Protein 8JQF (pdb70)

Organism: Cyclobacterium marinum (strain ATCC 25205 / DSM 745 / LMG 13164 / NCIMB 1802) (NCBI:txid880070)

Nearest PDB structures (foldseek):
  8jqf-assembly1_B  TM=1.003E+00  e=8.034E-63  Cyclobacterium marinum
  8jqf-assembly1_A  TM=9.987E-01  e=3.485E-58  Cyclobacterium marinum
  2i5i-assembly1_A  TM=8.829E-01  e=1.644E-21  Enterococcus faecalis V583
  2e67-assembly3_F  TM=8.761E-01  e=6.016E-20  Thermus thermophilus HB8
  7vi8-assembly1_A  TM=8.238E-01  e=1.531E-14  Klebsiella pneumoniae subsp. pneumoniae MGH 78578

Structure (mmCIF, N/CA/C/O backbone):
data_8JQF
#
_entry.id   8JQF
#
_cell.length_a   67.228
_cell.length_b   60.017
_cell.length_c   86.635
_cell.angle_alpha   90.00
_cell.angle_beta   110.92
_cell.angle_gamma   90.00
#
_symmetry.space_group_name_H-M   'P 1 21 1'
#
loop_
_entity.id
_entity.type
_entity.pdbx_description
1 polymer 'YdjC family protein'
2 non-polymer GLYCEROL
3 non-polymer 'NICKEL (II) ION'
4 non-polymer 'SULFATE ION'
5 water water
#
loop_
_atom_site.group_PDB
_atom_site.id
_atom_site.type_symbol
_atom_site.label_atom_id
_atom_site.label_alt_id
_atom_site.label_comp_id
_atom_site.label_asym_id
_atom_site.label_entity_id
_atom_site.label_seq_id
_atom_site.pdbx_PDB_ins_code
_atom_site.Cartn_x
_atom_site.Cartn_y
_atom_site.Cartn_z
_atom_site.occupancy
_atom_site.B_iso_or_equiv
_atom_site.auth_seq_id
_atom_site.auth_comp_id
_atom_site.auth_asym_id
_atom_site.auth_atom_id
_atom_site.pdbx_PDB_model_num
ATOM 1 N N . MET A 1 4 ? -13.261 -5.741 16.414 1.00 46.17 1 MET B N 1
ATOM 2 C CA . MET A 1 4 ? -13.919 -6.101 17.665 1.00 39.13 1 MET B CA 1
ATOM 3 C C . MET A 1 4 ? -13.344 -5.414 18.888 1.00 38.29 1 MET B C 1
ATOM 4 O O . MET A 1 4 ? -12.143 -5.561 19.176 1.00 37.37 1 MET B O 1
ATOM 9 N N . ASN A 1 5 ? -14.205 -4.751 19.660 1.00 30.77 2 ASN B N 1
ATOM 10 C CA . ASN A 1 5 ? -13.759 -4.267 20.955 1.00 27.13 2 ASN B CA 1
ATOM 11 C C . ASN A 1 5 ? -13.568 -5.454 21.923 1.00 29.07 2 ASN B C 1
ATOM 12 O O . ASN A 1 5 ? -13.831 -6.624 21.610 1.00 27.16 2 ASN B O 1
ATOM 17 N N . ALA A 1 6 ? -13.109 -5.140 23.129 1.00 24.64 3 ALA B N 1
ATOM 18 C CA . ALA A 1 6 ? -12.657 -6.188 24.033 1.00 22.69 3 ALA B CA 1
ATOM 19 C C . ALA A 1 6 ? -13.831 -6.918 24.679 1.00 24.15 3 ALA B C 1
ATOM 20 O O . ALA A 1 6 ? -13.693 -8.099 25.070 1.00 25.29 3 ALA B O 1
ATOM 22 N N . ALA A 1 7 ? -14.977 -6.226 24.811 1.00 22.10 4 ALA B N 1
ATOM 23 C CA . ALA A 1 7 ? -16.199 -6.892 25.251 1.00 21.85 4 ALA B CA 1
ATOM 24 C C . ALA A 1 7 ? -16.558 -7.994 24.277 1.00 24.87 4 ALA B C 1
ATOM 25 O O . ALA A 1 7 ? -16.825 -9.127 24.685 1.00 24.94 4 ALA B O 1
ATOM 27 N N . GLN A 1 8 ? -16.530 -7.689 22.975 1.00 24.78 5 GLN B N 1
ATOM 28 C CA . GLN A 1 8 ? -16.742 -8.736 21.977 1.00 27.51 5 GLN B CA 1
ATOM 29 C C . GLN A 1 8 ? -15.719 -9.856 22.140 1.00 30.45 5 GLN B C 1
ATOM 30 O O . GLN A 1 8 ? -16.080 -11.031 22.149 1.00 30.02 5 GLN B O 1
ATOM 36 N N . LYS A 1 9 ? -14.427 -9.521 22.251 1.00 30.44 6 LYS B N 1
ATOM 37 C CA . LYS A 1 9 ? -13.435 -10.591 22.411 1.00 31.35 6 LYS B CA 1
ATOM 38 C C . LYS A 1 9 ? -13.693 -11.437 23.645 1.00 27.51 6 LYS B C 1
ATOM 39 O O . LYS A 1 9 ? -13.391 -12.642 23.649 1.00 33.78 6 LYS B O 1
ATOM 45 N N . LEU A 1 10 ? -14.270 -10.852 24.680 1.00 27.28 7 LEU B N 1
ATOM 46 C CA . LEU A 1 10 ? -14.568 -11.571 25.902 1.00 25.13 7 LEU B CA 1
ATOM 47 C C . LEU A 1 10 ? -15.935 -12.283 25.856 1.00 26.40 7 LEU B C 1
ATOM 48 O O . LEU A 1 10 ? -16.394 -12.774 26.887 1.00 29.81 7 LEU B O 1
ATOM 53 N N . GLY A 1 11 ? -16.587 -12.329 24.706 1.00 26.25 8 GLY B N 1
ATOM 54 C CA . GLY A 1 11 ? -17.844 -13.069 24.553 1.00 26.35 8 GLY B CA 1
ATOM 55 C C . GLY A 1 11 ? -19.103 -12.282 24.832 1.00 28.61 8 GLY B C 1
ATOM 56 O O . GLY A 1 11 ? -20.184 -12.868 24.859 1.00 29.75 8 GLY B O 1
ATOM 57 N N . PHE A 1 12 ? -19.000 -10.978 25.074 1.00 25.44 9 PHE B N 1
ATOM 58 C CA . PHE A 1 12 ? -20.171 -10.134 25.225 1.00 24.00 9 PHE B CA 1
ATOM 59 C C . PHE A 1 12 ? -20.573 -9.461 23.912 1.00 25.53 9 PHE B C 1
ATOM 60 O O . PHE A 1 12 ? -19.851 -9.455 22.918 1.00 25.81 9 PHE B O 1
ATOM 68 N N . THR A 1 13 ? -21.746 -8.851 23.933 1.00 27.50 10 THR B N 1
ATOM 69 C CA . THR A 1 13 ? -22.149 -8.040 22.801 1.00 28.54 10 THR B CA 1
ATOM 70 C C . THR A 1 13 ? -21.289 -6.777 22.736 1.00 29.62 10 THR B C 1
ATOM 71 O O . THR A 1 13 ? -20.703 -6.323 23.730 1.00 26.52 10 THR B O 1
ATOM 75 N N . GLU A 1 14 ? -21.230 -6.206 21.540 1.00 26.07 11 GLU B N 1
ATOM 76 C CA . GLU A 1 14 ? -20.404 -5.023 21.309 1.00 27.71 11 GLU B CA 1
ATOM 77 C C . GLU A 1 14 ? -20.841 -3.837 22.175 1.00 26.20 11 GLU B C 1
ATOM 78 O O . GLU A 1 14 ? -20.008 -3.008 22.572 1.00 25.55 11 GLU B O 1
ATOM 84 N N . SER A 1 15 ? -22.140 -3.721 22.462 1.00 25.29 12 SER B N 1
ATOM 85 C CA . SER A 1 15 ? -22.630 -2.578 23.231 1.00 27.56 12 SER B CA 1
ATOM 86 C C . SER A 1 15 ? -22.516 -2.786 24.740 1.00 23.63 12 SER B C 1
ATOM 87 O O . SER A 1 15 ? -22.827 -1.866 25.511 1.00 26.21 12 SER B O 1
ATOM 90 N N . THR A 1 16 ? -22.021 -3.935 25.196 1.00 22.52 13 THR B N 1
ATOM 91 C CA . THR A 1 16 ? -21.905 -4.176 26.631 1.00 22.45 13 THR B CA 1
ATOM 92 C C . THR A 1 16 ? -20.866 -3.256 27.261 1.00 18.76 13 THR B C 1
ATOM 93 O O . THR A 1 16 ? -19.687 -3.240 26.858 1.00 19.31 13 THR B O 1
ATOM 97 N N . LYS A 1 17 ? -21.277 -2.514 28.285 1.00 18.32 14 LYS B N 1
ATOM 98 C CA . LYS A 1 17 ? -20.342 -1.599 28.942 1.00 17.68 14 LYS B CA 1
ATOM 99 C C . LYS A 1 17 ? -19.674 -2.329 30.109 1.00 17.29 14 LYS B C 1
ATOM 100 O O . LYS A 1 17 ? -20.152 -2.282 31.252 1.00 18.77 14 LYS B O 1
ATOM 106 N N . LEU A 1 18 ? -18.525 -2.981 29.838 1.00 17.20 15 LEU B N 1
ATOM 107 C CA . LEU A 1 18 ? -17.772 -3.631 30.905 1.00 15.44 15 LEU B CA 1
ATOM 108 C C . LEU A 1 18 ? -16.941 -2.597 31.645 1.00 15.65 15 LEU B C 1
ATOM 109 O O . LEU A 1 18 ? -16.365 -1.678 31.029 1.00 14.88 15 LEU B O 1
ATOM 114 N N . LEU A 1 19 ? -16.859 -2.749 32.971 1.00 13.25 16 LEU B N 1
ATOM 115 C CA . LEU A 1 19 ? -16.103 -1.759 33.741 1.00 13.47 16 LEU B CA 1
ATOM 116 C C . LEU A 1 19 ? -15.383 -2.398 34.917 1.00 12.23 16 LEU B C 1
ATOM 117 O O . LEU A 1 19 ? -16.000 -3.176 35.669 1.00 12.01 16 LEU B O 1
ATOM 122 N N . ILE A 1 20 ? -14.089 -2.069 35.062 1.00 12.14 17 ILE B N 1
ATOM 123 C CA . ILE A 1 20 ? -13.292 -2.387 36.247 1.00 11.71 17 ILE B CA 1
ATOM 124 C C . ILE A 1 20 ? -13.015 -1.061 36.918 1.00 12.28 17 ILE B C 1
ATOM 125 O O . ILE A 1 20 ? -12.545 -0.147 36.247 1.00 12.42 17 ILE B O 1
ATOM 130 N N . ILE A 1 21 ? -13.342 -0.933 38.209 1.00 11.93 18 ILE B N 1
ATOM 131 C CA . ILE A 1 21 ? -13.097 0.303 38.947 1.00 11.85 18 ILE B CA 1
ATOM 132 C C . ILE A 1 21 ? -11.914 0.013 39.860 1.00 12.39 18 ILE B C 1
ATOM 133 O O . ILE A 1 21 ? -12.076 -0.689 40.858 1.00 11.22 18 ILE B O 1
ATOM 138 N N . HIS A 1 22 ? -10.739 0.553 39.539 1.00 10.86 19 HIS B N 1
ATOM 139 C CA . HIS A 1 22 ? -9.501 -0.087 39.991 1.00 11.59 19 HIS B CA 1
ATOM 140 C C . HIS A 1 22 ? -8.655 0.895 40.783 1.00 11.75 19 HIS B C 1
ATOM 141 O O . HIS A 1 22 ? -8.175 1.892 40.233 1.00 11.14 19 HIS B O 1
ATOM 148 N N . ALA A 1 23 ? -8.384 0.570 42.067 1.00 10.71 20 ALA B N 1
ATOM 149 C CA . ALA A 1 23 ? -7.550 1.447 42.889 1.00 11.39 20 ALA B CA 1
ATOM 150 C C . ALA A 1 23 ? -6.085 1.057 42.745 1.00 12.45 20 ALA B C 1
ATOM 151 O O . ALA A 1 23 ? -5.687 -0.055 43.108 1.00 13.63 20 ALA B O 1
ATOM 153 N N . ASP A 1 24 ? -5.274 1.974 42.245 1.00 12.73 21 ASP B N 1
ATOM 154 C CA . ASP A 1 24 ? -3.835 1.783 42.160 1.00 14.13 21 ASP B CA 1
ATOM 155 C C . ASP A 1 24 ? -3.159 2.210 43.456 1.00 12.62 21 ASP B C 1
ATOM 156 O O . ASP A 1 24 ? -3.783 2.827 44.323 1.00 13.46 21 ASP B O 1
ATOM 161 N N . ASP A 1 25 ? -1.858 1.886 43.580 1.00 12.60 22 ASP B N 1
ATOM 162 C CA . ASP A 1 25 ? -1.003 2.416 44.650 1.00 12.56 22 ASP B CA 1
ATOM 163 C C . ASP A 1 25 ? -1.411 1.937 46.040 1.00 14.25 22 ASP B C 1
ATOM 164 O O . ASP A 1 25 ? -1.107 2.595 47.038 1.00 13.34 22 ASP B O 1
ATOM 169 N N . ALA A 1 26 ? -2.122 0.822 46.170 1.00 13.04 23 ALA B N 1
ATOM 170 C CA . ALA A 1 26 ? -2.299 0.301 47.501 1.00 12.72 23 ALA B CA 1
ATOM 171 C C . ALA A 1 26 ? -0.925 -0.113 48.036 1.00 13.45 23 ALA B C 1
ATOM 172 O O . ALA A 1 26 ? -0.012 -0.489 47.280 1.00 14.54 23 ALA B O 1
ATOM 174 N N . GLY A 1 27 ? -0.757 0.011 49.350 1.00 13.41 24 GLY B N 1
ATOM 175 C CA . GLY A 1 27 ? 0.551 -0.187 49.951 1.00 13.11 24 GLY B CA 1
ATOM 176 C C . GLY A 1 27 ? 1.439 1.040 50.034 1.00 13.41 24 GLY B C 1
ATOM 177 O O . GLY A 1 27 ? 2.492 0.995 50.710 1.00 13.09 24 GLY B O 1
ATOM 178 N N . LEU A 1 28 ? 1.116 2.103 49.302 1.00 12.73 25 LEU B N 1
ATOM 179 C CA . LEU A 1 28 ? 1.915 3.326 49.341 1.00 12.50 25 LEU B CA 1
ATOM 180 C C . LEU A 1 28 ? 1.999 3.926 50.749 1.00 12.96 25 LEU B C 1
ATOM 181 O O . LEU A 1 28 ? 3.080 4.396 51.183 1.00 14.30 25 LEU B O 1
ATOM 186 N N . ALA A 1 29 ? 0.886 3.927 51.478 1.00 11.92 26 ALA B N 1
ATOM 187 C CA . ALA A 1 29 ? 0.756 4.715 52.696 1.00 14.11 26 ALA B CA 1
ATOM 188 C C . ALA A 1 29 ? -0.398 4.153 53.506 1.00 13.49 26 ALA B C 1
ATOM 189 O O . ALA A 1 29 ? -1.284 3.508 52.962 1.00 13.95 26 ALA B O 1
ATOM 191 N N . HIS A 1 30 ? -0.371 4.406 54.815 1.00 14.54 27 HIS B N 1
ATOM 192 C CA . HIS A 1 30 ? -1.470 3.911 55.663 1.00 14.28 27 HIS B CA 1
ATOM 193 C C . HIS A 1 30 ? -2.809 4.516 55.245 1.00 14.37 27 HIS B C 1
ATOM 194 O O . HIS A 1 30 ? -3.814 3.801 55.178 1.00 13.93 27 HIS B O 1
ATOM 201 N N . ALA A 1 31 ? -2.843 5.842 54.976 1.00 13.91 28 ALA B N 1
ATOM 202 C CA . ALA A 1 31 ? -4.080 6.501 54.548 1.00 16.09 28 ALA B CA 1
ATOM 203 C C . ALA A 1 31 ? -4.593 5.905 53.240 1.00 14.08 28 ALA B C 1
ATOM 204 O O . ALA A 1 31 ? -5.804 5.844 53.003 1.00 14.19 28 ALA B O 1
ATOM 206 N N . GLU A 1 32 ? -3.681 5.548 52.340 1.00 13.91 29 GLU B N 1
ATOM 207 C CA . GLU A 1 32 ? -4.118 4.981 51.081 1.00 13.17 29 GLU B CA 1
ATOM 208 C C . GLU A 1 32 ? -4.613 3.551 51.297 1.00 14.71 29 GLU B C 1
ATOM 209 O O . GLU A 1 32 ? -5.632 3.148 50.719 1.00 12.67 29 GLU B O 1
ATOM 215 N N . ASN A 1 33 ? -3.959 2.806 52.182 1.00 12.80 30 ASN B N 1
ATOM 216 C CA . ASN A 1 33 ? -4.461 1.464 52.482 1.00 13.31 30 ASN B CA 1
ATOM 217 C C . ASN A 1 33 ? -5.871 1.516 53.041 1.00 14.43 30 ASN B C 1
ATOM 218 O O . ASN A 1 33 ? -6.751 0.758 52.605 1.00 14.31 30 ASN B O 1
ATOM 223 N N . ARG A 1 34 ? -6.100 2.381 54.033 1.00 12.85 31 ARG B N 1
ATOM 224 C CA . ARG A 1 34 ? -7.390 2.415 54.697 1.00 14.44 31 ARG B CA 1
ATOM 225 C C . ARG A 1 34 ? -8.471 2.886 53.747 1.00 14.01 31 ARG B C 1
ATOM 226 O O . ARG A 1 34 ? -9.581 2.334 53.749 1.00 12.82 31 ARG B O 1
ATOM 234 N N . ALA A 1 35 ? -8.190 3.931 52.952 1.00 13.35 32 ALA B N 1
ATOM 235 C CA . ALA A 1 35 ? -9.199 4.392 51.995 1.00 12.93 32 ALA B CA 1
ATOM 236 C C . ALA A 1 35 ? -9.491 3.353 50.926 1.00 13.52 32 ALA B C 1
ATOM 237 O O . ALA A 1 35 ? -10.646 3.220 50.473 1.00 11.85 32 ALA B O 1
ATOM 239 N N . THR A 1 36 ? -8.459 2.653 50.453 1.00 12.30 33 THR B N 1
ATOM 240 C CA . THR A 1 36 ? -8.680 1.602 49.461 1.00 13.44 33 THR B CA 1
ATOM 241 C C . THR A 1 36 ? -9.573 0.504 50.024 1.00 12.57 33 THR B C 1
ATOM 242 O O . THR A 1 36 ? -10.559 0.073 49.402 1.00 12.10 33 THR B O 1
ATOM 246 N N . ILE A 1 37 ? -9.229 0.018 51.209 1.00 12.83 34 ILE B N 1
ATOM 247 C CA . ILE A 1 37 ? -10.059 -1.005 51.849 1.00 13.52 34 ILE B CA 1
ATOM 248 C C . ILE A 1 37 ? -11.504 -0.529 51.998 1.00 14.26 34 ILE B C 1
ATOM 249 O O . ILE A 1 37 ? -12.456 -1.258 51.662 1.00 14.32 34 ILE B O 1
ATOM 254 N N . GLN A 1 38 ? -11.707 0.685 52.537 1.00 12.24 35 GLN B N 1
ATOM 255 C CA . GLN A 1 38 ? -13.089 1.106 52.743 1.00 13.32 35 GLN B CA 1
ATOM 256 C C . GLN A 1 38 ? -13.812 1.321 51.416 1.00 13.52 35 GLN B C 1
ATOM 257 O O . GLN A 1 38 ? -15.026 1.093 51.326 1.00 14.61 35 GLN B O 1
ATOM 263 N N . SER A 1 39 ? -13.093 1.743 50.378 1.00 12.43 36 SER B N 1
ATOM 264 C CA . SER A 1 39 ? -13.764 1.953 49.105 1.00 13.40 36 SER B CA 1
ATOM 265 C C . SER A 1 39 ? -14.175 0.629 48.486 1.00 13.88 36 SER B C 1
ATOM 266 O O . SER A 1 39 ? -15.159 0.594 47.735 1.00 13.67 36 SER B O 1
ATOM 269 N N . LEU A 1 40 ? -13.435 -0.446 48.773 1.00 12.46 37 LEU B N 1
ATOM 270 C CA . LEU A 1 40 ? -13.856 -1.775 48.315 1.00 13.74 37 LEU B CA 1
ATOM 271 C C . LEU A 1 40 ? -15.055 -2.287 49.117 1.00 17.52 37 LEU B C 1
ATOM 272 O O . LEU A 1 40 ? -16.032 -2.825 48.557 1.00 18.85 37 LEU B O 1
ATOM 277 N N . GLN A 1 41 ? -15.004 -2.139 50.442 1.00 16.78 38 GLN B N 1
ATOM 278 C CA . GLN A 1 41 ? -16.062 -2.721 51.272 1.00 19.35 38 GLN B CA 1
ATOM 279 C C . GLN A 1 41 ? -17.353 -1.912 51.243 1.00 22.58 38 GLN B C 1
ATOM 280 O O . GLN A 1 41 ? -18.440 -2.476 51.315 1.00 23.90 38 GLN B O 1
ATOM 286 N N . LYS A 1 42 ? -17.252 -0.587 51.188 1.00 18.34 39 LYS B N 1
ATOM 287 C CA . LYS A 1 42 ? -18.378 0.323 51.382 1.00 19.16 39 LYS B CA 1
ATOM 288 C C . LYS A 1 42 ? -18.682 1.139 50.138 1.00 23.25 39 LYS B C 1
ATOM 289 O O . LYS A 1 42 ? -19.614 1.943 50.169 1.00 25.15 39 LYS B O 1
ATOM 295 N N . GLY A 1 43 ? -17.899 0.996 49.063 1.00 16.57 40 GLY B N 1
ATOM 296 C CA . GLY A 1 43 ? -18.152 1.748 47.843 1.00 15.86 40 GLY B CA 1
ATOM 297 C C . GLY A 1 43 ? -18.220 0.842 46.633 1.00 16.41 40 GLY B C 1
ATOM 298 O O . GLY A 1 43 ? -18.427 -0.370 46.781 1.00 14.77 40 GLY B O 1
ATOM 299 N N . ILE A 1 44 ? -18.014 1.389 45.437 1.00 13.75 41 ILE B N 1
ATOM 300 C CA . ILE A 1 44 ? -18.154 0.605 44.220 1.00 14.14 41 ILE B CA 1
ATOM 301 C C . ILE A 1 44 ? -16.817 0.205 43.619 1.00 14.62 41 ILE B C 1
ATOM 302 O O . ILE A 1 44 ? -16.784 -0.371 42.532 1.00 13.03 41 ILE B O 1
ATOM 307 N N . VAL A 1 45 ? -15.703 0.506 44.290 1.00 12.05 42 VAL B N 1
ATOM 308 C CA . VAL A 1 45 ? -14.418 0.019 43.796 1.00 10.69 42 VAL B CA 1
ATOM 309 C C . VAL A 1 45 ? -14.451 -1.499 43.864 1.00 11.44 42 VAL B C 1
ATOM 310 O O . VAL A 1 45 ? -14.997 -2.065 44.818 1.00 10.98 42 VAL B O 1
ATOM 314 N N . ASN A 1 46 ? -13.967 -2.155 42.825 1.00 11.04 43 ASN B N 1
ATOM 315 C CA . ASN A 1 46 ? -14.051 -3.621 42.816 1.00 12.18 43 ASN B CA 1
ATOM 316 C C . ASN A 1 46 ? -12.717 -4.301 42.528 1.00 13.17 43 ASN B C 1
ATOM 317 O O . ASN A 1 46 ? -12.681 -5.547 42.391 1.00 11.82 43 ASN B O 1
ATOM 322 N N . SER A 1 47 ? -11.621 -3.543 42.402 1.00 10.85 44 SER B N 1
ATOM 323 C CA . SER A 1 47 ? -10.306 -4.142 42.073 1.00 11.55 44 SER B CA 1
ATOM 324 C C . SER A 1 47 ? -9.208 -3.210 42.560 1.00 12.25 44 SER B C 1
ATOM 325 O O . SER A 1 47 ? -9.437 -2.012 42.705 1.00 10.36 44 SER B O 1
ATOM 328 N N . TYR A 1 48 ? -7.997 -3.737 42.767 1.00 11.45 45 TYR B N 1
ATOM 329 C CA . TYR A 1 48 ? -6.915 -2.825 43.175 1.00 11.72 45 TYR B CA 1
ATOM 330 C C . TYR A 1 48 ? -5.569 -3.505 42.955 1.00 12.26 45 TYR B C 1
ATOM 331 O O . TYR A 1 48 ? -5.501 -4.704 42.740 1.00 12.36 45 TYR B O 1
ATOM 340 N N . SER A 1 49 ? -4.480 -2.734 43.011 1.00 11.30 46 SER B N 1
ATOM 341 C CA . SER A 1 49 ? -3.178 -3.398 42.893 1.00 11.76 46 SER B CA 1
ATOM 342 C C . SER A 1 49 ? -2.185 -2.745 43.852 1.00 12.56 46 SER B C 1
ATOM 343 O O . SER A 1 49 ? -2.376 -1.611 44.288 1.00 11.56 46 SER B O 1
ATOM 346 N N . ILE A 1 50 ? -1.127 -3.507 44.219 1.00 11.46 47 ILE B N 1
ATOM 347 C CA . ILE A 1 50 ? -0.276 -3.224 45.380 1.00 12.54 47 ILE B CA 1
ATOM 348 C C . ILE A 1 50 ? 1.154 -2.925 44.942 1.00 12.65 47 ILE B C 1
ATOM 349 O O . ILE A 1 50 ? 1.693 -3.639 44.099 1.00 12.14 47 ILE B O 1
ATOM 354 N N . MET A 1 51 ? 1.759 -1.870 45.511 1.00 11.88 48 MET B N 1
ATOM 355 C CA . MET A 1 51 ? 3.172 -1.522 45.309 1.00 13.33 48 MET B CA 1
ATOM 356 C C . MET A 1 51 ? 3.966 -2.276 46.390 1.00 14.07 48 MET B C 1
ATOM 357 O O . MET A 1 51 ? 4.024 -1.872 47.564 1.00 12.85 48 MET B O 1
ATOM 362 N N . VAL A 1 52 ? 4.579 -3.378 45.979 1.00 13.10 49 VAL B N 1
ATOM 363 C CA . VAL A 1 52 ? 5.363 -4.188 46.914 1.00 14.70 49 VAL B CA 1
ATOM 364 C C . VAL A 1 52 ? 6.542 -3.424 47.524 1.00 14.16 49 VAL B C 1
ATOM 365 O O . VAL A 1 52 ? 6.881 -3.690 48.694 1.00 15.74 49 VAL B O 1
ATOM 369 N N . PRO A 1 53 ? 7.272 -2.584 46.787 1.00 15.87 50 PRO B N 1
ATOM 370 C CA . PRO A 1 53 ? 8.447 -1.906 47.389 1.00 15.81 50 PRO B CA 1
ATOM 371 C C . PRO A 1 53 ? 8.098 -0.917 48.489 1.00 17.10 50 PRO B C 1
ATOM 372 O O . PRO A 1 53 ? 9.000 -0.438 49.191 1.00 18.17 50 PRO B O 1
ATOM 376 N N . CYS A 1 54 ? 6.859 -0.528 48.598 1.00 15.23 51 CYS B N 1
ATOM 377 C CA . CYS A 1 54 ? 6.511 0.655 49.397 1.00 15.15 51 CYS B CA 1
ATOM 378 C C . CYS A 1 54 ? 6.407 0.344 50.891 1.00 18.03 51 CYS B C 1
ATOM 379 O O . CYS A 1 54 ? 6.110 -0.792 51.296 1.00 16.50 51 CYS B O 1
ATOM 382 N N . PRO A 1 55 ? 6.571 1.372 51.727 1.00 16.56 52 PRO B N 1
ATOM 383 C CA . PRO A 1 55 ? 6.673 1.160 53.181 1.00 19.02 52 PRO B CA 1
ATOM 384 C C . PRO A 1 55 ? 5.420 0.642 53.859 1.00 18.97 52 PRO B C 1
ATOM 385 O O . PRO A 1 55 ? 5.521 0.141 54.993 1.00 18.31 52 PRO B O 1
ATOM 389 N N . TRP A 1 56 ? 4.233 0.747 53.248 1.00 15.83 53 TRP B N 1
ATOM 390 C CA . TRP A 1 56 ? 3.042 0.230 53.912 1.00 15.72 53 TRP B CA 1
ATOM 391 C C . TRP A 1 56 ? 2.523 -0.999 53.202 1.00 16.59 53 TRP B C 1
ATOM 392 O O . TRP A 1 56 ? 1.325 -1.332 53.269 1.00 14.21 53 TRP B O 1
ATOM 403 N N . PHE A 1 57 ? 3.425 -1.669 52.490 1.00 15.60 54 PHE B N 1
ATOM 404 C CA . PHE A 1 57 ? 3.094 -2.919 51.805 1.00 15.45 54 PHE B CA 1
ATOM 405 C C . PHE A 1 57 ? 2.567 -3.994 52.770 1.00 16.13 54 PHE B C 1
ATOM 406 O O . PHE A 1 57 ? 1.574 -4.653 52.471 1.00 15.28 54 PHE B O 1
ATOM 414 N N . TYR A 1 58 ? 3.264 -4.240 53.893 1.00 15.91 55 TYR B N 1
ATOM 415 C CA . TYR A 1 58 ? 2.870 -5.337 54.777 1.00 16.79 55 TYR B CA 1
ATOM 416 C C . TYR A 1 58 ? 1.392 -5.247 55.192 1.00 17.07 55 TYR B C 1
ATOM 417 O O . TYR A 1 58 ? 0.648 -6.248 55.158 1.00 17.00 55 TYR B O 1
ATOM 426 N N . GLU A 1 59 ? 0.981 -4.070 55.676 1.00 16.20 56 GLU B N 1
ATOM 427 C CA . GLU A 1 59 ? -0.417 -3.890 56.087 1.00 16.83 56 GLU B CA 1
ATOM 428 C C . GLU A 1 59 ? -1.383 -4.269 54.970 1.00 16.82 56 GLU B C 1
ATOM 429 O O . GLU A 1 59 ? -2.412 -4.927 55.205 1.00 16.06 56 GLU B O 1
ATOM 435 N N . MET A 1 60 ? -1.069 -3.857 53.746 1.00 14.88 57 MET B N 1
ATOM 436 C CA . MET A 1 60 ? -1.975 -4.160 52.634 1.00 14.89 57 MET B CA 1
ATOM 437 C C . MET A 1 60 ? -1.924 -5.638 52.279 1.00 15.24 57 MET B C 1
ATOM 438 O O . MET A 1 60 ? -2.937 -6.220 51.867 1.00 13.49 57 MET B O 1
ATOM 443 N N . ALA A 1 61 ? -0.746 -6.259 52.431 1.00 15.36 58 ALA B N 1
ATOM 444 C CA . ALA A 1 61 ? -0.594 -7.695 52.133 1.00 16.30 58 ALA B CA 1
ATOM 445 C C . ALA A 1 61 ? -1.383 -8.533 53.118 1.00 16.84 58 ALA B C 1
ATOM 446 O O . ALA A 1 61 ? -1.956 -9.586 52.752 1.00 16.78 58 ALA B O 1
ATOM 448 N N . ILE A 1 62 ? -1.480 -8.058 54.353 1.00 15.08 59 ILE B N 1
ATOM 449 C CA . ILE A 1 62 ? -2.293 -8.785 55.335 1.00 17.50 59 ILE B CA 1
ATOM 450 C C . ILE A 1 62 ? -3.768 -8.715 54.926 1.00 16.66 59 ILE B C 1
ATOM 451 O O . ILE A 1 62 ? -4.486 -9.734 54.923 1.00 16.82 59 ILE B O 1
ATOM 456 N N . PHE A 1 63 ? -4.236 -7.512 54.555 1.00 15.92 60 PHE B N 1
ATOM 457 C CA . PHE A 1 63 ? -5.619 -7.435 54.073 1.00 16.05 60 PHE B CA 1
ATOM 458 C C . PHE A 1 63 ? -5.850 -8.331 52.843 1.00 16.93 60 PHE B C 1
ATOM 459 O O . PHE A 1 63 ? -6.844 -9.073 52.773 1.00 18.60 60 PHE B O 1
ATOM 467 N N . ALA A 1 64 ? -4.960 -8.250 51.845 1.00 15.73 61 ALA B N 1
ATOM 468 C CA . ALA A 1 64 ? -5.140 -8.989 50.593 1.00 16.23 61 ALA B CA 1
ATOM 469 C C . ALA A 1 64 ? -5.212 -10.482 50.846 1.00 19.30 61 ALA B C 1
ATOM 470 O O . ALA A 1 64 ? -6.103 -11.176 50.321 1.00 19.62 61 ALA B O 1
ATOM 472 N N . LYS A 1 65 ? -4.294 -11.005 51.680 1.00 16.99 62 LYS B N 1
ATOM 473 C CA . LYS A 1 65 ? -4.257 -12.443 51.927 1.00 18.64 62 LYS B CA 1
ATOM 474 C C . LYS A 1 65 ? -5.515 -12.913 52.641 1.00 19.78 62 LYS B C 1
ATOM 475 O O . LYS A 1 65 ? -5.938 -14.079 52.480 1.00 24.00 62 LYS B O 1
ATOM 481 N N . ASN A 1 66 ? -6.078 -12.070 53.503 1.00 17.53 63 ASN B N 1
ATOM 482 C CA . ASN A 1 66 ? -7.253 -12.508 54.235 1.00 19.75 63 ASN B CA 1
ATOM 483 C C . ASN A 1 66 ? -8.570 -12.158 53.545 1.00 20.14 63 ASN B C 1
ATOM 484 O O . ASN A 1 66 ? -9.622 -12.567 54.024 1.00 20.09 63 ASN B O 1
ATOM 489 N N . ASN A 1 67 ? -8.546 -11.422 52.444 1.00 19.24 64 ASN B N 1
ATOM 490 C CA . ASN A 1 67 ? -9.755 -10.910 51.809 1.00 19.77 64 ASN B CA 1
ATOM 491 C C . ASN A 1 67 ? -9.664 -11.063 50.302 1.00 21.22 64 ASN B C 1
ATOM 492 O O . ASN A 1 67 ? -9.791 -10.096 49.549 1.00 17.56 64 ASN B O 1
ATOM 497 N N . ASN A 1 68 ? -9.412 -12.291 49.848 1.00 20.78 65 ASN B N 1
ATOM 498 C CA . ASN A 1 68 ? -9.171 -12.587 48.431 1.00 21.82 65 ASN B CA 1
ATOM 499 C C . ASN A 1 68 ? -10.397 -12.333 47.561 1.00 21.66 65 ASN B C 1
ATOM 500 O O . ASN A 1 68 ? -10.304 -12.413 46.327 1.00 22.65 65 ASN B O 1
ATOM 505 N N . GLN A 1 69 ? -11.565 -12.092 48.147 1.00 20.14 66 GLN B N 1
ATOM 506 C CA . GLN A 1 69 ? -12.725 -11.809 47.304 1.00 20.93 66 GLN B CA 1
ATOM 507 C C . GLN A 1 69 ? -12.570 -10.493 46.545 1.00 20.13 66 GLN B C 1
ATOM 508 O O . GLN A 1 69 ? -13.234 -10.274 45.525 1.00 19.64 66 GLN B O 1
ATOM 514 N N . TYR A 1 70 ? -11.704 -9.593 46.998 1.00 18.07 67 TYR B N 1
ATOM 515 C CA . TYR A 1 70 ? -11.473 -8.367 46.267 1.00 16.84 67 TYR B CA 1
ATOM 516 C C . TYR A 1 70 ? -10.291 -8.624 45.346 1.00 19.42 67 TYR B C 1
ATOM 517 O O . TYR A 1 70 ? -9.179 -8.913 45.808 1.00 20.99 67 TYR B O 1
ATOM 526 N N . ASP A 1 71 ? -10.561 -8.564 44.062 1.00 16.92 68 ASP B N 1
ATOM 527 C CA . ASP A 1 71 ? -9.614 -8.655 42.976 1.00 16.68 68 ASP B CA 1
ATOM 528 C C . ASP A 1 71 ? -8.402 -7.790 43.253 1.00 17.22 68 ASP B C 1
ATOM 529 O O . ASP A 1 71 ? -8.549 -6.589 43.505 1.00 19.27 68 ASP B O 1
ATOM 534 N N . ASN A 1 72 ? -7.254 -8.418 43.399 1.00 16.29 69 ASN B N 1
ATOM 535 C CA . ASN A 1 72 ? -6.034 -7.763 43.851 1.00 15.42 69 ASN B CA 1
ATOM 536 C C . ASN A 1 72 ? -4.903 -8.154 42.918 1.00 16.00 69 ASN B C 1
ATOM 537 O O . ASN A 1 72 ? -4.784 -9.322 42.542 1.00 14.99 69 ASN B O 1
ATOM 542 N N . GLY A 1 73 ? -4.062 -7.174 42.561 1.00 13.85 70 GLY B N 1
ATOM 543 C CA . GLY A 1 73 ? -3.001 -7.407 41.597 1.00 13.92 70 GLY B CA 1
ATOM 544 C C . GLY A 1 73 ? -1.735 -6.744 42.103 1.00 15.58 70 GLY B C 1
ATOM 545 O O . GLY A 1 73 ? -1.709 -6.185 43.208 1.00 12.77 70 GLY B O 1
ATOM 546 N N . VAL A 1 74 ? -0.697 -6.793 41.277 1.00 13.21 71 VAL B N 1
ATOM 547 C CA . VAL A 1 74 ? 0.604 -6.215 41.634 1.00 14.04 71 VAL B CA 1
ATOM 548 C C . VAL A 1 74 ? 0.817 -4.983 40.788 1.00 13.51 71 VAL B C 1
ATOM 549 O O . VAL A 1 74 ? 0.840 -5.075 39.550 1.00 13.52 71 VAL B O 1
ATOM 553 N N . HIS A 1 75 ? 1.040 -3.845 41.457 1.00 12.46 72 HIS B N 1
ATOM 554 C CA . HIS A 1 75 ? 1.271 -2.559 40.812 1.00 12.96 72 HIS B CA 1
ATOM 555 C C . HIS A 1 75 ? 2.793 -2.417 40.663 1.00 13.30 72 HIS B C 1
ATOM 556 O O . HIS A 1 75 ? 3.507 -2.010 41.604 1.00 14.08 72 HIS B O 1
ATOM 563 N N . LEU A 1 76 ? 3.316 -2.900 39.523 1.00 13.28 73 LEU B N 1
ATOM 564 C CA . LEU A 1 76 ? 4.765 -2.998 39.333 1.00 13.92 73 LEU B CA 1
ATOM 565 C C . LEU A 1 76 ? 5.394 -1.625 39.376 1.00 14.90 73 LEU B C 1
ATOM 566 O O . LEU A 1 76 ? 4.953 -0.702 38.674 1.00 14.52 73 LEU B O 1
ATOM 571 N N . THR A 1 77 ? 6.436 -1.492 40.193 1.00 14.76 74 THR B N 1
ATOM 572 C CA . THR A 1 77 ? 6.972 -0.173 40.555 1.00 14.32 74 THR B CA 1
ATOM 573 C C . THR A 1 77 ? 8.446 -0.059 40.173 1.00 15.48 74 THR B C 1
ATOM 574 O O . THR A 1 77 ? 9.269 -0.876 40.621 1.00 15.24 74 THR B O 1
ATOM 578 N N . LEU A 1 78 ? 8.777 0.952 39.327 1.00 13.08 75 LEU B N 1
ATOM 579 C CA . LEU A 1 78 ? 10.135 1.225 38.916 1.00 17.14 75 LEU B CA 1
ATOM 580 C C . LEU A 1 78 ? 10.469 2.704 39.044 1.00 16.81 75 LEU B C 1
ATOM 581 O O . LEU A 1 78 ? 11.536 3.092 38.599 1.00 17.72 75 LEU B O 1
ATOM 586 N N . THR A 1 79 ? 9.577 3.513 39.630 1.00 14.56 76 THR B N 1
ATOM 587 C CA . THR A 1 79 ? 9.766 4.958 39.770 1.00 16.58 76 THR B CA 1
ATOM 588 C C . THR A 1 79 ? 9.234 5.359 41.130 1.00 16.49 76 THR B C 1
ATOM 589 O O . THR A 1 79 ? 8.387 4.673 41.705 1.00 17.36 76 THR B O 1
ATOM 593 N N . CYS A 1 80 ? 9.717 6.520 41.624 1.00 17.57 77 CYS B N 1
ATOM 594 C CA . CYS A 1 80 ? 9.305 7.022 42.921 1.00 17.00 77 CYS B CA 1
ATOM 595 C C . CYS A 1 80 ? 9.199 8.529 42.742 1.00 16.98 77 CYS B C 1
ATOM 596 O O . CYS A 1 80 ? 10.212 9.215 42.684 1.00 17.62 77 CYS B O 1
ATOM 599 N N . GLU A 1 81 ? 7.975 9.009 42.579 1.00 16.07 78 GLU B N 1
ATOM 600 C CA . GLU A 1 81 ? 7.764 10.381 42.139 1.00 16.26 78 GLU B CA 1
ATOM 601 C C . GLU A 1 81 ? 7.798 11.397 43.279 1.00 17.05 78 GLU B C 1
ATOM 602 O O . GLU A 1 81 ? 7.808 12.593 42.998 1.00 17.69 78 GLU B O 1
ATOM 608 N N . TRP A 1 82 ? 7.823 10.976 44.549 1.00 15.86 79 TRP B N 1
ATOM 609 C CA . TRP A 1 82 ? 7.601 11.888 45.675 1.00 16.26 79 TRP B CA 1
ATOM 610 C C . TRP A 1 82 ? 8.891 12.562 46.129 1.00 17.38 79 TRP B C 1
ATOM 611 O O . TRP A 1 82 ? 10.006 12.067 45.917 1.00 17.77 79 TRP B O 1
ATOM 622 N N . GLU A 1 83 ? 8.723 13.698 46.813 1.00 16.47 80 GLU B N 1
ATOM 623 C CA . GLU A 1 83 ? 9.856 14.582 47.061 1.00 19.21 80 GLU B CA 1
ATOM 624 C C . GLU A 1 83 ? 10.667 14.095 48.249 1.00 19.80 80 GLU B C 1
ATOM 625 O O . GLU A 1 83 ? 11.898 13.976 48.165 1.00 19.72 80 GLU B O 1
ATOM 631 N N . ASN A 1 84 ? 9.980 13.777 49.373 1.00 19.34 81 ASN B N 1
ATOM 632 C CA . ASN A 1 84 ? 10.647 13.408 50.630 1.00 20.10 81 ASN B CA 1
ATOM 633 C C . ASN A 1 84 ? 10.356 11.990 51.085 1.00 19.58 81 ASN B C 1
ATOM 634 O O . ASN A 1 84 ? 10.904 11.556 52.106 1.00 23.77 81 ASN B O 1
ATOM 639 N N . TYR A 1 85 ? 9.504 11.281 50.388 1.00 17.73 82 TYR B N 1
ATOM 640 C CA . TYR A 1 85 ? 9.093 9.939 50.763 1.00 17.62 82 TYR B CA 1
ATOM 641 C C . TYR A 1 85 ? 9.641 9.064 49.657 1.00 19.40 82 TYR B C 1
ATOM 642 O O . TYR A 1 85 ? 9.096 9.055 48.550 1.00 19.79 82 TYR B O 1
ATOM 651 N N . ARG A 1 86 ? 10.717 8.353 49.932 1.00 16.69 83 ARG B N 1
ATOM 652 C CA . ARG A 1 86 ? 11.502 7.735 48.858 1.00 18.26 83 ARG B CA 1
ATOM 653 C C . ARG A 1 86 ? 11.550 6.232 49.038 1.00 20.68 83 ARG B C 1
ATOM 654 O O . ARG A 1 86 ? 11.604 5.757 50.163 1.00 20.76 83 ARG B O 1
ATOM 662 N N . PHE A 1 87 ? 11.475 5.479 47.940 1.00 20.15 84 PHE B N 1
ATOM 663 C CA . PHE A 1 87 ? 11.589 4.025 48.028 1.00 20.43 84 PHE B CA 1
ATOM 664 C C . PHE A 1 87 ? 12.310 3.505 46.789 1.00 19.00 84 PHE B C 1
ATOM 665 O O . PHE A 1 87 ? 12.385 4.185 45.757 1.00 18.99 84 PHE B O 1
ATOM 673 N N . GLY A 1 88 ? 12.863 2.305 46.936 1.00 19.17 85 GLY B N 1
ATOM 674 C CA . GLY A 1 88 ? 13.668 1.656 45.935 1.00 19.36 85 GLY B CA 1
ATOM 675 C C . GLY A 1 88 ? 13.288 0.194 45.801 1.00 19.16 85 GLY B C 1
ATOM 676 O O . GLY A 1 88 ? 12.239 -0.241 46.281 1.00 18.03 85 GLY B O 1
ATOM 677 N N . PRO A 1 89 ? 14.145 -0.596 45.164 1.00 20.24 86 PRO B N 1
ATOM 678 C CA . PRO A 1 89 ? 13.738 -1.948 44.756 1.00 20.66 86 PRO B CA 1
ATOM 679 C C . PRO A 1 89 ? 13.674 -2.953 45.899 1.00 21.57 86 PRO B C 1
ATOM 680 O O . PRO A 1 89 ? 14.233 -2.789 46.994 1.00 20.03 86 PRO B O 1
ATOM 684 N N . VAL A 1 90 ? 12.966 -4.033 45.598 1.00 20.21 87 VAL B N 1
ATOM 685 C CA . VAL A 1 90 ? 12.939 -5.210 46.454 1.00 19.95 87 VAL B CA 1
ATOM 686 C C . VAL A 1 90 ? 14.292 -5.884 46.465 1.00 21.89 87 VAL B C 1
ATOM 687 O O . VAL A 1 90 ? 14.762 -6.331 47.515 1.00 23.69 87 VAL B O 1
ATOM 691 N N . LEU A 1 91 ? 14.928 -5.986 45.301 1.00 24.31 88 LEU B N 1
ATOM 692 C CA . LEU A 1 91 ? 16.219 -6.635 45.212 1.00 26.08 88 LEU B CA 1
ATOM 693 C C . LEU A 1 91 ? 17.314 -5.729 45.759 1.00 24.03 88 LEU B C 1
ATOM 694 O O . LEU A 1 91 ? 17.191 -4.490 45.761 1.00 24.52 88 LEU B O 1
ATOM 699 N N . PRO A 1 92 ? 18.404 -6.322 46.217 1.00 27.04 89 PRO B N 1
ATOM 700 C CA . PRO A 1 92 ? 19.547 -5.521 46.635 1.00 28.73 89 PRO B CA 1
ATOM 701 C C . PRO A 1 92 ? 19.979 -4.630 45.492 1.00 30.50 89 PRO B C 1
ATOM 702 O O . PRO A 1 92 ? 19.939 -5.034 44.324 1.00 30.63 89 PRO B O 1
ATOM 706 N N . ILE A 1 93 ? 20.408 -3.420 45.852 1.00 28.98 90 ILE B N 1
ATOM 707 C CA . ILE A 1 93 ? 20.863 -2.442 44.875 1.00 32.45 90 ILE B CA 1
ATOM 708 C C . ILE A 1 93 ? 21.967 -3.024 44.008 1.00 33.58 90 ILE B C 1
ATOM 709 O O . ILE A 1 93 ? 21.999 -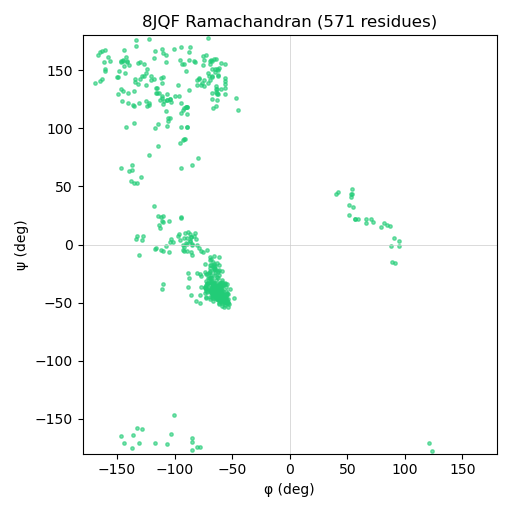2.790 42.796 1.00 33.83 90 ILE B O 1
ATOM 714 N N . SER A 1 94 ? 22.890 -3.791 44.613 1.00 35.20 91 SER B N 1
ATOM 715 C CA . SER A 1 94 ? 24.023 -4.319 43.857 1.00 32.53 91 SER B CA 1
ATOM 716 C C . S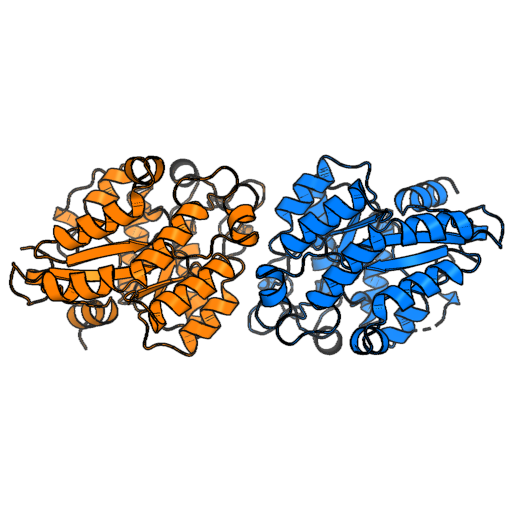ER A 1 94 ? 23.592 -5.320 42.796 1.00 37.63 91 SER B C 1
ATOM 717 O O . SER A 1 94 ? 24.368 -5.610 41.887 1.00 33.58 91 SER B O 1
ATOM 720 N N . GLU A 1 95 ? 22.385 -5.874 42.899 1.00 33.18 92 GLU B N 1
ATOM 721 C CA . GLU A 1 95 ? 21.879 -6.750 41.861 1.00 31.54 92 GLU B CA 1
ATOM 722 C C . GLU A 1 95 ? 21.137 -6.014 40.750 1.00 29.36 92 GLU B C 1
ATOM 723 O O . GLU A 1 95 ? 21.062 -6.538 39.633 1.00 31.34 92 GLU B O 1
ATOM 729 N N . VAL A 1 96 ? 20.594 -4.826 41.016 1.00 29.27 93 VAL B N 1
ATOM 730 C CA . VAL A 1 96 ? 19.855 -4.078 39.988 1.00 26.13 93 VAL B CA 1
ATOM 731 C C . VAL A 1 96 ? 20.336 -2.628 39.989 1.00 26.98 93 VAL B C 1
ATOM 732 O O . VAL A 1 96 ? 19.519 -1.700 40.038 1.00 26.00 93 VAL B O 1
ATOM 736 N N . PRO A 1 97 ? 21.649 -2.382 39.874 1.00 28.25 94 PRO B N 1
ATOM 737 C CA . PRO A 1 97 ? 22.153 -1.011 40.093 1.00 29.20 94 PRO B CA 1
ATOM 738 C C . PRO A 1 97 ? 21.667 -0.002 39.062 1.00 27.89 94 PRO B C 1
ATOM 739 O O . PRO A 1 97 ? 21.650 1.199 39.359 1.00 27.65 94 PRO B O 1
ATOM 743 N N . SER A 1 98 ? 21.322 -0.437 37.840 1.00 27.29 95 SER B N 1
ATOM 744 C CA . SER A 1 98 ? 20.872 0.529 36.834 1.00 27.28 95 SER B CA 1
ATOM 745 C C . SER A 1 98 ? 19.519 1.139 37.149 1.00 26.20 95 SER B C 1
ATOM 746 O O . SER A 1 98 ? 19.114 2.067 36.442 1.00 25.52 95 SER B O 1
ATOM 749 N N . LEU A 1 99 ? 18.776 0.625 38.138 1.00 22.87 96 LEU B N 1
ATOM 750 C CA . LEU A 1 99 ? 17.426 1.099 38.389 1.00 23.43 96 LEU B CA 1
ATOM 751 C C . LEU A 1 99 ? 17.343 2.229 39.398 1.00 24.01 96 LEU B C 1
ATOM 752 O O . LEU A 1 99 ? 16.239 2.711 39.635 1.00 21.57 96 LEU B O 1
ATOM 757 N N . VAL A 1 100 ? 18.441 2.679 40.012 1.00 21.39 97 VAL B N 1
ATOM 758 C CA . VAL A 1 100 ? 18.319 3.576 41.158 1.00 21.67 97 VAL B CA 1
ATOM 759 C C . VAL A 1 100 ? 19.208 4.804 41.013 1.00 24.57 97 VAL B C 1
ATOM 760 O O . VAL A 1 100 ? 20.234 4.778 40.336 1.00 23.81 97 VAL B O 1
ATOM 764 N N . ASP A 1 101 ? 18.818 5.869 41.723 1.00 25.17 98 ASP B N 1
ATOM 765 C CA . ASP A 1 101 ? 19.601 7.096 41.859 1.00 24.10 98 ASP B CA 1
ATOM 766 C C . ASP A 1 101 ? 20.723 6.894 42.880 1.00 27.19 98 ASP B C 1
ATOM 767 O O . ASP A 1 101 ? 20.952 5.787 43.372 1.00 27.07 98 ASP B O 1
ATOM 772 N N . GLU A 1 102 ? 21.466 7.966 43.201 1.00 28.24 99 GLU B N 1
ATOM 773 C CA . GLU A 1 102 ? 22.622 7.822 44.079 1.00 26.46 99 GLU B CA 1
ATOM 774 C C . GLU A 1 102 ? 22.266 7.419 45.503 1.00 27.72 99 GLU B C 1
ATOM 775 O O . GLU A 1 102 ? 23.152 6.943 46.228 1.00 29.67 99 GLU B O 1
ATOM 781 N N . ASN A 1 103 ? 21.025 7.655 45.944 1.00 27.02 100 ASN B N 1
ATOM 782 C CA . ASN A 1 103 ? 20.567 7.257 47.275 1.00 26.83 100 ASN B CA 1
ATOM 783 C C . ASN A 1 103 ? 20.028 5.821 47.329 1.00 29.81 100 ASN B C 1
ATOM 784 O O . ASN A 1 103 ? 19.512 5.428 48.377 1.00 29.23 100 ASN B O 1
ATOM 789 N N . GLY A 1 104 ? 20.073 5.050 46.228 1.00 23.49 101 GLY B N 1
ATOM 790 C CA . GLY A 1 104 ? 19.433 3.746 46.199 1.00 24.83 101 GLY B CA 1
ATOM 791 C C . GLY A 1 104 ? 17.920 3.759 45.990 1.00 23.41 101 GLY B C 1
ATOM 792 O O . GLY A 1 104 ? 17.256 2.732 46.217 1.00 22.60 101 GLY B O 1
ATOM 793 N N . TYR A 1 105 ? 17.347 4.872 45.548 1.00 20.11 102 TYR B N 1
ATOM 794 C CA . TYR A 1 105 ? 15.904 4.953 45.332 1.00 21.60 102 TYR B CA 1
ATOM 795 C C . TYR A 1 105 ? 15.576 4.960 43.843 1.00 20.75 102 TYR B C 1
ATOM 796 O O . TYR A 1 105 ? 16.415 5.307 42.998 1.00 21.26 102 TYR B O 1
ATOM 805 N N . PHE A 1 106 ? 14.337 4.565 43.516 1.00 19.76 103 PHE B N 1
ATOM 806 C CA . PHE A 1 106 ? 13.907 4.680 42.128 1.00 18.56 103 PHE B CA 1
ATOM 807 C C . PHE A 1 106 ? 13.903 6.146 41.669 1.00 21.52 103 PHE B C 1
ATOM 808 O O . PHE A 1 106 ? 13.637 7.072 42.455 1.00 20.79 103 PHE B O 1
ATOM 816 N N . PHE A 1 107 ? 14.147 6.347 40.369 1.00 19.77 104 PHE B N 1
ATOM 817 C CA . PHE A 1 107 ? 14.070 7.681 39.781 1.00 21.45 104 PHE B CA 1
ATOM 818 C C . PHE A 1 107 ? 12.631 8.210 39.765 1.00 20.58 104 PHE B C 1
ATOM 819 O O . PHE A 1 107 ? 11.652 7.456 39.762 1.00 19.59 104 PHE B O 1
ATOM 827 N N . LYS A 1 108 ? 12.514 9.547 39.692 1.00 21.13 105 LYS B N 1
ATOM 828 C CA . LYS A 1 108 ? 11.204 10.197 39.674 1.00 23.70 105 LYS B CA 1
ATOM 829 C C . LYS A 1 108 ? 10.512 10.127 38.320 1.00 24.77 105 LYS B C 1
ATOM 830 O O . LYS A 1 108 ? 9.294 10.259 38.264 1.00 27.14 105 LYS B O 1
ATOM 836 N N . LYS A 1 109 ? 11.250 10.004 37.223 1.00 23.47 106 LYS B N 1
ATOM 837 C CA . LYS A 1 109 ? 10.644 10.147 35.903 1.00 28.93 106 LYS B CA 1
ATOM 838 C C . LYS A 1 109 ? 10.949 8.956 35.008 1.00 24.73 106 LYS B C 1
ATOM 839 O O . LYS A 1 109 ? 12.064 8.408 35.016 1.00 25.42 106 LYS B O 1
ATOM 845 N N . ARG A 1 110 ? 9.961 8.617 34.182 1.00 24.84 107 ARG B N 1
ATOM 846 C CA . ARG A 1 110 ? 10.141 7.583 33.175 1.00 28.13 107 ARG B CA 1
ATOM 847 C C . ARG A 1 110 ? 11.378 7.816 32.322 1.00 25.85 107 ARG B C 1
ATOM 848 O O . ARG A 1 110 ? 12.051 6.852 31.950 1.00 26.48 107 ARG B O 1
ATOM 856 N N . ASP A 1 111 ? 11.689 9.076 31.960 1.00 25.76 108 ASP B N 1
ATOM 857 C CA . ASP A 1 111 ? 12.752 9.231 30.970 1.00 28.90 108 ASP B CA 1
ATOM 858 C C . ASP A 1 111 ? 14.117 8.934 31.580 1.00 29.42 108 ASP B C 1
ATOM 859 O O . ASP A 1 111 ? 15.022 8.473 30.872 1.00 29.46 108 ASP B O 1
ATOM 864 N N . LYS A 1 112 ? 14.301 9.205 32.878 1.00 29.21 109 LYS B N 1
ATOM 865 C CA . LYS A 1 112 ? 15.559 8.823 33.535 1.00 29.39 109 LYS B CA 1
ATOM 866 C C . LYS A 1 112 ? 15.689 7.309 33.612 1.00 25.72 109 LYS B C 1
ATOM 867 O O . LYS A 1 112 ? 16.779 6.760 33.438 1.00 27.50 109 LYS B O 1
ATOM 873 N N . LEU A 1 113 ? 14.576 6.615 33.882 1.00 27.31 110 LEU B N 1
ATOM 874 C CA . LEU A 1 113 ? 14.575 5.154 33.838 1.00 24.61 110 LEU B CA 1
ATOM 875 C C . LEU A 1 113 ? 14.925 4.651 32.436 1.00 26.14 110 LEU B C 1
ATOM 876 O O . LEU A 1 113 ? 15.730 3.729 32.282 1.00 27.41 110 LEU B O 1
ATOM 881 N N . ALA A 1 114 ? 14.370 5.282 31.389 1.00 26.28 111 ALA B N 1
ATOM 882 C CA . ALA A 1 114 ? 14.719 4.871 30.032 1.00 28.13 111 ALA B CA 1
ATOM 883 C C . ALA A 1 114 ? 16.198 5.103 29.777 1.00 28.85 111 ALA B C 1
ATOM 884 O O . ALA A 1 114 ? 16.858 4.304 29.112 1.00 28.73 111 ALA B O 1
ATOM 886 N N . GLN A 1 115 ? 16.741 6.180 30.330 1.00 25.79 112 GLN B N 1
ATOM 887 C CA . GLN A 1 115 ? 18.125 6.550 30.039 1.00 30.61 112 GLN B CA 1
ATOM 888 C C . GLN A 1 115 ? 19.093 5.594 30.714 1.00 32.41 112 GLN B C 1
ATOM 889 O O . GLN A 1 115 ? 20.173 5.337 30.188 1.00 31.63 112 GLN B O 1
ATOM 895 N N . ASN A 1 116 ? 18.743 5.087 31.899 1.00 30.09 113 ASN B N 1
ATOM 896 C CA . ASN A 1 116 ? 19.717 4.362 32.716 1.00 29.23 113 ASN B CA 1
ATOM 897 C C . ASN A 1 116 ? 19.464 2.860 32.823 1.00 30.08 113 ASN B C 1
ATOM 898 O O . ASN A 1 116 ? 20.418 2.103 32.904 1.00 29.10 113 ASN B O 1
ATOM 903 N N . ALA A 1 117 ? 18.218 2.406 32.832 1.00 27.02 114 ALA B N 1
ATOM 904 C CA . ALA A 1 117 ? 17.922 1.047 33.291 1.00 25.60 114 ALA B CA 1
ATOM 905 C C . ALA A 1 117 ? 18.234 -0.005 32.232 1.00 30.96 114 ALA B C 1
ATOM 906 O O . ALA A 1 117 ? 17.997 0.202 31.034 1.00 30.07 114 ALA B O 1
ATOM 908 N N . LYS A 1 118 ? 18.721 -1.160 32.679 1.00 27.14 115 LYS B N 1
ATOM 909 C CA . LYS A 1 118 ? 18.994 -2.280 31.793 1.00 27.46 115 LYS B CA 1
ATOM 910 C C . LYS A 1 118 ? 17.802 -3.225 31.845 1.00 28.17 115 LYS B C 1
ATOM 911 O O . LYS A 1 118 ? 17.238 -3.462 32.918 1.00 25.39 115 LYS B O 1
ATOM 917 N N . ALA A 1 119 ? 17.383 -3.734 30.683 1.00 28.98 116 ALA B N 1
ATOM 918 C CA . ALA A 1 119 ? 16.200 -4.593 30.674 1.00 27.43 116 ALA B CA 1
ATOM 919 C C . ALA A 1 119 ? 16.364 -5.776 31.609 1.00 27.10 116 ALA B C 1
ATOM 920 O O . ALA A 1 119 ? 15.397 -6.218 32.221 1.00 28.17 116 ALA B O 1
ATOM 922 N N . GLU A 1 120 ? 17.571 -6.305 31.744 1.00 27.40 117 GLU B N 1
ATOM 923 C CA . GLU A 1 120 ? 17.733 -7.495 32.566 1.00 28.89 117 GLU B CA 1
ATOM 924 C C . GLU A 1 120 ? 17.408 -7.180 34.023 1.00 26.88 117 GLU B C 1
ATOM 925 O O . GLU A 1 120 ? 16.762 -7.976 34.723 1.00 25.28 117 GLU B O 1
ATOM 931 N N . HIS A 1 121 ? 17.827 -5.988 34.485 1.00 26.72 118 HIS B N 1
ATOM 932 C CA . HIS A 1 121 ? 17.488 -5.536 35.838 1.00 25.34 118 HIS B CA 1
ATOM 933 C C . HIS A 1 121 ? 15.996 -5.274 35.996 1.00 23.94 118 HIS B C 1
ATOM 934 O O . HIS A 1 121 ? 15.396 -5.616 37.028 1.00 26.16 118 HIS B O 1
ATOM 941 N N . VAL A 1 122 ? 15.371 -4.640 35.008 1.00 22.57 119 VAL B N 1
ATOM 942 C CA . VAL A 1 122 ? 13.916 -4.505 35.056 1.00 18.41 119 VAL B CA 1
ATOM 943 C C . VAL A 1 122 ? 13.263 -5.875 35.226 1.00 19.93 119 VAL B C 1
ATOM 944 O O . VAL A 1 122 ? 12.385 -6.074 36.082 1.00 21.41 119 VAL B O 1
ATOM 948 N N . GLU A 1 123 ? 13.666 -6.836 34.414 1.00 21.79 120 GLU B N 1
ATOM 949 C CA . GLU A 1 123 ? 13.006 -8.145 34.497 1.00 21.16 120 GLU B CA 1
ATOM 950 C C . GLU A 1 123 ? 13.213 -8.787 35.873 1.00 20.63 120 GLU B C 1
ATOM 951 O O . GLU A 1 123 ? 12.273 -9.345 36.458 1.00 20.52 120 GLU B O 1
ATOM 957 N N . LYS A 1 124 ? 14.440 -8.714 36.412 1.00 20.16 121 LYS B N 1
ATOM 958 C CA . LYS A 1 124 ? 14.680 -9.320 37.727 1.00 21.32 121 LYS B CA 1
ATOM 959 C C . LYS A 1 124 ? 13.865 -8.646 38.822 1.00 20.10 121 LYS B C 1
ATOM 960 O O . LYS A 1 124 ? 13.296 -9.314 39.701 1.00 20.14 121 LYS B O 1
ATOM 966 N N . GLU A 1 125 ? 13.818 -7.312 38.805 1.00 18.85 122 GLU B N 1
ATOM 967 C CA . GLU A 1 125 ? 13.149 -6.578 39.872 1.00 19.79 122 GLU B CA 1
ATOM 968 C C . GLU A 1 125 ? 11.629 -6.729 39.797 1.00 18.48 122 GLU B C 1
ATOM 969 O O . GLU A 1 125 ? 10.973 -6.913 40.827 1.00 18.64 122 GLU B O 1
ATOM 975 N N . LEU A 1 126 ? 11.039 -6.685 38.596 1.00 18.31 123 LEU B N 1
ATOM 976 C CA . LEU A 1 126 ? 9.594 -6.876 38.532 1.00 16.90 123 LEU B CA 1
ATOM 977 C C . LEU A 1 126 ? 9.223 -8.304 38.923 1.00 17.67 123 LEU B C 1
ATOM 978 O O . LEU A 1 126 ? 8.232 -8.524 39.637 1.00 17.18 123 LEU B O 1
ATOM 983 N N . THR A 1 127 ? 10.040 -9.294 38.500 1.00 16.14 124 THR B N 1
ATOM 984 C CA . THR A 1 127 ? 9.775 -10.660 38.940 1.00 18.87 124 THR B CA 1
ATOM 985 C C . THR A 1 127 ? 9.857 -10.768 40.462 1.00 19.86 124 THR B C 1
ATOM 986 O O . THR A 1 127 ? 9.029 -11.443 41.103 1.00 18.90 124 THR B O 1
ATOM 990 N N . ALA A 1 128 ? 10.823 -10.071 41.060 1.00 18.39 125 ALA B N 1
ATOM 991 C CA . ALA A 1 128 ? 10.996 -10.124 42.510 1.00 20.47 125 ALA B CA 1
ATOM 992 C C . ALA A 1 128 ? 9.821 -9.486 43.254 1.00 18.50 125 ALA B C 1
ATOM 993 O O . ALA A 1 128 ? 9.436 -9.962 44.331 1.00 17.32 125 ALA B O 1
ATOM 995 N N . GLN A 1 129 ? 9.249 -8.384 42.723 1.00 17.33 126 GLN B N 1
ATOM 996 C CA . GLN A 1 129 ? 8.058 -7.827 43.340 1.00 15.87 126 GLN B CA 1
ATOM 997 C C . GLN A 1 129 ? 6.902 -8.843 43.325 1.00 16.06 126 GLN B C 1
ATOM 998 O O . GLN A 1 129 ? 6.180 -9.007 44.325 1.00 14.90 126 GLN B O 1
ATOM 1004 N N . ILE A 1 130 ? 6.703 -9.532 42.194 1.00 17.44 127 ILE B N 1
ATOM 1005 C CA . ILE A 1 130 ? 5.612 -10.520 42.133 1.00 16.80 127 ILE B CA 1
ATOM 1006 C C . ILE A 1 130 ? 5.873 -11.656 43.110 1.00 17.60 127 ILE B C 1
ATOM 1007 O O . ILE A 1 130 ? 4.985 -12.070 43.857 1.00 18.90 127 ILE B O 1
ATOM 1012 N N . GLU A 1 131 ? 7.109 -12.152 43.128 1.00 17.68 128 GLU B N 1
ATOM 1013 C CA . GLU A 1 131 ? 7.465 -13.279 43.977 1.00 19.48 128 GLU B CA 1
ATOM 1014 C C . GLU A 1 131 ? 7.283 -12.927 45.448 1.00 19.99 128 GLU B C 1
ATOM 1015 O O . GLU A 1 131 ? 6.890 -13.790 46.255 1.00 20.84 128 GLU B O 1
ATOM 1021 N N . ARG A 1 132 ? 7.635 -11.689 45.832 1.00 17.80 129 ARG B N 1
ATOM 1022 C CA . ARG A 1 132 ? 7.465 -11.286 47.217 1.00 18.16 129 ARG B CA 1
ATOM 1023 C C . ARG A 1 132 ? 5.981 -11.187 47.553 1.00 17.11 129 ARG B C 1
ATOM 1024 O O . ARG A 1 132 ? 5.557 -11.643 48.625 1.00 20.74 129 ARG B O 1
ATOM 1032 N N . ALA A 1 133 ? 5.156 -10.686 46.614 1.00 17.19 130 ALA B N 1
ATOM 1033 C CA . ALA A 1 133 ? 3.718 -10.736 46.855 1.00 16.68 130 ALA B CA 1
ATOM 1034 C C . ALA A 1 133 ? 3.267 -12.178 47.129 1.00 18.25 130 ALA B C 1
ATOM 1035 O O . ALA A 1 133 ? 2.575 -12.447 48.120 1.00 18.65 130 ALA B O 1
ATOM 1037 N N . LEU A 1 134 ? 3.731 -13.123 46.314 1.00 17.17 131 LEU B N 1
ATOM 1038 C CA . LEU A 1 134 ? 3.310 -14.522 46.485 1.00 17.22 131 LEU B CA 1
ATOM 1039 C C . LEU A 1 134 ? 3.810 -15.098 47.802 1.00 21.05 131 LEU B C 1
ATOM 1040 O O . LEU A 1 134 ? 3.117 -15.899 48.444 1.00 20.41 131 LEU B O 1
ATOM 1045 N N . LYS A 1 135 ? 5.035 -14.752 48.185 1.00 19.51 132 LYS B N 1
ATOM 1046 C CA . LYS A 1 135 ? 5.596 -15.238 49.439 1.00 22.78 132 LYS B CA 1
ATOM 1047 C C . LYS A 1 135 ? 4.763 -14.793 50.631 1.00 24.62 132 LYS B C 1
ATOM 1048 O O . LYS A 1 135 ? 4.643 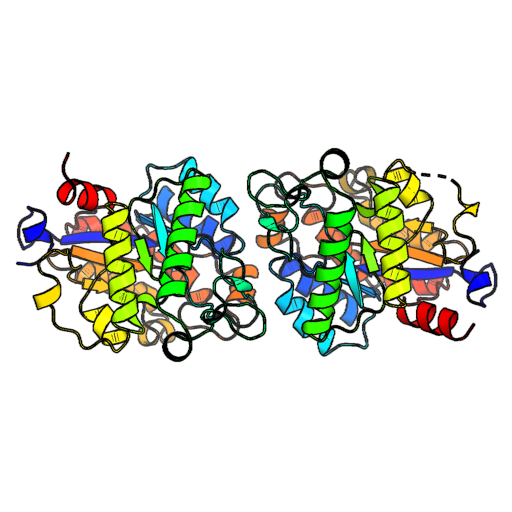-15.528 51.624 1.00 23.30 132 LYS B O 1
ATOM 1054 N N . PHE A 1 136 ? 4.187 -13.599 50.561 1.00 22.16 133 PHE B N 1
ATOM 1055 C CA . PHE A 1 136 ? 3.356 -13.093 51.629 1.00 23.15 133 PHE B CA 1
ATOM 1056 C C . PHE A 1 136 ? 1.946 -13.617 51.551 1.00 24.38 133 PHE B C 1
ATOM 1057 O O . PHE A 1 136 ? 1.090 -13.135 52.299 1.00 27.17 133 PHE B O 1
ATOM 1065 N N . GLY A 1 137 ? 1.672 -14.592 50.681 1.00 23.77 134 GLY B N 1
ATOM 1066 C CA . GLY A 1 137 ? 0.359 -15.196 50.676 1.00 20.80 134 GLY B CA 1
ATOM 1067 C C . GLY A 1 137 ? -0.653 -14.484 49.789 1.00 21.49 134 GLY B C 1
ATOM 1068 O O . GLY A 1 137 ? -1.822 -14.887 49.768 1.00 22.95 134 GLY B O 1
ATOM 1069 N N . ILE A 1 138 ? -0.268 -13.381 49.138 1.00 19.95 135 ILE B N 1
ATOM 1070 C CA . ILE A 1 138 ? -1.142 -12.735 48.161 1.00 18.48 135 ILE B CA 1
ATOM 1071 C C . ILE A 1 138 ? -1.271 -13.680 46.961 1.00 19.82 135 ILE B C 1
ATOM 1072 O O . ILE A 1 138 ? -0.303 -14.372 46.575 1.00 20.66 135 ILE B O 1
ATOM 1077 N N . LYS A 1 139 ? -2.448 -13.701 46.367 1.00 17.28 136 LYS B N 1
ATOM 1078 C CA . LYS A 1 139 ? -2.783 -14.498 45.172 1.00 18.45 136 LYS B CA 1
ATOM 1079 C C . LYS A 1 139 ? -3.268 -13.517 44.108 1.00 17.28 136 LYS B C 1
ATOM 1080 O O . LYS A 1 139 ? -4.477 -13.377 43.870 1.00 19.48 136 LYS B O 1
ATOM 1086 N N . PRO A 1 140 ? -2.348 -12.806 43.467 1.00 17.04 137 PRO B N 1
ATOM 1087 C CA . PRO A 1 140 ? -2.742 -11.732 42.548 1.00 16.91 137 PRO B CA 1
ATOM 1088 C C . PRO A 1 140 ? -3.439 -12.289 41.314 1.00 15.67 137 PRO B C 1
ATOM 1089 O O . PRO A 1 140 ? -3.265 -13.449 40.927 1.00 15.12 137 PRO B O 1
ATOM 1093 N N . THR A 1 141 ? -4.325 -11.470 40.770 1.00 14.02 138 THR B N 1
ATOM 1094 C CA . THR A 1 141 ? -5.124 -11.841 39.625 1.00 14.72 138 THR B CA 1
ATOM 1095 C C . THR A 1 141 ? -4.720 -11.083 38.357 1.00 14.28 138 THR B C 1
ATOM 1096 O O . THR A 1 141 ? -5.293 -11.383 37.304 1.00 14.44 138 THR B O 1
ATOM 1100 N N . HIS A 1 142 ? -3.799 -10.107 38.445 1.00 13.03 139 HIS B N 1
ATOM 1101 C CA . HIS A 1 142 ? -3.350 -9.263 37.337 1.00 12.39 139 HIS B CA 1
ATOM 1102 C C . HIS A 1 142 ? -2.080 -8.519 37.755 1.00 13.70 139 HIS B C 1
ATOM 1103 O O . HIS A 1 142 ? -1.700 -8.519 38.930 1.00 12.29 139 HIS B O 1
ATOM 1110 N N . ILE A 1 143 ? -1.363 -7.994 36.763 1.00 13.99 140 ILE B N 1
ATOM 1111 C CA . ILE A 1 143 ? -0.267 -7.067 37.014 1.00 14.21 140 ILE B CA 1
ATOM 1112 C C . ILE A 1 143 ? -0.536 -5.807 36.212 1.00 14.93 140 ILE B C 1
ATOM 1113 O O . ILE A 1 143 ? -1.165 -5.835 35.147 1.00 14.24 140 ILE B O 1
ATOM 1118 N N . ASP A 1 144 ? -0.109 -4.678 36.756 1.00 14.11 141 ASP B N 1
ATOM 1119 C CA . ASP A 1 144 ? -0.186 -3.433 35.979 1.00 12.54 141 ASP B CA 1
ATOM 1120 C C . ASP A 1 144 ? 1.046 -2.639 36.355 1.00 14.98 141 ASP B C 1
ATOM 1121 O O . ASP A 1 144 ? 1.918 -3.169 37.041 1.00 14.31 141 ASP B O 1
ATOM 1126 N N . SER A 1 145 ? 1.139 -1.373 35.930 1.00 14.55 142 SER B N 1
ATOM 1127 C CA . SER A 1 145 ? 2.435 -0.673 35.985 1.00 14.13 142 SER B CA 1
ATOM 1128 C C . SER A 1 145 ? 2.274 0.749 36.522 1.00 14.90 142 SER B C 1
ATOM 1129 O O . SER A 1 145 ? 1.535 1.555 35.936 1.00 14.45 142 SER B O 1
ATOM 1132 N N . HIS A 1 146 ? 2.941 1.043 37.639 1.00 14.71 143 HIS B N 1
ATOM 1133 C CA . HIS A 1 146 ? 2.939 2.398 38.217 1.00 14.66 143 HIS B CA 1
ATOM 1134 C C . HIS A 1 146 ? 3.587 3.396 37.268 1.00 15.25 143 HIS B C 1
ATOM 1135 O O . HIS A 1 146 ? 4.695 3.170 36.732 1.00 15.30 143 HIS B O 1
ATOM 1142 N N . MET A 1 147 ? 2.866 4.491 37.042 1.00 15.83 144 MET B N 1
ATOM 1143 C CA . MET A 1 147 ? 3.180 5.525 36.040 1.00 15.76 144 MET B CA 1
ATOM 1144 C C . MET A 1 147 ? 3.417 4.949 34.654 1.00 17.36 144 MET B C 1
ATOM 1145 O O . MET A 1 147 ? 4.072 5.577 33.821 1.00 18.33 144 MET B O 1
ATOM 1150 N N . TYR A 1 148 ? 2.824 3.786 34.395 1.00 16.71 145 TYR B N 1
ATOM 1151 C CA . TYR A 1 148 ? 3.059 3.004 33.179 1.00 16.38 145 TYR B CA 1
ATOM 1152 C C . TYR A 1 148 ? 4.548 3.059 32.822 1.00 17.03 145 TYR B C 1
ATOM 1153 O O . TYR A 1 148 ? 4.928 3.213 31.655 1.00 18.65 145 TYR B O 1
ATOM 1162 N N . SER A 1 149 ? 5.422 2.909 33.828 1.00 17.09 146 SER B N 1
ATOM 1163 C CA . SER A 1 149 ? 6.842 2.983 33.482 1.00 17.56 146 SER B CA 1
ATOM 1164 C C . SER A 1 149 ? 7.316 1.795 32.638 1.00 18.24 146 SER B C 1
ATOM 1165 O O . SER A 1 149 ? 8.372 1.901 32.001 1.00 19.04 146 SER B O 1
ATOM 1168 N N . VAL A 1 150 ? 6.572 0.680 32.586 1.00 17.88 147 VAL B N 1
ATOM 1169 C CA . VAL A 1 150 ? 6.982 -0.391 31.664 1.00 19.58 147 VAL B CA 1
ATOM 1170 C C . VAL A 1 150 ? 6.955 0.104 30.223 1.00 20.68 147 VAL B C 1
ATOM 1171 O O . VAL A 1 150 ? 7.592 -0.491 29.342 1.00 22.40 147 VAL B O 1
ATOM 1175 N N . GLY A 1 151 ? 6.189 1.168 29.940 1.00 20.10 148 GLY B N 1
ATOM 1176 C CA . GLY A 1 151 ? 6.188 1.705 28.600 1.00 21.23 148 GLY B CA 1
ATOM 1177 C C . GLY A 1 151 ? 7.300 2.695 28.326 1.00 25.14 148 GLY B C 1
ATOM 1178 O O . GLY A 1 151 ? 7.325 3.310 27.255 1.00 25.42 148 GLY B O 1
ATOM 1179 N N . ALA A 1 152 ? 8.227 2.885 29.267 1.00 24.33 149 ALA B N 1
ATOM 1180 C CA . ALA A 1 152 ? 9.274 3.878 29.047 1.00 24.63 149 ALA B CA 1
ATOM 1181 C C . ALA A 1 152 ? 10.203 3.505 27.911 1.00 29.31 149 ALA B C 1
ATOM 1182 O O . ALA A 1 152 ? 10.880 4.388 27.395 1.00 27.50 149 ALA B O 1
ATOM 1184 N N . LYS A 1 153 ? 10.279 2.226 27.527 1.00 27.19 150 LYS B N 1
ATOM 1185 C CA . LYS A 1 153 ? 11.063 1.740 26.378 1.00 30.06 150 LYS B CA 1
ATOM 1186 C C . LYS A 1 153 ? 10.320 0.522 25.843 1.00 26.68 150 LYS B C 1
ATOM 1187 O O . LYS A 1 153 ? 9.820 -0.274 26.646 1.00 24.98 150 LYS B O 1
ATOM 1193 N N . PRO A 1 154 ? 10.293 0.302 24.521 1.00 29.52 151 PRO B N 1
ATOM 1194 C CA . PRO A 1 154 ? 9.623 -0.907 24.006 1.00 28.48 151 PRO B CA 1
ATOM 1195 C C . PRO A 1 154 ? 10.154 -2.188 24.623 1.00 27.17 151 PRO B C 1
ATOM 1196 O O . PRO A 1 154 ? 9.375 -3.108 24.867 1.00 24.99 151 PRO B O 1
ATOM 1200 N N . GLU A 1 155 ? 11.464 -2.258 24.887 1.00 26.14 152 GLU B N 1
ATOM 1201 C CA . GLU A 1 155 ? 12.052 -3.438 25.515 1.00 28.92 152 GLU B CA 1
ATOM 1202 C C . GLU A 1 155 ? 11.429 -3.699 26.875 1.00 23.45 152 GLU B C 1
ATOM 1203 O O . GLU A 1 155 ? 11.245 -4.861 27.268 1.00 23.37 152 GLU B O 1
ATOM 1209 N N . PHE A 1 156 ? 11.093 -2.637 27.623 1.00 23.54 153 PHE B N 1
ATOM 1210 C CA . PHE A 1 156 ? 10.500 -2.865 28.938 1.00 23.32 153 PHE B CA 1
ATOM 1211 C C . PHE A 1 156 ? 9.060 -3.353 28.814 1.00 22.98 153 PHE B C 1
ATOM 1212 O O . PHE A 1 156 ? 8.589 -4.145 29.640 1.00 22.11 153 PHE B O 1
ATOM 1220 N N . LEU A 1 157 ? 8.318 -2.844 27.822 1.00 23.98 154 LEU B N 1
ATOM 1221 C CA . LEU A 1 157 ? 6.957 -3.352 27.619 1.00 21.35 154 LEU B CA 1
ATOM 1222 C C . LEU A 1 157 ? 7.014 -4.836 27.288 1.00 22.15 154 LEU B C 1
ATOM 1223 O O . LEU A 1 157 ? 6.121 -5.607 27.659 1.00 23.02 154 LEU B O 1
ATOM 1228 N N . ASN A 1 158 ? 8.052 -5.250 26.556 1.00 23.19 155 ASN B N 1
ATOM 1229 C CA . ASN A 1 158 ? 8.141 -6.665 26.207 1.00 22.75 155 ASN B CA 1
ATOM 1230 C C . ASN A 1 158 ? 8.490 -7.520 27.423 1.00 22.40 155 ASN B C 1
ATOM 1231 O O . ASN A 1 158 ? 7.958 -8.627 27.577 1.00 22.88 155 ASN B O 1
ATOM 1236 N N . VAL A 1 159 ? 9.356 -7.026 28.307 1.00 19.20 156 VAL B N 1
ATOM 1237 C CA . VAL A 1 159 ? 9.561 -7.710 29.597 1.00 19.69 156 VAL B CA 1
ATOM 1238 C C . VAL A 1 159 ? 8.231 -7.865 30.357 1.00 20.54 156 VAL B C 1
ATOM 1239 O O . VAL A 1 159 ? 7.897 -8.938 30.883 1.00 22.08 156 VAL B O 1
ATOM 1243 N N . TYR A 1 160 ? 7.455 -6.795 30.413 1.00 20.31 157 TYR B N 1
ATOM 1244 C CA . TYR A 1 160 ? 6.167 -6.795 31.107 1.00 19.89 157 TYR B CA 1
ATOM 1245 C C . TYR A 1 160 ? 5.189 -7.812 30.514 1.00 20.40 157 TYR B C 1
ATOM 1246 O O . TYR A 1 160 ? 4.547 -8.592 31.251 1.00 20.18 157 TYR B O 1
ATOM 1255 N N . ARG A 1 161 ? 5.085 -7.839 29.175 1.00 18.43 158 ARG B N 1
ATOM 1256 C CA . ARG A 1 161 ? 4.215 -8.816 28.518 1.00 21.31 158 ARG B CA 1
ATOM 1257 C C . ARG A 1 161 ? 4.675 -10.259 28.797 1.00 23.68 158 ARG B C 1
ATOM 1258 O O . ARG A 1 161 ? 3.849 -11.156 29.046 1.00 22.72 158 ARG B O 1
ATOM 1266 N N . ARG A 1 162 ? 5.998 -10.500 28.791 1.00 21.04 159 ARG B N 1
ATOM 1267 C CA . ARG A 1 162 ? 6.499 -11.859 29.046 1.00 22.44 159 ARG B CA 1
ATOM 1268 C C . ARG A 1 162 ? 6.222 -12.297 30.480 1.00 21.83 159 ARG B C 1
ATOM 1269 O O . ARG A 1 162 ? 5.963 -13.486 30.750 1.00 19.81 159 ARG B O 1
ATOM 1277 N N . ILE A 1 163 ? 6.408 -11.387 31.427 1.00 17.88 160 ILE B N 1
ATOM 1278 C CA . ILE A 1 163 ? 6.165 -11.729 32.824 1.00 17.15 160 ILE B CA 1
ATOM 1279 C C . ILE A 1 163 ? 4.696 -12.083 33.046 1.00 18.28 160 ILE B C 1
ATOM 1280 O O . ILE A 1 163 ? 4.380 -13.077 33.724 1.00 19.73 160 ILE B O 1
ATOM 1285 N N . ALA A 1 164 ? 3.770 -11.313 32.438 1.00 18.27 161 ALA B N 1
ATOM 1286 C CA . ALA A 1 164 ? 2.354 -11.655 32.573 1.00 17.62 161 ALA B CA 1
ATOM 1287 C C . ALA A 1 164 ? 2.076 -13.065 32.024 1.00 19.14 161 ALA B C 1
ATOM 1288 O O . ALA A 1 164 ? 1.369 -13.859 32.655 1.00 18.63 161 ALA B O 1
ATOM 1290 N N . LYS A 1 165 ? 2.629 -13.396 30.857 1.00 16.02 162 LYS B N 1
ATOM 1291 C CA . LYS A 1 165 ? 2.424 -14.740 30.309 1.00 19.48 162 LYS B CA 1
ATOM 1292 C C . LYS A 1 165 ? 3.017 -15.812 31.204 1.00 21.02 162 LYS B C 1
ATOM 1293 O O . LYS A 1 165 ? 2.409 -16.875 31.385 1.00 22.40 162 LYS B O 1
ATOM 1299 N N . LYS A 1 166 ? 4.211 -15.562 31.756 1.00 19.64 163 LYS B N 1
ATOM 1300 C CA . LYS A 1 166 ? 4.856 -16.521 32.652 1.00 21.32 163 LYS B CA 1
ATOM 1301 C C . LYS A 1 166 ? 3.969 -16.880 33.847 1.00 21.95 163 LYS B C 1
ATOM 1302 O O . LYS A 1 166 ? 3.889 -18.069 34.224 1.00 19.86 163 LYS B O 1
ATOM 1308 N N . TYR A 1 167 ? 3.312 -15.870 34.472 1.00 19.90 164 TYR B N 1
ATOM 1309 C CA . TYR A 1 167 ? 2.407 -16.098 35.609 1.00 18.45 164 TYR B CA 1
ATOM 1310 C C . TYR A 1 167 ? 0.966 -16.362 35.200 1.00 17.94 164 TYR B C 1
ATOM 1311 O O . TYR A 1 167 ? 0.127 -16.558 36.084 1.00 17.05 164 TYR B O 1
ATOM 1320 N N . LYS A 1 168 ? 0.675 -16.377 33.897 1.00 17.86 165 LYS B N 1
ATOM 1321 C CA . LYS A 1 168 ? -0.664 -16.627 33.339 1.00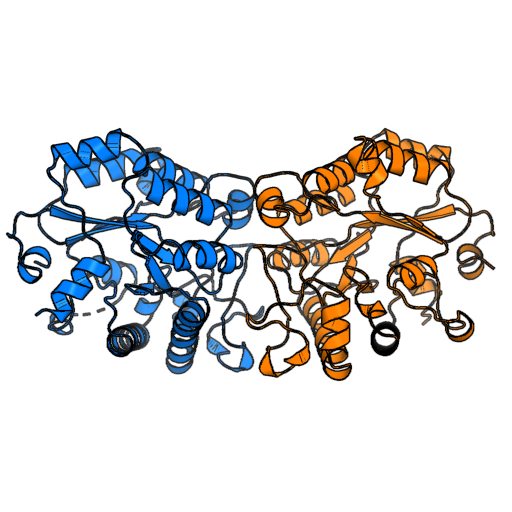 17.42 165 LYS B CA 1
ATOM 1322 C C . LYS A 1 168 ? -1.656 -15.660 33.960 1.00 16.52 165 LYS B C 1
ATOM 1323 O O . LYS A 1 168 ? -2.750 -16.033 34.422 1.00 16.60 165 LYS B O 1
ATOM 1329 N N . LEU A 1 169 ? -1.241 -14.368 33.973 1.00 15.70 166 LEU B N 1
ATOM 1330 C CA . LEU A 1 169 ? -2.071 -13.316 34.500 1.00 16.34 166 LEU B CA 1
ATOM 1331 C C . LEU A 1 169 ? -2.342 -12.279 33.415 1.00 16.56 166 LEU B C 1
ATOM 1332 O O . LEU A 1 169 ? -1.456 -12.017 32.585 1.00 18.21 166 LEU B O 1
ATOM 1337 N N . PRO A 1 170 ? -3.535 -11.682 33.397 1.00 14.51 167 PRO B N 1
ATOM 1338 C CA . PRO A 1 170 ? -3.779 -10.551 32.494 1.00 15.18 167 PRO B CA 1
ATOM 1339 C C . PRO A 1 170 ? -3.052 -9.310 32.988 1.00 15.43 167 PRO B C 1
ATOM 1340 O O . PRO A 1 170 ? -2.602 -9.243 34.124 1.00 14.35 167 PRO B O 1
ATOM 1344 N N . LEU A 1 171 ? -2.905 -8.338 32.098 1.00 16.70 168 LEU B N 1
ATOM 1345 C CA . LEU A 1 171 ? -2.105 -7.135 32.386 1.00 16.96 168 LEU B CA 1
ATOM 1346 C C . LEU A 1 171 ? -2.796 -5.957 31.723 1.00 16.67 168 LEU B C 1
ATOM 1347 O O . LEU A 1 171 ? -3.675 -6.140 30.882 1.00 16.39 168 LEU B O 1
ATOM 1352 N N . VAL A 1 172 ? -2.382 -4.738 32.072 1.00 14.47 169 VAL B N 1
ATOM 1353 C CA . VAL A 1 172 ? -2.988 -3.543 31.493 1.00 15.24 169 VAL B CA 1
ATOM 1354 C C . VAL A 1 172 ? -2.209 -3.191 30.245 1.00 16.74 169 VAL B C 1
ATOM 1355 O O . VAL A 1 172 ? -0.991 -2.943 30.309 1.00 16.10 169 VAL B O 1
ATOM 1359 N N . LEU A 1 173 ? -2.905 -3.205 29.087 1.00 16.45 170 LEU B N 1
ATOM 1360 C CA . LEU A 1 173 ? -2.388 -2.707 27.813 1.00 17.21 170 LEU B CA 1
ATOM 1361 C C . LEU A 1 173 ? -3.463 -1.842 27.145 1.00 19.82 170 LEU B C 1
ATOM 1362 O O . LEU A 1 173 ? -4.636 -2.229 27.120 1.00 18.63 170 LEU B O 1
ATOM 1367 N N . ASN A 1 174 ? -3.073 -0.724 26.534 1.00 20.88 171 ASN B N 1
ATOM 1368 C CA . ASN A 1 174 ? -4.105 0.173 26.019 1.00 21.05 171 ASN B CA 1
ATOM 1369 C C . ASN A 1 174 ? -3.432 1.220 25.142 1.00 25.32 171 ASN B C 1
ATOM 1370 O O . ASN A 1 174 ? -2.372 1.742 25.493 1.00 21.57 171 ASN B O 1
ATOM 1375 N N . GLN A 1 175 ? -4.069 1.526 24.019 1.00 24.19 172 GLN B N 1
ATOM 1376 C CA . GLN A 1 175 ? -3.435 2.331 22.983 1.00 28.67 172 GLN B CA 1
ATOM 1377 C C . GLN A 1 175 ? -3.117 3.735 23.524 1.00 29.65 172 GLN B C 1
ATOM 1378 O O . GLN A 1 175 ? -2.042 4.302 23.259 1.00 30.67 172 GLN B O 1
ATOM 1384 N N . GLN A 1 176 ? -4.049 4.295 24.307 1.00 29.01 173 GLN B N 1
ATOM 1385 C CA . GLN A 1 176 ? -3.891 5.623 24.894 1.00 30.79 173 GLN B CA 1
ATOM 1386 C C . GLN A 1 176 ? -2.745 5.678 25.902 1.00 31.83 173 GLN B C 1
ATOM 1387 O O . GLN A 1 176 ? -1.992 6.661 25.924 1.00 29.27 173 GLN B O 1
ATOM 1393 N N . LEU A 1 177 ? -2.622 4.672 26.784 1.00 25.64 174 LEU B N 1
ATOM 1394 C CA . LEU A 1 177 ? -1.478 4.663 27.699 1.00 24.64 174 LEU B CA 1
ATOM 1395 C C . LEU A 1 177 ? -0.175 4.635 26.909 1.00 23.81 174 LEU B C 1
ATOM 1396 O O . LEU A 1 177 ? 0.793 5.340 27.248 1.00 27.65 174 LEU B O 1
ATOM 1401 N N . PHE A 1 178 ? -0.144 3.841 25.834 1.00 24.94 175 PHE B N 1
ATOM 1402 C CA . PHE A 1 178 ? 1.035 3.765 24.981 1.00 28.27 175 PHE B CA 1
ATOM 1403 C C . PHE A 1 178 ? 1.397 5.145 24.479 1.00 34.93 175 PHE B C 1
ATOM 1404 O O . PHE A 1 178 ? 2.532 5.597 24.645 1.00 33.84 175 PHE B O 1
ATOM 1412 N N . GLU A 1 179 ? 0.416 5.845 23.898 1.00 31.95 176 GLU B N 1
ATOM 1413 C CA . GLU A 1 179 ? 0.692 7.168 23.349 1.00 33.94 176 GLU B CA 1
ATOM 1414 C C . GLU A 1 179 ? 1.138 8.123 24.442 1.00 32.37 176 GLU B C 1
ATOM 1415 O O . GLU A 1 179 ? 2.102 8.870 24.262 1.00 32.51 176 GLU B O 1
ATOM 1421 N N . MET A 1 180 ? 0.499 8.070 25.605 1.00 29.19 177 MET B N 1
ATOM 1422 C CA . MET A 1 180 ? 0.827 9.048 26.633 1.00 33.20 177 MET B CA 1
ATOM 1423 C C . MET A 1 180 ? 2.220 8.847 27.220 1.00 33.37 177 MET B C 1
ATOM 1424 O O . MET A 1 180 ? 2.778 9.806 27.756 1.00 33.89 177 MET B O 1
ATOM 1429 N N . VAL A 1 181 ? 2.821 7.659 27.095 1.00 30.87 178 VAL B N 1
ATOM 1430 C CA . VAL A 1 181 ? 4.213 7.489 27.524 1.00 34.06 178 VAL B CA 1
ATOM 1431 C C . VAL A 1 181 ? 5.189 7.613 26.357 1.00 33.80 178 VAL B C 1
ATOM 1432 O O . VAL A 1 181 ? 6.389 7.369 26.531 1.00 31.92 178 VAL B O 1
ATOM 1436 N N . GLY A 1 182 ? 4.709 8.002 25.170 1.00 33.04 179 GLY B N 1
ATOM 1437 C CA . GLY A 1 182 ? 5.597 8.195 24.033 1.00 33.74 179 GLY B CA 1
ATOM 1438 C C . GLY A 1 182 ? 5.917 6.933 23.266 1.00 42.64 179 GLY B C 1
ATOM 1439 O O . GLY A 1 182 ? 6.873 6.901 22.496 1.00 36.92 179 GLY B O 1
ATOM 1440 N N . LEU A 1 183 ? 5.144 5.881 23.450 1.00 37.94 180 LEU B N 1
ATOM 1441 C CA . LEU A 1 183 ? 5.394 4.606 22.791 1.00 38.79 180 LEU B CA 1
ATOM 1442 C C . LEU A 1 183 ? 4.566 4.554 21.509 1.00 47.68 180 LEU B C 1
ATOM 1443 O O . LEU A 1 183 ? 3.360 4.293 21.540 1.00 48.00 180 LEU B O 1
ATOM 1448 N N . GLU A 1 184 ? 5.197 4.806 20.368 1.00 48.61 181 GLU B N 1
ATOM 1449 C CA . GLU A 1 184 ? 4.462 4.804 19.102 1.00 55.10 181 GLU B CA 1
ATOM 1450 C C . GLU A 1 184 ? 4.590 3.425 18.462 1.00 56.95 181 GLU B C 1
ATOM 1451 O O . GLU A 1 184 ? 5.185 3.240 17.402 1.00 64.15 181 GLU B O 1
ATOM 1457 N N . MET A 1 185 ? 4.007 2.445 19.145 1.00 56.33 182 MET B N 1
ATOM 1458 C CA . MET A 1 185 ? 4.030 1.084 18.646 1.00 62.84 182 MET B CA 1
ATOM 1459 C C . MET A 1 185 ? 2.878 0.888 17.662 1.00 60.76 182 MET B C 1
ATOM 1460 O O . MET A 1 185 ? 2.122 1.814 17.352 1.00 56.68 182 MET B O 1
ATOM 1465 N N . ASP A 1 186 ? 2.744 -0.339 17.171 1.00 61.35 183 ASP B N 1
ATOM 1466 C CA . ASP A 1 186 ? 1.675 -0.748 16.267 1.00 62.39 183 ASP B CA 1
ATOM 1467 C C . ASP A 1 186 ? 0.959 -1.945 16.883 1.00 57.91 183 ASP B C 1
ATOM 1468 O O . ASP A 1 186 ? 1.608 -2.853 17.424 1.00 55.96 183 ASP B O 1
ATOM 1473 N N . LEU A 1 187 ? -0.379 -1.945 16.804 1.00 57.14 184 LEU B N 1
ATOM 1474 C CA . LEU A 1 187 ? -1.171 -2.961 17.495 1.00 55.25 184 LEU B CA 1
ATOM 1475 C C . LEU A 1 187 ? -1.141 -4.324 16.826 1.00 52.86 184 LEU B C 1
ATOM 1476 O O . LEU A 1 187 ? -1.667 -5.279 17.404 1.00 52.49 184 LEU B O 1
ATOM 1481 N N . SER A 1 188 ? -0.539 -4.448 15.646 1.00 53.56 185 SER B N 1
ATOM 1482 C CA . SER A 1 188 ? -0.432 -5.755 15.006 1.00 54.12 185 SER B CA 1
ATOM 1483 C C . SER A 1 188 ? 0.388 -6.730 15.832 1.00 53.59 185 SER B C 1
ATOM 1484 O O . SER A 1 188 ? 0.222 -7.947 15.681 1.00 57.93 185 SER B O 1
ATOM 1487 N N . ASP A 1 189 ? 1.269 -6.226 16.694 1.00 53.21 186 ASP B N 1
ATOM 1488 C CA . ASP A 1 189 ? 2.061 -7.098 17.544 1.00 55.71 186 ASP B CA 1
ATOM 1489 C C . ASP A 1 189 ? 1.286 -7.580 18.764 1.00 46.26 186 ASP B C 1
ATOM 1490 O O . ASP A 1 189 ? 1.832 -8.362 19.556 1.00 43.44 186 ASP B O 1
ATOM 1495 N N . PHE A 1 190 ? 0.027 -7.151 18.909 1.00 44.89 187 PHE B N 1
ATOM 1496 C CA . PHE A 1 190 ? -0.787 -7.412 20.088 1.00 44.25 187 PHE B CA 1
ATOM 1497 C C . PHE A 1 190 ? -1.938 -8.371 19.808 1.00 43.82 187 PHE B C 1
ATOM 1498 O O . PHE A 1 190 ? -2.885 -8.450 20.597 1.00 36.50 187 PHE B O 1
ATOM 1506 N N . LYS A 1 191 ? -1.847 -9.148 18.729 1.00 42.17 188 LYS B N 1
ATOM 1507 C CA . LYS A 1 191 ? -2.948 -10.035 18.357 1.00 41.65 188 LYS B CA 1
ATOM 1508 C C . LYS A 1 191 ? -3.253 -11.042 19.457 1.00 39.31 188 LYS B C 1
ATOM 1509 O O . LYS A 1 191 ? -4.410 -11.446 19.634 1.00 40.50 188 LYS B O 1
ATOM 1515 N N . ASP A 1 192 ? -2.229 -11.464 20.187 1.00 37.27 189 ASP B N 1
ATOM 1516 C CA . ASP A 1 192 ? -2.335 -12.458 21.242 1.00 42.66 189 ASP B CA 1
ATOM 1517 C C . ASP A 1 192 ? -2.753 -11.863 22.580 1.00 37.23 189 ASP B C 1
ATOM 1518 O O . ASP A 1 192 ? -2.868 -12.606 23.555 1.00 39.28 189 ASP B O 1
ATOM 1523 N N . GLU A 1 193 ? -2.980 -10.553 22.653 1.00 34.33 190 GLU B N 1
ATOM 1524 C CA . GLU A 1 193 ? -3.178 -9.860 23.911 1.00 31.11 190 GLU B CA 1
ATOM 1525 C C . GLU A 1 193 ? -4.567 -9.232 23.957 1.00 31.19 190 GLU B C 1
ATOM 1526 O O . GLU A 1 193 ? -5.198 -8.990 22.935 1.00 30.12 190 GLU B O 1
ATOM 1532 N N . LEU A 1 194 ? -5.024 -8.923 25.162 1.00 27.76 191 LEU B N 1
ATOM 1533 C CA . LEU A 1 194 ? -6.297 -8.257 25.355 1.00 28.50 191 LEU B CA 1
ATOM 1534 C C . LEU A 1 194 ? -6.007 -6.804 25.674 1.00 24.73 191 LEU B C 1
ATOM 1535 O O . LEU A 1 194 ? -5.320 -6.518 26.663 1.00 24.53 191 LEU B O 1
ATOM 1540 N N . LEU A 1 195 ? -6.545 -5.894 24.870 1.00 25.06 192 LEU B N 1
ATOM 1541 C CA . LEU A 1 195 ? -6.331 -4.469 25.079 1.00 25.56 192 LEU B CA 1
ATOM 1542 C C . LEU A 1 195 ? -7.621 -3.852 25.623 1.00 23.56 192 LEU B C 1
ATOM 1543 O O . LEU A 1 195 ? -8.700 -4.063 25.050 1.00 24.32 192 LEU B O 1
ATOM 1548 N N . ILE A 1 196 ? -7.495 -3.101 26.721 1.00 21.43 193 ILE B N 1
ATOM 1549 C CA . ILE A 1 196 ? -8.578 -2.283 27.264 1.00 18.05 193 ILE B CA 1
ATOM 1550 C C . ILE A 1 196 ? -8.995 -1.287 26.201 1.00 19.89 193 ILE B C 1
ATOM 1551 O O . ILE A 1 196 ? -8.139 -0.693 25.535 1.00 20.93 193 ILE B O 1
ATOM 1556 N N . ASP A 1 197 ? -10.300 -1.139 25.977 1.00 18.04 194 ASP B N 1
ATOM 1557 C CA . ASP A 1 197 ? -10.703 -0.160 24.969 1.00 20.60 194 ASP B CA 1
ATOM 1558 C C . ASP A 1 197 ? -10.509 1.273 25.467 1.00 20.35 194 ASP B C 1
ATOM 1559 O O . ASP A 1 197 ? -10.066 2.143 24.705 1.00 21.84 194 ASP B O 1
ATOM 1564 N N . ASN A 1 198 ? -10.816 1.536 26.735 1.00 18.77 195 ASN B N 1
ATOM 1565 C CA . ASN A 1 198 ? -10.841 2.917 27.239 1.00 18.53 195 ASN B CA 1
ATOM 1566 C C . ASN A 1 198 ? -10.392 2.962 28.683 1.00 17.23 195 ASN B C 1
ATOM 1567 O O . ASN A 1 198 ? -10.937 2.271 29.555 1.00 16.84 195 ASN B O 1
ATOM 1572 N N . VAL A 1 199 ? -9.368 3.760 28.941 1.00 17.21 196 VAL B N 1
ATOM 1573 C CA . VAL A 1 199 ? -8.812 3.943 30.274 1.00 16.15 196 VAL B CA 1
ATOM 1574 C C . VAL A 1 199 ? -9.144 5.360 30.700 1.00 17.40 196 VAL B C 1
ATOM 1575 O O . VAL A 1 199 ? -8.879 6.308 29.954 1.00 18.57 196 VAL B O 1
ATOM 1579 N N . PHE A 1 200 ? -9.736 5.505 31.873 1.00 14.76 197 PHE B N 1
ATOM 1580 C CA . PHE A 1 200 ? -10.170 6.805 32.371 1.00 16.00 197 PHE B CA 1
ATOM 1581 C C . PHE A 1 200 ? -9.364 7.115 33.614 1.00 16.43 197 PHE B C 1
ATOM 1582 O O . PHE A 1 200 ? -9.328 6.286 34.527 1.00 15.15 197 PHE B O 1
ATOM 1590 N N . MET A 1 201 ? -8.782 8.322 33.693 1.00 15.54 198 MET B N 1
ATOM 1591 C CA . MET A 1 201 ? -8.164 8.694 34.962 1.00 15.72 198 MET B CA 1
ATOM 1592 C C . MET A 1 201 ? -8.349 10.196 35.100 1.00 16.39 198 MET B C 1
ATOM 1593 O O . MET A 1 201 ? -8.507 10.892 34.096 1.00 18.22 198 MET B O 1
ATOM 1598 N N . GLY A 1 202 ? -8.292 10.711 36.343 1.00 14.90 199 GLY B N 1
ATOM 1599 C CA . GLY A 1 202 ? -8.483 12.141 36.525 1.00 14.87 199 GLY B CA 1
ATOM 1600 C C . GLY A 1 202 ? -7.459 12.957 35.768 1.00 16.98 199 GLY B C 1
ATOM 1601 O O . GLY A 1 202 ? -6.345 12.506 35.484 1.00 16.36 199 GLY B O 1
ATOM 1602 N N . GLU A 1 203 ? -7.822 14.193 35.464 1.00 15.91 200 GLU B N 1
ATOM 1603 C CA . GLU A 1 203 ? -6.923 15.091 34.751 1.00 19.09 200 GLU B CA 1
ATOM 1604 C C . GLU A 1 203 ? -6.809 16.418 35.490 1.00 18.61 200 GLU B C 1
ATOM 1605 O O . GLU A 1 203 ? -7.807 16.930 36.000 1.00 18.19 200 GLU B O 1
ATOM 1611 N N . PHE A 1 204 ? -5.612 17.001 35.449 1.00 17.98 201 PHE B N 1
ATOM 1612 C CA . PHE A 1 204 ? -5.348 18.242 36.173 1.00 16.72 201 PHE B CA 1
ATOM 1613 C C . PHE A 1 204 ? -6.284 19.383 35.751 1.00 17.36 201 PHE B C 1
ATOM 1614 O O . PHE A 1 204 ? -6.638 20.240 36.584 1.00 16.97 201 PHE B O 1
ATOM 1622 N N . LYS A 1 205 ? -6.666 19.457 34.469 1.00 18.23 202 LYS B N 1
ATOM 1623 C CA . LYS A 1 205 ? -7.457 20.619 34.075 1.00 18.90 202 LYS B CA 1
ATOM 1624 C C . LYS A 1 205 ? -8.848 20.601 34.713 1.00 19.01 202 LYS B C 1
ATOM 1625 O O . LYS A 1 205 ? -9.451 21.665 34.893 1.00 20.26 202 LYS B O 1
ATOM 1631 N N . TYR A 1 206 ? -9.395 19.416 35.018 1.00 17.89 203 TYR B N 1
ATOM 1632 C CA . TYR A 1 206 ? -10.631 19.388 35.791 1.00 17.47 203 TYR B CA 1
ATOM 1633 C C . TYR A 1 206 ? -10.352 19.628 37.280 1.00 15.80 203 TYR B C 1
ATOM 1634 O O . TYR A 1 206 ? -11.100 20.331 37.957 1.00 14.87 203 TYR B O 1
ATOM 1643 N N . PHE A 1 207 ? -9.303 18.995 37.818 1.00 14.78 204 PHE B N 1
ATOM 1644 C CA . PHE A 1 207 ? -8.972 19.160 39.239 1.00 14.19 204 PHE B CA 1
ATOM 1645 C C . PHE A 1 207 ? -8.807 20.640 39.611 1.00 14.88 204 PHE B C 1
ATOM 1646 O O . PHE A 1 207 ? -9.286 21.088 40.660 1.00 14.89 204 PHE B O 1
ATOM 1654 N N . GLU A 1 208 ? -8.153 21.416 38.758 1.00 14.65 205 GLU B N 1
ATOM 1655 C CA . GLU A 1 208 ? -7.866 22.808 39.144 1.00 16.90 205 GLU B CA 1
ATOM 1656 C C . GLU A 1 208 ? -9.092 23.705 39.104 1.00 17.01 205 GLU B C 1
ATOM 1657 O O . GLU A 1 208 ? -9.052 24.819 39.649 1.00 16.96 205 GLU B O 1
ATOM 1663 N N . LYS A 1 209 ? -10.167 23.283 38.434 1.00 15.11 206 LYS B N 1
ATOM 1664 C CA . LYS A 1 209 ? -11.466 23.957 38.522 1.00 16.11 206 LYS B CA 1
ATOM 1665 C C . LYS A 1 209 ? -12.303 23.466 39.709 1.00 16.62 206 LYS B C 1
ATOM 1666 O O . LYS A 1 209 ? -13.448 23.911 39.863 1.00 15.51 206 LYS B O 1
ATOM 1672 N N . GLY A 1 210 ? -11.732 22.617 40.571 1.00 14.27 207 GLY B N 1
ATOM 1673 C CA . GLY A 1 210 ? -12.524 21.954 41.578 1.00 13.77 207 GLY B CA 1
ATOM 1674 C C . GLY A 1 210 ? -13.553 20.959 41.040 1.00 14.52 207 GLY B C 1
ATOM 1675 O O . GLY A 1 210 ? -14.454 20.539 41.794 1.00 14.59 207 GLY B O 1
ATOM 1676 N N . GLU A 1 211 ? -13.395 20.499 39.788 1.00 13.78 208 GLU B N 1
ATOM 1677 C CA . GLU A 1 211 ? -14.396 19.677 39.105 1.00 15.23 208 GLU B CA 1
ATOM 1678 C C . GLU A 1 211 ? -13.936 18.237 38.914 1.00 12.71 208 GLU B C 1
ATOM 1679 O O . GLU A 1 211 ? -14.488 17.522 38.062 1.00 13.04 208 GLU B O 1
ATOM 1685 N N . LEU A 1 212 ? -12.953 17.750 39.668 1.00 11.97 209 LEU B N 1
ATOM 1686 C CA . LEU A 1 212 ? -12.542 16.343 39.460 1.00 13.26 209 LEU B CA 1
ATOM 1687 C C . LEU A 1 212 ? -13.687 15.329 39.741 1.00 13.64 209 LEU B C 1
ATOM 1688 O O . LEU A 1 212 ? -13.847 14.309 39.039 1.00 13.26 209 LEU B O 1
ATOM 1693 N N . ALA A 1 213 ? -14.502 15.585 40.765 1.00 13.31 210 ALA B N 1
ATOM 1694 C CA . ALA A 1 213 ? -15.682 14.742 41.004 1.00 12.78 210 ALA B CA 1
ATOM 1695 C C . ALA A 1 213 ? -16.608 14.744 39.784 1.00 14.10 210 ALA B C 1
ATOM 1696 O O . ALA A 1 213 ? -17.118 13.695 39.360 1.00 12.91 210 ALA B O 1
ATOM 1698 N N . ASN A 1 214 ? -16.864 15.936 39.223 1.00 13.76 211 ASN B N 1
ATOM 1699 C CA . ASN A 1 214 ? -17.714 16.059 38.030 1.00 14.88 211 ASN B CA 1
ATOM 1700 C C . ASN A 1 214 ? -17.124 15.323 36.837 1.00 15.27 211 ASN B C 1
ATOM 1701 O O . ASN A 1 214 ? -17.874 14.769 36.015 1.00 17.26 211 ASN B O 1
ATOM 1706 N N . PHE A 1 215 ? -15.792 15.309 36.716 1.00 13.91 212 PHE B N 1
ATOM 1707 C CA . PHE A 1 215 ? -15.130 14.479 35.704 1.00 14.94 212 PHE B CA 1
ATOM 1708 C C . PHE A 1 215 ? -15.509 13.001 35.844 1.00 16.28 212 PHE B C 1
ATOM 1709 O O . PHE A 1 215 ? -15.805 12.318 34.848 1.00 14.79 212 PHE B O 1
ATOM 1717 N N . TYR A 1 216 ? -15.427 12.458 37.059 1.00 14.20 213 TYR B N 1
ATOM 1718 C CA . TYR A 1 216 ? -15.792 11.036 37.211 1.00 14.39 213 TYR B CA 1
ATOM 1719 C C . TYR A 1 216 ? -17.269 10.800 36.897 1.00 14.92 213 TYR B C 1
ATOM 1720 O O . TYR A 1 216 ? -17.629 9.784 36.267 1.00 14.80 213 TYR B O 1
ATOM 1729 N N . ALA A 1 217 ? -18.142 11.716 37.327 1.00 13.64 214 ALA B N 1
ATOM 1730 C CA . ALA A 1 217 ? -19.568 11.568 36.959 1.00 15.57 214 ALA B CA 1
ATOM 1731 C C . ALA A 1 217 ? -19.744 11.534 35.434 1.00 19.25 214 ALA B C 1
ATOM 1732 O O . ALA A 1 217 ? -20.501 10.715 34.884 1.00 19.25 214 ALA B O 1
ATOM 1734 N N . THR A 1 218 ? -19.032 12.412 34.727 1.00 16.42 215 THR B N 1
ATOM 1735 C CA . THR A 1 218 ? -19.160 12.482 33.271 1.00 18.41 215 THR B CA 1
ATOM 1736 C C . THR A 1 218 ? -18.610 11.224 32.602 1.00 19.57 215 THR B C 1
ATOM 1737 O O . THR A 1 218 ? -19.139 10.773 31.579 1.00 20.65 215 THR B O 1
ATOM 1741 N N . ALA A 1 219 ? -17.536 10.678 33.157 1.00 17.00 216 ALA B N 1
ATOM 1742 C CA . ALA A 1 219 ? -16.953 9.437 32.633 1.00 19.18 216 ALA B CA 1
ATOM 1743 C C . ALA A 1 219 ? -17.949 8.303 32.712 1.00 19.62 216 ALA B C 1
ATOM 1744 O O . ALA A 1 219 ? -18.144 7.564 31.734 1.00 20.38 216 ALA B O 1
ATOM 1746 N N . LEU A 1 220 ? -18.629 8.168 33.861 1.00 16.81 217 LEU B N 1
ATOM 1747 C CA . LEU A 1 220 ? -19.650 7.126 33.946 1.00 17.05 217 LEU B CA 1
ATOM 1748 C C . LEU A 1 220 ? -20.829 7.425 33.031 1.00 19.58 217 LEU B C 1
ATOM 1749 O O . LEU A 1 220 ? -21.388 6.505 32.410 1.00 18.86 217 LEU B O 1
ATOM 1754 N N . ASP A 1 221 ? -21.225 8.692 32.935 1.00 18.03 218 ASP B N 1
ATOM 1755 C CA . ASP A 1 221 ? -22.343 9.071 32.065 1.00 21.99 218 ASP B CA 1
ATOM 1756 C C . ASP A 1 221 ? -22.076 8.706 30.603 1.00 25.06 218 ASP B C 1
ATOM 1757 O O . ASP A 1 221 ? -23.003 8.361 29.856 1.00 25.91 218 ASP B O 1
ATOM 1762 N N . LYS A 1 222 ? -20.829 8.827 30.157 1.00 21.00 219 LYS B N 1
ATOM 1763 C CA . LYS A 1 222 ? -20.531 8.709 28.739 1.00 24.01 219 LYS B CA 1
ATOM 1764 C C . LYS A 1 222 ? -19.953 7.361 28.372 1.00 23.18 219 LYS B C 1
ATOM 1765 O O . LYS A 1 222 ? -19.621 7.154 27.207 1.00 25.04 219 LYS B O 1
ATOM 1771 N N . MET A 1 223 ? -19.818 6.446 29.327 1.00 23.11 220 MET B N 1
ATOM 1772 C CA . MET A 1 223 ? -19.207 5.164 29.025 1.00 24.42 220 MET B CA 1
ATOM 1773 C C . MET A 1 223 ? -19.931 4.448 27.894 1.00 23.06 220 MET B C 1
ATOM 1774 O O . MET A 1 223 ? -21.168 4.384 27.868 1.00 22.40 220 MET B O 1
ATOM 1779 N N . GLU A 1 224 ? -19.158 3.800 27.021 1.00 22.76 221 GLU B N 1
ATOM 1780 C CA . GLU A 1 224 ? -19.738 3.059 25.894 1.00 22.34 221 GLU B CA 1
ATOM 1781 C C . GLU A 1 224 ? -19.309 1.594 25.955 1.00 20.80 221 GLU B C 1
ATOM 1782 O O . GLU A 1 224 ? -18.545 1.187 26.820 1.00 19.75 221 GLU B O 1
ATOM 1788 N N . GLY A 1 225 ? -19.834 0.811 25.015 1.00 20.69 222 GLY B N 1
ATOM 1789 C CA . GLY A 1 225 ? -19.527 -0.596 25.001 1.00 21.23 222 GLY B CA 1
ATOM 1790 C C . GLY A 1 225 ? -18.043 -0.838 24.805 1.00 21.58 222 GLY B C 1
ATOM 1791 O O . GLY A 1 225 ? -17.331 -0.056 24.175 1.00 21.69 222 GLY B O 1
ATOM 1792 N N . GLY A 1 226 ? -17.584 -1.954 25.341 1.00 18.93 223 GLY B N 1
ATOM 1793 C CA . GLY A 1 226 ? -16.187 -2.299 25.326 1.00 18.23 223 GLY B CA 1
ATOM 1794 C C . GLY A 1 226 ? -15.704 -2.533 26.734 1.00 17.71 223 GLY B C 1
ATOM 1795 O O . GLY A 1 226 ? -16.473 -2.492 27.702 1.00 17.16 223 GLY B O 1
ATOM 1796 N N . LEU A 1 227 ? -14.402 -2.813 26.839 1.00 18.06 224 LEU B N 1
ATOM 1797 C CA . LEU A 1 227 ? -13.769 -2.925 28.157 1.00 17.71 224 LEU B CA 1
ATOM 1798 C C . LEU A 1 227 ? -13.267 -1.556 28.601 1.00 16.38 224 LEU B C 1
ATOM 1799 O O . LEU A 1 227 ? -12.345 -0.990 27.990 1.00 17.78 224 LEU B O 1
ATOM 1804 N N . ASN A 1 228 ? -13.804 -1.069 29.708 1.00 15.95 225 ASN B N 1
ATOM 1805 C CA . ASN A 1 228 ? -13.458 0.235 30.261 1.00 16.40 225 ASN B CA 1
ATOM 1806 C C . ASN A 1 228 ? -12.724 0.002 31.561 1.00 15.32 225 ASN B C 1
ATOM 1807 O O . ASN A 1 228 ? -13.073 -0.910 32.303 1.00 15.24 225 ASN B O 1
ATOM 1812 N N . LEU A 1 229 ? -11.730 0.833 31.852 1.00 16.02 226 LEU B N 1
ATOM 1813 C CA . LEU A 1 229 ? -11.001 0.732 33.109 1.00 13.80 226 LEU B CA 1
ATOM 1814 C C . LEU A 1 229 ? -10.936 2.117 33.722 1.00 14.88 226 LEU B C 1
ATOM 1815 O O . LEU A 1 229 ? -10.385 3.026 33.109 1.00 15.13 226 LEU B O 1
ATOM 1820 N N . ILE A 1 230 ? -11.446 2.273 34.936 1.00 12.79 227 ILE B N 1
ATOM 1821 C CA . ILE A 1 230 ? -11.200 3.502 35.690 1.00 12.90 227 ILE B CA 1
ATOM 1822 C C . ILE A 1 230 ? -10.024 3.262 36.623 1.00 12.70 227 ILE B C 1
ATOM 1823 O O . ILE A 1 230 ? -10.052 2.334 37.436 1.00 12.65 227 ILE B O 1
ATOM 1828 N N . LEU A 1 231 ? -9.021 4.147 36.571 1.00 12.74 228 LEU B N 1
ATOM 1829 C CA . LEU A 1 231 ? -7.887 4.089 37.502 1.00 12.54 228 LEU B CA 1
ATOM 1830 C C . LEU A 1 231 ? -8.008 5.223 38.506 1.00 12.43 228 LEU B C 1
ATOM 1831 O O . LEU A 1 231 ? -8.129 6.398 38.111 1.00 12.51 228 LEU B O 1
ATOM 1836 N N . ILE A 1 232 ? -8.009 4.874 39.791 1.00 11.28 229 ILE B N 1
ATOM 1837 C CA . ILE A 1 232 ? -8.129 5.841 40.868 1.00 11.55 229 ILE B CA 1
ATOM 1838 C C . ILE A 1 232 ? -7.086 5.538 41.935 1.00 12.14 229 ILE B C 1
ATOM 1839 O O . ILE A 1 232 ? -6.397 4.512 41.903 1.00 11.87 229 ILE B O 1
ATOM 1844 N N . HIS A 1 233 ? -6.971 6.470 42.877 1.00 11.58 230 HIS B N 1
ATOM 1845 C CA . HIS A 1 233 ? -5.956 6.393 43.941 1.00 12.96 230 HIS B CA 1
ATOM 1846 C C . HIS A 1 233 ? -6.581 6.851 45.265 1.00 12.53 230 HIS B C 1
ATOM 1847 O O . HIS A 1 233 ? -6.152 7.852 45.854 1.00 13.72 230 HIS B O 1
ATOM 1854 N N . PRO A 1 234 ? -7.588 6.146 45.778 1.00 11.87 231 PRO B N 1
ATOM 1855 C CA . PRO A 1 234 ? -8.261 6.654 46.992 1.00 11.92 231 PRO B CA 1
ATOM 1856 C C . PRO A 1 234 ? -7.278 6.693 48.168 1.00 12.72 231 PRO B C 1
ATOM 1857 O O . PRO A 1 234 ? -6.551 5.723 48.420 1.00 11.68 231 PRO B O 1
ATOM 1861 N N . ALA A 1 235 ? -7.276 7.813 48.905 1.00 12.07 232 ALA B N 1
ATOM 1862 C CA . ALA A 1 235 ? -6.480 7.945 50.118 1.00 13.07 232 ALA B CA 1
ATOM 1863 C C . ALA A 1 235 ? -7.029 9.129 50.917 1.00 14.45 232 ALA B C 1
ATOM 1864 O O . ALA A 1 235 ? -7.442 10.117 50.326 1.00 13.92 232 ALA B O 1
ATOM 1866 N N . PHE A 1 236 ? -7.052 9.025 52.244 1.00 14.56 233 PHE B N 1
ATOM 1867 C CA . PHE A 1 236 ? -7.548 10.146 53.039 1.00 16.08 233 PHE B CA 1
ATOM 1868 C C . PHE A 1 236 ? -6.551 11.288 53.001 1.00 16.70 233 PHE B C 1
ATOM 1869 O O . PHE A 1 236 ? -5.338 11.082 53.129 1.00 17.22 233 PHE B O 1
ATOM 1877 N N . ASP A 1 237 ? -7.068 12.516 52.875 1.00 15.60 234 ASP B N 1
ATOM 1878 C CA . ASP A 1 237 ? -6.231 13.708 52.774 1.00 16.78 234 ASP B CA 1
ATOM 1879 C C . ASP A 1 237 ? -5.865 14.178 54.189 1.00 17.99 234 ASP B C 1
ATOM 1880 O O . ASP A 1 237 ? -6.292 15.235 54.674 1.00 18.50 234 ASP B O 1
ATOM 1885 N N . ASP A 1 238 ? -5.042 13.366 54.842 1.00 17.92 235 ASP B N 1
ATOM 1886 C CA . ASP A 1 238 ? -4.554 13.641 56.189 1.00 17.48 235 ASP B CA 1
ATOM 1887 C C . ASP A 1 238 ? -3.073 14.070 56.179 1.00 17.81 235 ASP B C 1
ATOM 1888 O O . ASP A 1 238 ? -2.472 14.284 55.133 1.00 17.32 235 ASP B O 1
ATOM 1893 N N . ASP A 1 239 ? -2.460 14.192 57.372 1.00 17.80 236 ASP B N 1
ATOM 1894 C CA . ASP A 1 239 ? -1.104 14.743 57.376 1.00 17.33 236 ASP B CA 1
ATOM 1895 C C . ASP A 1 239 ? -0.085 13.814 56.751 1.00 15.66 236 ASP B C 1
ATOM 1896 O O . ASP A 1 239 ? 0.882 14.299 56.165 1.00 16.21 236 ASP B O 1
ATOM 1901 N N . GLU A 1 240 ? -0.302 12.486 56.814 1.00 14.65 237 GLU B N 1
ATOM 1902 C CA . GLU A 1 240 ? 0.613 11.562 56.151 1.00 14.02 237 GLU B CA 1
ATOM 1903 C C . GLU A 1 240 ? 0.618 11.795 54.651 1.00 14.61 237 GLU B C 1
ATOM 1904 O O . GLU A 1 240 ? 1.669 11.886 54.010 1.00 15.24 237 GLU B O 1
ATOM 1910 N N . MET A 1 241 ? -0.568 11.885 54.067 1.00 14.01 238 MET B N 1
ATOM 1911 C CA . MET A 1 241 ? -0.660 12.030 52.643 1.00 14.82 238 MET B CA 1
ATOM 1912 C C . MET A 1 241 ? -0.157 13.406 52.219 1.00 15.35 238 MET B C 1
ATOM 1913 O O . MET A 1 241 ? 0.433 13.555 51.140 1.00 14.95 238 MET B O 1
ATOM 1918 N N . LYS A 1 242 ? -0.388 14.421 53.040 1.00 15.38 239 LYS B N 1
ATOM 1919 C CA . LYS A 1 242 ? 0.152 15.738 52.693 1.00 17.00 239 LYS B CA 1
ATOM 1920 C C . LYS A 1 242 ? 1.666 15.712 52.742 1.00 16.56 239 LYS B C 1
ATOM 1921 O O . LYS A 1 242 ? 2.339 16.346 51.916 1.00 17.49 239 LYS B O 1
ATOM 1927 N N . GLY A 1 243 ? 2.210 14.961 53.693 1.00 16.47 240 GLY B N 1
ATOM 1928 C CA . GLY A 1 243 ? 3.655 14.825 53.781 1.00 15.96 240 GLY B CA 1
ATOM 1929 C C . GLY A 1 243 ? 4.245 14.095 52.585 1.00 17.35 240 GLY B C 1
ATOM 1930 O O . GLY A 1 243 ? 5.330 14.451 52.110 1.00 17.66 240 GLY B O 1
ATOM 1931 N N . ILE A 1 244 ? 3.549 13.055 52.099 1.00 14.00 241 ILE B N 1
ATOM 1932 C CA . ILE A 1 244 ? 3.993 12.306 50.912 1.00 14.60 241 ILE B CA 1
ATOM 1933 C C . ILE A 1 244 ? 3.875 13.151 49.646 1.00 15.48 241 ILE B C 1
ATOM 1934 O O . ILE A 1 244 ? 4.799 13.214 48.835 1.00 15.04 241 ILE B O 1
ATOM 1939 N N . THR A 1 245 ? 2.741 13.819 49.448 1.00 14.52 242 THR B N 1
ATOM 1940 C CA . THR A 1 245 ? 2.506 14.476 48.168 1.00 14.54 242 THR B CA 1
ATOM 1941 C C . THR A 1 245 ? 2.897 15.930 48.163 1.00 17.60 242 THR B C 1
ATOM 1942 O O . THR A 1 245 ? 2.491 16.677 47.254 1.00 16.27 242 THR B O 1
ATOM 1946 N N . ILE A 1 246 ? 3.799 16.324 49.050 1.00 17.29 243 ILE B N 1
ATOM 1947 C CA . ILE A 1 246 ? 4.183 17.731 49.129 1.00 17.32 243 ILE B CA 1
ATOM 1948 C C . ILE A 1 246 ? 4.695 18.226 47.761 1.00 20.14 243 ILE B C 1
ATOM 1949 O O . ILE A 1 246 ? 5.423 17.524 47.040 1.00 18.81 243 ILE B O 1
ATOM 1954 N N . ASN A 1 247 ? 4.287 19.439 47.375 1.00 19.22 244 ASN B N 1
ATOM 1955 C CA . ASN A 1 247 ? 4.678 20.039 46.090 1.00 19.75 244 ASN B CA 1
ATOM 1956 C C . ASN A 1 247 ? 4.302 19.173 44.880 1.00 20.22 244 ASN B C 1
ATOM 1957 O O . ASN A 1 247 ? 4.834 19.362 43.776 1.00 21.65 244 ASN B O 1
ATOM 1962 N N . HIS A 1 248 ? 3.342 18.276 45.006 1.00 18.85 245 HIS B N 1
ATOM 1963 C CA . HIS A 1 248 ? 2.943 17.400 43.898 1.00 17.41 245 HIS B CA 1
ATOM 1964 C C . HIS A 1 248 ? 1.413 17.292 43.831 1.00 15.35 245 HIS B C 1
ATOM 1965 O O . HIS A 1 248 ? 0.821 16.226 44.107 1.00 16.03 245 HIS B O 1
ATOM 1972 N N . PRO A 1 249 ? 0.731 18.387 43.470 1.00 17.07 246 PRO B N 1
ATOM 1973 C CA . PRO A 1 249 ? -0.756 18.390 43.504 1.00 16.59 246 PRO B CA 1
ATOM 1974 C C . PRO A 1 249 ? -1.405 17.486 42.467 1.00 15.86 246 PRO B C 1
ATOM 1975 O O . PRO A 1 249 ? -2.564 17.082 42.654 1.00 14.87 246 PRO B O 1
ATOM 1979 N N . ASN A 1 250 ? -0.729 17.223 41.342 1.00 15.67 247 ASN B N 1
ATOM 1980 C CA . ASN A 1 250 ? -1.219 16.237 40.381 1.00 18.16 247 ASN B CA 1
ATOM 1981 C C . ASN A 1 250 ? -1.218 14.843 41.026 1.00 16.93 247 ASN B C 1
ATOM 1982 O O . ASN A 1 250 ? -0.170 14.351 41.471 1.00 17.15 247 ASN B O 1
ATOM 1987 N N . PHE A 1 251 ? -2.413 14.215 41.120 1.00 14.88 248 PHE B N 1
ATOM 1988 C CA . PHE A 1 251 ? -2.612 13.012 41.915 1.00 13.85 248 PHE B CA 1
ATOM 1989 C C . PHE A 1 251 ? -2.095 13.180 43.344 1.00 14.66 248 PHE B C 1
ATOM 1990 O O . PHE A 1 251 ? -1.628 12.204 43.951 1.00 13.97 248 PHE B O 1
ATOM 1998 N N . GLY A 1 252 ? -2.212 14.400 43.904 1.00 14.57 249 GLY B N 1
ATOM 1999 C CA . GLY A 1 252 ? -1.800 14.699 45.272 1.00 14.29 249 GLY B CA 1
ATOM 2000 C C . GLY A 1 252 ? -2.863 14.364 46.308 1.00 14.50 249 GLY B C 1
ATOM 2001 O O . GLY A 1 252 ? -3.851 13.698 46.019 1.00 13.06 249 GLY B O 1
ATOM 2002 N N . SER A 1 253 ? -2.676 14.865 47.547 1.00 14.36 250 SER B N 1
ATOM 2003 C CA . SER A 1 253 ? -3.508 14.334 48.639 1.00 14.78 250 SER B CA 1
ATOM 2004 C C . SER A 1 253 ? -4.965 14.820 48.541 1.00 15.42 250 SER B C 1
ATOM 2005 O O . SER A 1 253 ? -5.909 14.045 48.763 1.00 14.04 250 SER B O 1
ATOM 2008 N N . GLU A 1 254 ? -5.184 16.066 48.126 1.00 12.57 251 GLU B N 1
ATOM 2009 C CA . GLU A 1 254 ? -6.563 16.512 47.933 1.00 14.88 251 GLU B CA 1
ATOM 2010 C C . GLU A 1 254 ? -7.274 15.691 46.846 1.00 12.96 251 GLU B C 1
ATOM 2011 O O . GLU A 1 254 ? -8.408 15.205 47.023 1.00 12.39 251 GLU B O 1
ATOM 2017 N N . TRP A 1 255 ? -6.602 15.500 45.713 1.00 12.89 252 TRP B N 1
ATOM 2018 C CA . TRP A 1 255 ? -7.132 14.670 44.622 1.00 11.97 252 TRP B CA 1
ATOM 2019 C C . TRP A 1 255 ? -7.493 13.258 45.076 1.00 11.60 252 TRP B C 1
ATOM 2020 O O . TRP A 1 255 ? -8.550 12.709 44.716 1.00 10.94 252 TRP B O 1
ATOM 2031 N N . ARG A 1 256 ? -6.616 12.634 45.832 1.00 10.88 253 ARG B N 1
ATOM 2032 C CA . ARG A 1 256 ? -6.874 11.250 46.262 1.00 11.93 253 ARG B CA 1
ATOM 2033 C C . ARG A 1 256 ? -8.087 11.149 47.199 1.00 11.82 253 ARG B C 1
ATOM 2034 O O . ARG A 1 256 ? -8.844 10.130 47.198 1.00 11.71 253 ARG B O 1
ATOM 2042 N N . GLN A 1 257 ? -8.298 12.181 48.015 1.00 12.80 254 GLN B N 1
ATOM 2043 C CA . GLN A 1 257 ? -9.503 12.173 48.832 1.00 12.11 254 GLN B CA 1
ATOM 2044 C C . GLN A 1 257 ? -10.753 12.291 47.943 1.00 13.05 254 GLN B C 1
ATOM 2045 O O . GLN A 1 257 ? -11.794 11.676 48.229 1.00 12.56 254 GLN B O 1
ATOM 2051 N N . ILE A 1 258 ? -10.685 13.129 46.893 1.00 11.47 255 ILE B N 1
ATOM 2052 C CA . ILE A 1 258 ? -11.831 13.220 45.972 1.00 11.95 255 ILE B CA 1
ATOM 2053 C C . ILE A 1 258 ? -12.147 11.832 45.362 1.00 11.69 255 ILE B C 1
ATOM 2054 O O . ILE A 1 258 ? -13.315 11.417 45.249 1.00 11.92 255 ILE B O 1
ATOM 2059 N N . ASP A 1 259 ? -11.104 11.112 44.966 1.00 11.24 256 ASP B N 1
ATOM 2060 C CA . ASP A 1 259 ? -11.296 9.747 44.476 1.00 10.92 256 ASP B CA 1
ATOM 2061 C C . ASP A 1 259 ? -12.096 8.916 45.479 1.00 13.21 256 ASP B C 1
ATOM 2062 O O . ASP A 1 259 ? -13.089 8.258 45.117 1.00 11.52 256 ASP B O 1
ATOM 2067 N N . PHE A 1 260 ? -11.663 8.925 46.738 1.00 11.52 257 PHE B N 1
ATOM 2068 C CA . PHE A 1 260 ? -12.353 8.121 47.738 1.00 12.40 257 PHE B CA 1
ATOM 2069 C C . PHE A 1 260 ? -13.824 8.514 47.850 1.00 13.02 257 PHE B C 1
ATOM 2070 O O . PHE A 1 260 ? -14.721 7.656 47.898 1.00 12.65 257 PHE B O 1
ATOM 2078 N N . ASP A 1 261 ? -14.088 9.818 48.003 1.00 12.33 258 ASP B N 1
ATOM 2079 C CA . ASP A 1 261 ? -15.476 10.262 48.194 1.00 13.29 258 ASP B CA 1
ATOM 2080 C C . ASP A 1 261 ? -16.355 9.955 47.012 1.00 13.36 258 ASP B C 1
ATOM 2081 O O . ASP A 1 261 ? -17.506 9.545 47.207 1.00 12.92 258 ASP B O 1
ATOM 2086 N N . PHE A 1 262 ? -15.861 10.157 45.780 1.00 13.34 259 PHE B N 1
ATOM 2087 C CA . PHE A 1 262 ? -16.710 9.885 44.637 1.00 13.00 259 PHE B CA 1
ATOM 2088 C C . PHE A 1 262 ? -17.068 8.406 44.595 1.00 13.73 259 PHE B C 1
ATOM 2089 O O . PHE A 1 262 ? -18.217 8.041 44.380 1.00 12.91 259 PHE B O 1
ATOM 2097 N N . PHE A 1 263 ? -16.092 7.544 44.781 1.00 12.28 260 PHE B N 1
ATOM 2098 C CA . PHE A 1 263 ? -16.402 6.126 44.544 1.00 12.35 260 PHE B CA 1
ATOM 2099 C C . PHE A 1 263 ? -16.944 5.429 45.780 1.00 14.62 260 PHE B C 1
ATOM 2100 O O . PHE A 1 263 ? -17.114 4.189 45.768 1.00 14.47 260 PHE B O 1
ATOM 2108 N N . THR A 1 264 ? -17.282 6.198 46.837 1.00 13.63 261 THR B N 1
ATOM 2109 C CA . THR A 1 264 ? -18.167 5.682 47.887 1.00 14.31 261 THR B CA 1
ATOM 2110 C C . THR A 1 264 ? -19.505 6.404 47.927 1.00 16.04 261 THR B C 1
ATOM 2111 O O . THR A 1 264 ? -20.216 6.294 48.923 1.00 16.32 261 THR B O 1
ATOM 2115 N N . SER A 1 265 ? -19.882 7.139 46.866 1.00 14.29 262 SER B N 1
ATOM 2116 C CA . SER A 1 265 ? -21.078 7.954 46.934 1.00 14.78 262 SER B CA 1
ATOM 2117 C C . SER A 1 265 ? -22.326 7.252 46.396 1.00 15.19 262 SER B C 1
ATOM 2118 O O . SER A 1 265 ? -22.271 6.346 45.556 1.00 15.89 262 SER B O 1
ATOM 2121 N N . GLU A 1 266 ? -23.465 7.705 46.893 1.00 15.04 263 GLU B N 1
ATOM 2122 C CA . GLU A 1 266 ? -24.729 7.248 46.318 1.00 16.93 263 GLU B CA 1
ATOM 2123 C C . GLU A 1 266 ? -24.809 7.642 44.855 1.00 16.54 263 GLU B C 1
ATOM 2124 O O . GLU A 1 266 ? -25.316 6.880 44.019 1.00 16.29 263 GLU B O 1
ATOM 2130 N N . GLU A 1 267 ? -24.297 8.829 44.523 1.00 16.52 264 GLU B N 1
ATOM 2131 C CA . GLU A 1 267 ? -24.316 9.271 43.123 1.00 16.75 264 GLU B CA 1
ATOM 2132 C C . GLU A 1 267 ? -23.662 8.246 42.191 1.00 16.25 264 GLU B C 1
ATOM 2133 O O . GLU A 1 267 ? -24.237 7.874 41.156 1.00 15.72 264 GLU B O 1
ATOM 2139 N N . ALA A 1 268 ? -22.463 7.756 42.565 1.00 14.50 265 ALA B N 1
ATOM 2140 C CA . ALA A 1 268 ? -21.716 6.855 41.692 1.00 17.18 265 ALA B CA 1
ATOM 2141 C C . ALA A 1 268 ? -22.427 5.511 41.594 1.00 15.07 265 ALA B C 1
ATOM 2142 O O . ALA A 1 268 ? -22.549 4.914 40.501 1.00 15.69 265 ALA B O 1
ATOM 2144 N N . GLN A 1 269 ? -22.932 5.041 42.731 1.00 14.85 266 GLN B N 1
ATOM 2145 C CA . GLN A 1 269 ? -23.645 3.767 42.731 1.00 16.79 266 GLN B CA 1
ATOM 2146 C C . GLN A 1 269 ? -24.890 3.840 41.859 1.00 19.14 266 GLN B C 1
ATOM 2147 O O . GLN A 1 269 ? -25.178 2.906 41.098 1.00 20.19 266 GLN B O 1
ATOM 2153 N N . SER A 1 270 ? -25.624 4.952 41.907 1.00 18.45 267 SER B N 1
ATOM 2154 C CA . SER A 1 270 ? -26.810 5.026 41.046 1.00 21.09 267 SER B CA 1
ATOM 2155 C C . SER A 1 270 ? -26.438 5.127 39.583 1.00 22.16 267 SER B C 1
ATOM 2156 O O . SER A 1 270 ? -27.213 4.690 38.702 1.00 21.70 267 SER B O 1
ATOM 2159 N N . LYS A 1 271 ? -25.313 5.764 39.288 1.00 21.77 268 LYS B N 1
ATOM 2160 C CA . LYS A 1 271 ? -24.937 5.886 37.880 1.00 21.35 268 LYS B CA 1
ATOM 2161 C C . LYS A 1 271 ? -24.664 4.522 37.248 1.00 20.19 268 LYS B C 1
ATOM 2162 O O . LYS A 1 271 ? -24.984 4.338 36.072 1.00 21.69 268 LYS B O 1
ATOM 2168 N N . LEU A 1 272 ? -24.071 3.552 37.993 1.00 18.91 269 LEU B N 1
ATOM 2169 C CA . LEU A 1 272 ? -23.903 2.194 37.423 1.00 20.29 269 LEU B CA 1
ATOM 2170 C C . LEU A 1 272 ? -25.218 1.608 36.915 1.00 22.70 269 LEU B C 1
ATOM 2171 O O . LEU A 1 272 ? -25.277 0.973 35.844 1.00 20.73 269 LEU B O 1
ATOM 2176 N N . LYS A 1 273 ? -26.270 1.708 37.740 1.00 20.88 270 LYS B N 1
ATOM 2177 C CA . LYS A 1 273 ? -27.562 1.157 37.360 1.00 22.42 270 LYS B CA 1
ATOM 2178 C C . LYS A 1 273 ? -28.198 1.949 36.229 1.00 20.50 270 LYS B C 1
ATOM 2179 O O . LYS A 1 273 ? -28.705 1.381 35.254 1.00 21.73 270 LYS B O 1
ATOM 2185 N N . GLU A 1 274 ? -28.173 3.271 36.339 1.00 20.44 271 GLU B N 1
ATOM 2186 C CA . GLU A 1 274 ? -28.806 4.110 35.319 1.00 21.42 271 GLU B CA 1
ATOM 2187 C C . GLU A 1 274 ? -28.183 3.885 33.951 1.00 22.56 271 GLU B C 1
ATOM 2188 O O . GLU A 1 274 ? -28.861 3.996 32.930 1.00 20.97 271 GLU B O 1
ATOM 2194 N N . GLN A 1 275 ? -26.867 3.656 33.903 1.00 21.57 272 GLN B N 1
ATOM 2195 C CA . GLN A 1 275 ? -26.175 3.503 32.633 1.00 21.32 272 GLN B CA 1
ATOM 2196 C C . GLN A 1 275 ? -26.022 2.054 32.230 1.00 21.21 272 GLN B C 1
ATOM 2197 O O . GLN A 1 275 ? -25.353 1.777 31.233 1.00 20.87 272 GLN B O 1
ATOM 2203 N N . ASN A 1 276 ? -26.590 1.129 33.008 1.00 19.72 273 ASN B N 1
ATOM 2204 C CA . ASN A 1 276 ? -26.505 -0.317 32.723 1.00 19.96 273 ASN B CA 1
ATOM 2205 C C . ASN A 1 276 ? -25.043 -0.763 32.559 1.00 19.80 273 ASN B C 1
ATOM 2206 O O . ASN A 1 276 ? -24.696 -1.538 31.668 1.00 22.08 273 ASN B O 1
ATOM 2211 N N . ILE A 1 277 ? -24.169 -0.290 33.436 1.00 18.37 274 ILE B N 1
ATOM 2212 C CA . ILE A 1 277 ? -22.759 -0.710 33.380 1.00 16.16 274 ILE B CA 1
ATOM 2213 C C . ILE A 1 277 ? -22.613 -2.079 34.043 1.00 17.94 274 ILE B C 1
ATOM 2214 O O . ILE A 1 277 ? -23.222 -2.333 35.073 1.00 20.37 274 ILE B O 1
ATOM 2219 N N . GLN A 1 278 ? -21.829 -2.987 33.445 1.00 16.31 275 GLN B N 1
ATOM 2220 C CA . GLN A 1 278 ? -21.621 -4.358 33.969 1.00 16.60 275 GLN B CA 1
ATOM 2221 C C . GLN A 1 278 ? -20.224 -4.418 34.583 1.00 15.09 275 GLN B C 1
ATOM 2222 O O . GLN A 1 278 ? -19.226 -4.304 33.864 1.00 14.25 275 GLN B O 1
ATOM 2228 N N . LEU A 1 279 ? -20.145 -4.499 35.914 1.00 15.65 276 LEU B N 1
ATOM 2229 C CA . LEU A 1 279 ? -18.841 -4.608 36.558 1.00 13.87 276 LEU B CA 1
ATOM 2230 C C . LEU A 1 279 ? -18.222 -5.971 36.282 1.00 15.42 276 LEU B C 1
ATOM 2231 O O . LEU A 1 279 ? -18.931 -6.981 36.203 1.00 14.69 276 LEU B O 1
ATOM 2236 N N . ILE A 1 280 ? -16.882 -5.985 36.149 1.00 13.74 277 ILE B N 1
ATOM 2237 C CA . ILE A 1 280 ? -16.100 -7.208 35.894 1.00 14.29 277 ILE B CA 1
ATOM 2238 C C . ILE A 1 280 ? -14.780 -7.035 36.637 1.00 13.25 277 ILE B C 1
ATOM 2239 O O . ILE A 1 280 ? -14.378 -5.902 36.955 1.00 12.11 277 ILE B O 1
ATOM 2244 N N . THR A 1 281 ? -14.099 -8.157 36.946 1.00 12.97 278 THR B N 1
ATOM 2245 C CA . THR A 1 281 ? -12.779 -8.083 37.576 1.00 12.18 278 THR B CA 1
ATOM 2246 C C . THR A 1 281 ? -11.707 -8.683 36.664 1.00 13.58 278 THR B C 1
ATOM 2247 O O . THR A 1 281 ? -12.005 -9.376 35.704 1.00 13.10 278 THR B O 1
ATOM 2251 N N . TRP A 1 282 ? -10.437 -8.437 36.973 1.00 12.43 279 TRP B N 1
ATOM 2252 C CA . TRP A 1 282 ? -9.398 -9.101 36.184 1.00 13.00 279 TRP B CA 1
ATOM 2253 C C . TRP A 1 282 ? -9.439 -10.617 36.353 1.00 13.68 279 TRP B C 1
ATOM 2254 O O . TRP A 1 282 ? -9.017 -11.352 35.449 1.00 13.14 279 TRP B O 1
ATOM 2265 N N . ASP A 1 283 ? -9.862 -11.124 37.516 1.00 13.50 280 ASP B N 1
ATOM 2266 C CA . ASP A 1 283 ? -9.871 -12.586 37.651 1.00 13.70 280 ASP B CA 1
ATOM 2267 C C . ASP A 1 283 ? -10.848 -13.214 36.651 1.00 14.08 280 ASP B C 1
ATOM 2268 O O . ASP A 1 283 ? -10.597 -14.301 36.091 1.00 13.53 280 ASP B O 1
ATOM 2273 N N . GLU A 1 284 ? -11.996 -12.579 36.439 1.00 13.67 281 GLU B N 1
ATOM 2274 C CA . GLU A 1 284 ? -12.912 -13.121 35.439 1.00 14.05 281 GLU B CA 1
ATOM 2275 C C . GLU A 1 284 ? -12.269 -13.129 34.038 1.00 15.38 281 GLU B C 1
ATOM 2276 O O . GLU A 1 284 ? -12.397 -14.105 33.262 1.00 14.34 281 GLU B O 1
ATOM 2282 N N . ILE A 1 285 ? -11.571 -12.031 33.688 1.00 14.68 282 ILE B N 1
ATOM 2283 C CA . ILE A 1 285 ? -10.881 -11.946 32.395 1.00 12.73 282 ILE B CA 1
ATOM 2284 C C . ILE A 1 285 ? -9.780 -13.012 32.287 1.00 13.65 282 ILE B C 1
ATOM 2285 O O . ILE A 1 285 ? -9.680 -13.755 31.286 1.00 16.00 282 ILE B O 1
ATOM 2290 N N . ARG A 1 286 ? -8.968 -13.129 33.339 1.00 12.94 283 ARG B N 1
ATOM 2291 C CA . ARG A 1 286 ? -7.939 -14.176 33.423 1.00 12.72 283 ARG B CA 1
ATOM 2292 C C . ARG A 1 286 ? -8.511 -15.543 33.068 1.00 13.48 283 ARG B C 1
ATOM 2293 O O . ARG A 1 286 ? -7.880 -16.338 32.352 1.00 16.73 283 ARG B O 1
ATOM 2301 N N . GLU A 1 287 ? -9.691 -15.863 33.625 1.00 13.41 284 GLU B N 1
ATOM 2302 C CA . GLU A 1 287 ? -10.261 -17.201 33.474 1.00 14.18 284 GLU B CA 1
ATOM 2303 C C . GLU A 1 287 ? -10.793 -17.427 32.070 1.00 15.62 284 GLU B C 1
ATOM 2304 O O . GLU A 1 287 ? -10.917 -18.575 31.631 1.00 18.38 284 GLU B O 1
ATOM 2310 N N . LYS A 1 288 ? -11.164 -16.329 31.374 1.00 15.37 285 LYS B N 1
ATOM 2311 C CA . LYS A 1 288 ? -11.547 -16.454 29.972 1.00 18.37 285 LYS B CA 1
ATOM 2312 C C . LYS A 1 288 ? -10.329 -16.712 29.102 1.00 19.34 285 LYS B C 1
ATOM 2313 O O . LYS A 1 288 ? -10.410 -17.441 28.120 1.00 19.06 285 LYS B O 1
ATOM 2319 N N . ILE A 1 289 ? -9.189 -16.119 29.459 1.00 17.83 286 ILE B N 1
ATOM 2320 C CA . ILE A 1 289 ? -8.019 -16.153 28.583 1.00 18.00 286 ILE B CA 1
ATOM 2321 C C . ILE A 1 289 ? -7.200 -17.416 28.793 1.00 20.57 286 ILE B C 1
ATOM 2322 O O . ILE A 1 289 ? -6.772 -18.070 27.827 1.00 25.12 286 ILE B O 1
ATOM 2327 N N . TYR A 1 290 ? -6.996 -17.795 30.051 1.00 16.66 287 TYR B N 1
ATOM 2328 C CA . TYR A 1 290 ? -6.166 -18.947 30.432 1.00 16.91 287 TYR B CA 1
ATOM 2329 C C . TYR A 1 290 ? -7.047 -20.108 30.904 1.00 20.05 287 TYR B C 1
ATOM 2330 O O . TYR A 1 290 ? -7.506 -20.116 32.062 1.00 17.99 287 TYR B O 1
ATOM 2339 N N . LYS A 1 291 ? -7.227 -21.100 30.019 1.00 18.46 288 LYS B N 1
ATOM 2340 C CA . LYS A 1 291 ? -8.107 -22.243 30.191 1.00 18.89 288 LYS B CA 1
ATOM 2341 C C . LYS A 1 291 ? -7.315 -23.417 30.735 1.00 22.23 288 LYS B C 1
ATOM 2342 O O . LYS A 1 291 ? -6.085 -23.474 30.620 1.00 24.58 288 LYS B O 1
ATOM 2348 N N . ASP A 1 292 ? -8.049 -24.358 31.339 1.00 21.10 289 ASP B N 1
ATOM 2349 C CA . ASP A 1 292 ? -7.507 -25.550 31.976 1.00 21.41 289 ASP B CA 1
ATOM 2350 C C . ASP A 1 292 ? -6.542 -26.291 31.011 1.00 29.10 289 ASP B C 1
ATOM 2351 O O . ASP A 1 292 ? -6.981 -26.719 29.951 1.00 28.51 289 ASP B O 1
ATOM 2356 N N . ASN B 1 5 ? 30.931 11.583 89.734 1.00 62.81 2 ASN A N 1
ATOM 2357 C CA . ASN B 1 5 ? 29.895 11.365 88.705 1.00 61.28 2 ASN A CA 1
ATOM 2358 C C . ASN B 1 5 ? 30.278 11.993 87.370 1.00 57.19 2 ASN A C 1
ATOM 2359 O O . ASN B 1 5 ? 31.285 12.698 87.265 1.00 58.31 2 ASN A O 1
ATOM 2364 N N . ALA B 1 6 ? 29.459 11.753 86.352 1.00 55.02 3 ALA A N 1
ATOM 2365 C CA . ALA B 1 6 ? 29.820 12.204 85.010 1.00 54.07 3 ALA A CA 1
ATOM 2366 C C . ALA B 1 6 ? 29.952 13.722 84.930 1.00 54.11 3 ALA A C 1
ATOM 2367 O O . ALA B 1 6 ? 30.682 14.239 84.070 1.00 53.19 3 ALA A O 1
ATOM 2369 N N . ALA B 1 7 ? 29.257 14.454 85.800 1.00 53.01 4 ALA A N 1
ATOM 2370 C CA . ALA B 1 7 ? 29.369 15.907 85.762 1.00 53.31 4 ALA A CA 1
ATOM 2371 C C . ALA B 1 7 ? 30.761 16.358 86.184 1.00 58.85 4 ALA A C 1
ATOM 2372 O O . ALA B 1 7 ? 31.342 17.254 85.559 1.00 59.43 4 ALA A O 1
ATOM 2374 N N . GLN B 1 8 ? 31.312 15.759 87.246 1.00 58.55 5 GLN A N 1
ATOM 2375 C CA . GLN B 1 8 ? 32.692 16.072 87.605 1.00 61.24 5 GLN A CA 1
ATOM 2376 C C . GLN B 1 8 ? 33.671 15.620 86.528 1.00 60.62 5 GLN A C 1
ATOM 2377 O O . GLN B 1 8 ? 34.584 16.372 86.167 1.00 61.55 5 GLN A O 1
ATOM 2383 N N . LYS B 1 9 ? 33.497 14.412 85.981 1.00 59.21 6 LYS A N 1
ATOM 2384 C CA . LYS B 1 9 ? 34.455 13.969 84.970 1.00 58.88 6 LYS A CA 1
ATOM 2385 C C . LYS B 1 9 ? 34.357 14.777 83.675 1.00 59.62 6 LYS A C 1
ATOM 2386 O O . LYS B 1 9 ? 35.264 14.681 82.841 1.00 56.78 6 LYS A O 1
ATOM 2388 N N . LEU B 1 10 ? 33.296 15.576 83.497 1.00 58.96 7 LEU A N 1
ATOM 2389 C CA . LEU B 1 10 ? 33.188 16.562 82.426 1.00 55.20 7 LEU A CA 1
ATOM 2390 C C . LEU B 1 10 ? 33.595 17.965 82.871 1.00 57.52 7 LEU A C 1
ATOM 2391 O O . LEU B 1 10 ? 33.363 18.925 82.141 1.00 59.87 7 LEU A O 1
ATOM 2396 N N . GLY B 1 11 ? 34.156 18.120 84.060 1.00 57.84 8 GLY A N 1
ATOM 2397 C CA . GLY B 1 11 ? 34.699 19.407 84.432 1.00 59.84 8 GLY A CA 1
ATOM 2398 C C . GLY B 1 11 ? 33.800 20.323 85.234 1.00 60.20 8 GLY A C 1
ATOM 2399 O O . GLY B 1 11 ? 34.209 21.451 85.536 1.00 61.97 8 GLY A O 1
ATOM 2400 N N . PHE B 1 12 ? 32.609 19.882 85.608 1.00 58.84 9 PHE A N 1
ATOM 2401 C CA . PHE B 1 12 ? 31.718 20.693 86.419 1.00 59.39 9 PHE A CA 1
ATOM 2402 C C . PHE B 1 12 ? 31.780 20.255 87.882 1.00 61.91 9 PHE A C 1
ATOM 2403 O O . PHE B 1 12 ? 32.318 19.199 88.218 1.00 62.82 9 PHE A O 1
ATOM 2411 N N . THR B 1 13 ? 31.192 21.072 88.754 1.00 63.17 10 THR A N 1
ATOM 2412 C CA . THR B 1 13 ? 31.030 20.694 90.152 1.00 65.51 10 THR A CA 1
ATOM 2413 C C . THR B 1 13 ? 30.072 19.507 90.283 1.00 63.98 10 THR A C 1
ATOM 2414 O O . THR B 1 13 ? 29.248 19.236 89.407 1.00 61.06 10 THR A O 1
ATOM 2418 N N . GLU B 1 14 ? 30.169 18.812 91.420 1.00 66.20 11 GLU A N 1
ATOM 2419 C CA . GLU B 1 14 ? 29.378 17.599 91.621 1.00 65.25 11 GLU A CA 1
ATOM 2420 C C . GLU B 1 14 ? 27.878 17.887 91.662 1.00 63.65 11 GLU A C 1
ATOM 2421 O O . GLU B 1 14 ? 27.083 17.078 91.164 1.00 61.47 11 GLU A O 1
ATOM 2427 N N . SER B 1 15 ? 27.475 19.035 92.216 1.00 64.79 12 SER A N 1
ATOM 2428 C CA . SER B 1 15 ? 26.069 19.402 92.362 1.00 63.75 12 SER A CA 1
ATOM 2429 C C . SER B 1 15 ? 25.425 19.891 91.070 1.00 60.52 12 SER A C 1
ATOM 2430 O O . SER B 1 15 ? 24.213 20.147 91.060 1.00 59.46 12 SER A O 1
ATOM 2433 N N . THR B 1 16 ? 26.200 20.046 90.000 1.00 59.15 13 THR A N 1
ATOM 2434 C CA . THR B 1 16 ? 25.666 20.543 88.742 1.00 56.33 13 THR A CA 1
ATOM 2435 C C . THR B 1 16 ? 24.706 19.531 88.130 1.00 53.71 13 THR A C 1
ATOM 2436 O O . THR B 1 16 ? 25.027 18.343 88.010 1.00 53.31 13 THR A O 1
ATOM 2440 N N . LYS B 1 17 ? 23.524 20.010 87.748 1.00 52.11 14 LYS A N 1
ATOM 2441 C CA . LYS B 1 17 ? 22.477 19.189 87.140 1.00 49.68 14 LYS A CA 1
ATOM 2442 C C . LYS B 1 17 ? 22.610 19.323 85.629 1.00 47.10 14 LYS A C 1
ATOM 2443 O O . LYS B 1 17 ? 21.968 20.173 85.006 1.00 46.54 14 LYS A O 1
ATOM 2449 N N . LEU B 1 18 ? 23.446 18.476 85.037 1.00 46.43 15 LEU A N 1
ATOM 2450 C CA . LEU B 1 18 ? 23.535 18.394 83.585 1.00 44.02 15 LEU A CA 1
ATOM 2451 C C . LEU B 1 18 ? 22.364 17.582 83.058 1.00 41.83 15 LEU A C 1
ATOM 2452 O O . LEU B 1 18 ? 21.961 16.587 83.667 1.00 42.17 15 LEU A O 1
ATOM 2457 N N . LEU B 1 19 ? 21.835 17.992 81.912 1.00 39.73 16 LEU A N 1
ATOM 2458 C CA . LEU B 1 19 ? 20.658 17.331 81.368 1.00 37.73 16 LEU A CA 1
ATOM 2459 C C . LEU B 1 19 ? 20.722 17.339 79.848 1.00 35.56 16 LEU A C 1
ATOM 2460 O O . LEU B 1 19 ? 21.026 18.367 79.230 1.00 35.36 16 LEU A O 1
ATOM 2465 N N . ILE B 1 20 ? 20.438 16.179 79.259 1.00 34.13 17 ILE A N 1
ATOM 2466 C CA . ILE B 1 20 ? 20.162 16.047 77.838 1.00 31.99 17 ILE A CA 1
ATOM 2467 C C . ILE B 1 20 ? 18.697 15.648 77.712 1.00 30.88 17 ILE A C 1
ATOM 2468 O O . ILE B 1 20 ? 18.271 14.648 78.306 1.00 30.97 17 ILE A O 1
ATOM 2473 N N . ILE B 1 21 ? 17.917 16.419 76.955 1.00 30.00 18 ILE A N 1
ATOM 2474 C CA . ILE B 1 21 ? 16.539 16.040 76.658 1.00 28.37 18 ILE A CA 1
ATOM 2475 C C . ILE B 1 21 ? 16.530 15.543 75.221 1.00 27.05 18 ILE A C 1
ATOM 2476 O O . ILE B 1 21 ? 16.652 16.324 74.264 1.00 27.79 18 ILE A O 1
ATOM 2481 N N . HIS B 1 22 ? 16.364 14.239 75.061 1.00 26.86 19 HIS A N 1
ATOM 2482 C CA . HIS B 1 22 ? 16.782 13.569 73.844 1.00 27.23 19 HIS A CA 1
ATOM 2483 C C . HIS B 1 22 ? 15.610 12.849 73.186 1.00 25.85 19 HIS A C 1
ATOM 2484 O O . HIS B 1 22 ? 15.040 11.916 73.763 1.00 25.99 19 HIS A O 1
ATOM 2491 N N . ALA B 1 23 ? 15.309 13.237 71.952 1.00 22.46 20 ALA A N 1
ATOM 2492 C CA . ALA B 1 23 ? 14.206 12.670 71.189 1.00 23.03 20 ALA A CA 1
ATOM 2493 C C . ALA B 1 23 ? 14.710 11.458 70.400 1.00 24.19 20 ALA A C 1
ATOM 2494 O O . ALA B 1 23 ? 15.514 11.601 69.472 1.00 26.51 20 ALA A O 1
ATOM 2496 N N . ASP B 1 24 ? 14.243 10.270 70.762 1.00 24.62 21 ASP A N 1
ATOM 2497 C CA . ASP B 1 24 ? 14.584 9.052 70.042 1.00 27.77 21 ASP A CA 1
ATOM 2498 C C . ASP B 1 24 ? 13.590 8.846 68.901 1.00 22.55 21 ASP A C 1
ATOM 2499 O O . ASP B 1 24 ? 12.555 9.512 68.828 1.00 24.60 21 ASP A O 1
ATOM 2504 N N . ASP B 1 25 ? 13.940 7.943 67.980 1.00 23.24 22 ASP A N 1
ATOM 2505 C CA . ASP B 1 25 ? 13.042 7.444 66.938 1.00 21.78 22 ASP A CA 1
ATOM 2506 C C . ASP B 1 25 ? 12.725 8.481 65.879 1.00 22.19 22 ASP A C 1
ATOM 2507 O O . ASP B 1 25 ? 11.694 8.371 65.197 1.00 20.68 22 ASP A O 1
ATOM 2512 N N . ALA B 1 26 ? 13.554 9.507 65.718 1.00 20.42 23 ALA A N 1
ATOM 2513 C CA . ALA B 1 26 ? 13.399 10.336 64.537 1.00 20.85 23 ALA A CA 1
ATOM 2514 C C . ALA B 1 26 ? 13.639 9.490 63.282 1.00 19.54 23 ALA A C 1
ATOM 2515 O O . ALA B 1 26 ? 14.456 8.574 63.278 1.00 20.68 23 ALA A O 1
ATOM 2517 N N . GLY B 1 27 ? 12.920 9.801 62.198 1.00 18.68 24 GLY A N 1
ATOM 2518 C CA . GLY B 1 27 ? 12.941 8.953 61.000 1.00 19.80 24 GLY A CA 1
ATOM 2519 C C . GLY B 1 27 ? 11.863 7.874 60.966 1.00 17.51 24 GLY A C 1
ATOM 2520 O O . GLY B 1 27 ? 11.572 7.304 59.883 1.00 17.17 24 GLY A O 1
ATOM 2521 N N . LEU B 1 28 ? 11.240 7.584 62.102 1.00 16.47 25 LEU A N 1
ATOM 2522 C CA . LEU B 1 28 ? 10.269 6.488 62.157 1.00 16.54 25 LEU A CA 1
ATOM 2523 C C . LEU B 1 28 ? 9.073 6.768 61.268 1.00 16.27 25 LEU A C 1
ATOM 2524 O O . LEU B 1 28 ? 8.536 5.854 60.631 1.00 18.00 25 LEU A O 1
ATOM 2529 N N . ALA B 1 29 ? 8.614 8.012 61.263 1.00 15.56 26 ALA A N 1
ATOM 2530 C CA . ALA B 1 29 ? 7.280 8.363 60.786 1.00 17.26 26 ALA A CA 1
ATOM 2531 C C . ALA B 1 29 ? 7.276 9.839 60.469 1.00 16.58 26 ALA A C 1
ATOM 2532 O O . ALA B 1 29 ? 8.045 10.617 61.053 1.00 17.24 26 ALA A O 1
ATOM 2534 N N . HIS B 1 30 ? 6.428 10.226 59.518 1.00 16.11 27 HIS A N 1
ATOM 2535 C CA . HIS B 1 30 ? 6.373 11.656 59.193 1.00 16.15 27 HIS A CA 1
ATOM 2536 C C . HIS B 1 30 ? 5.936 12.459 60.423 1.00 18.26 27 HIS A C 1
ATOM 2537 O O . HIS B 1 30 ? 6.484 13.535 60.704 1.00 19.44 27 HIS A O 1
ATOM 2544 N N . ALA B 1 31 ? 4.954 11.942 61.171 1.00 17.10 28 ALA A N 1
ATOM 2545 C CA . ALA B 1 31 ? 4.447 12.652 62.349 1.00 18.59 28 ALA A CA 1
ATOM 2546 C C . ALA B 1 31 ? 5.536 12.798 63.401 1.00 19.81 28 ALA A C 1
ATOM 2547 O O . ALA B 1 31 ? 5.614 13.823 64.099 1.00 20.82 28 ALA A O 1
ATOM 2549 N N . GLU B 1 32 ? 6.389 11.775 63.539 1.00 18.72 29 GLU A N 1
ATOM 2550 C CA . GLU B 1 32 ? 7.480 11.906 64.501 1.00 18.20 29 GLU A CA 1
ATOM 2551 C C . GLU B 1 32 ? 8.552 12.881 64.000 1.00 18.68 29 GLU A C 1
ATOM 2552 O O . GLU B 1 32 ? 9.137 13.647 64.798 1.00 20.13 29 GLU A O 1
ATOM 2558 N N . ASN B 1 33 ? 8.832 12.860 62.700 1.00 17.56 30 ASN A N 1
ATOM 2559 C CA . ASN B 1 33 ? 9.776 13.829 62.130 1.00 20.08 30 ASN A CA 1
ATOM 2560 C C . ASN B 1 33 ? 9.320 15.249 62.427 1.00 18.57 30 ASN A C 1
ATOM 2561 O O . ASN B 1 33 ? 10.096 16.060 62.937 1.00 18.50 30 ASN A O 1
ATOM 2566 N N . ARG B 1 34 ? 8.059 15.579 62.074 1.00 17.93 31 ARG A N 1
ATOM 2567 C CA . ARG B 1 34 ? 7.535 16.926 62.321 1.00 19.11 31 ARG A CA 1
ATOM 2568 C C . ARG B 1 34 ? 7.521 17.270 63.803 1.00 19.85 31 ARG A C 1
ATOM 2569 O O . ARG B 1 34 ? 7.847 18.397 64.174 1.00 19.13 31 ARG A O 1
ATOM 2577 N N . ALA B 1 35 ? 7.075 16.348 64.666 1.00 20.12 32 ALA A N 1
ATOM 2578 C CA . ALA B 1 35 ? 7.047 16.684 66.083 1.00 21.61 32 ALA A CA 1
ATOM 2579 C C . ALA B 1 35 ? 8.454 16.892 66.625 1.00 21.82 32 ALA A C 1
ATOM 2580 O O . ALA B 1 35 ? 8.672 17.758 67.479 1.00 21.89 32 ALA A O 1
ATOM 2582 N N . THR B 1 36 ? 9.420 16.118 66.139 1.00 21.34 33 THR A N 1
ATOM 2583 C CA . THR B 1 36 ? 10.794 16.249 66.608 1.00 20.76 33 THR A CA 1
ATOM 2584 C C . THR B 1 36 ? 11.370 17.583 66.174 1.00 22.48 33 THR A C 1
ATOM 2585 O O . THR B 1 36 ? 11.973 18.310 66.980 1.00 22.93 33 THR A O 1
ATOM 2589 N N . ILE B 1 37 ? 11.150 17.942 64.906 1.00 22.14 34 ILE A N 1
ATOM 2590 C CA . ILE B 1 37 ? 11.683 19.211 64.417 1.00 21.74 34 ILE A CA 1
ATOM 2591 C C . ILE B 1 37 ? 11.090 20.361 65.212 1.00 25.00 34 ILE A C 1
ATOM 2592 O O . ILE B 1 37 ? 11.816 21.261 65.690 1.00 26.35 34 ILE A O 1
ATOM 2597 N N . GLN B 1 38 ? 9.764 20.339 65.397 1.00 22.56 35 GLN A N 1
ATOM 2598 C CA . GLN B 1 38 ? 9.130 21.430 66.118 1.00 22.44 35 GLN A CA 1
ATOM 2599 C C . GLN B 1 38 ? 9.595 21.488 67.561 1.00 24.80 35 GLN A C 1
ATOM 2600 O O . GLN B 1 38 ? 9.741 22.576 68.117 1.00 26.58 35 GLN A O 1
ATOM 2606 N N . SER B 1 39 ? 9.793 20.340 68.208 1.00 23.02 36 SER A N 1
ATOM 2607 C CA . SER B 1 39 ? 10.264 20.404 69.593 1.00 26.58 36 SER A CA 1
ATOM 2608 C C . SER B 1 39 ? 11.701 20.932 69.675 1.00 26.85 36 SER A C 1
ATOM 2609 O O . SER B 1 39 ? 12.028 21.659 70.611 1.00 29.13 36 SER A O 1
ATOM 2612 N N . LEU B 1 40 ? 12.556 20.643 68.686 1.00 25.92 37 LEU A N 1
ATOM 2613 C CA . LEU B 1 40 ? 13.895 21.243 68.685 1.00 28.13 37 LEU A CA 1
ATOM 2614 C C . LEU B 1 40 ? 13.834 22.749 68.478 1.00 32.86 37 LEU A C 1
ATOM 2615 O O . LEU B 1 40 ? 14.630 23.504 69.065 1.00 32.46 37 LEU A O 1
ATOM 2620 N N . GLN B 1 41 ? 12.925 23.191 67.608 1.00 27.90 38 GLN A N 1
ATOM 2621 C CA . GLN B 1 41 ? 12.788 24.604 67.268 1.00 31.07 38 GLN A CA 1
ATOM 2622 C C . GLN B 1 41 ? 12.173 25.411 68.393 1.00 37.99 38 GLN A C 1
ATOM 2623 O O . GLN B 1 41 ? 12.523 26.583 68.585 1.00 38.33 38 GLN A O 1
ATOM 2629 N N . LYS B 1 42 ? 11.213 24.834 69.106 1.00 34.87 39 LYS A N 1
ATOM 2630 C CA . LYS B 1 42 ? 10.325 25.612 69.959 1.00 38.34 39 LYS A CA 1
ATOM 2631 C C . LYS B 1 42 ? 10.193 25.046 71.352 1.00 43.40 39 LYS A C 1
ATOM 2632 O O . LYS B 1 42 ? 9.583 25.693 72.220 1.00 50.51 39 LYS A O 1
ATOM 2634 N N . GLY B 1 43 ? 10.722 23.861 71.593 1.00 41.34 40 GLY A N 1
ATOM 2635 C CA . GLY B 1 43 ? 10.753 23.286 72.906 1.00 36.92 40 GLY A CA 1
ATOM 2636 C C . GLY B 1 43 ? 12.128 23.395 73.519 1.00 49.18 40 GLY A C 1
ATOM 2637 O O . GLY B 1 43 ? 12.999 24.161 73.077 1.00 46.99 40 GLY A O 1
ATOM 2638 N N . ILE B 1 44 ? 12.324 22.588 74.544 1.00 49.08 41 ILE A N 1
ATOM 2639 C CA . ILE B 1 44 ? 13.553 22.482 75.289 1.00 32.09 41 ILE A CA 1
ATOM 2640 C C . ILE B 1 44 ? 14.282 21.186 74.980 1.00 33.38 41 ILE A C 1
ATOM 2641 O O . ILE B 1 44 ? 15.318 20.903 75.591 1.00 32.02 41 ILE A O 1
ATOM 2646 N N . VAL B 1 45 ? 13.704 20.344 74.123 1.00 31.85 42 VAL A N 1
ATOM 2647 C CA . VAL B 1 45 ? 14.417 19.206 73.565 1.00 27.16 42 VAL A CA 1
ATOM 2648 C C . VAL B 1 45 ? 15.664 19.732 72.891 1.00 30.27 42 VAL A C 1
ATOM 2649 O O . VAL B 1 45 ? 15.603 20.691 72.117 1.00 29.76 42 VAL A O 1
ATOM 2653 N N . ASN B 1 46 ? 16.815 19.146 73.206 1.00 28.85 43 ASN A N 1
ATOM 2654 C CA . ASN B 1 46 ? 18.060 19.701 72.693 1.00 27.09 43 ASN A CA 1
ATOM 2655 C C . ASN B 1 46 ? 18.919 18.669 71.986 1.00 26.90 43 ASN A C 1
ATOM 2656 O O . ASN B 1 46 ? 20.054 18.984 71.619 1.00 30.51 43 ASN A O 1
ATOM 2661 N N . SER B 1 47 ? 18.414 17.454 71.771 1.00 26.33 44 SER A N 1
ATOM 2662 C CA . SER B 1 47 ? 19.186 16.450 71.045 1.00 27.47 44 SER A CA 1
ATOM 2663 C C . SER B 1 47 ? 18.215 15.425 70.475 1.00 24.94 44 SER A C 1
ATOM 2664 O O . SER B 1 47 ? 17.067 15.344 70.911 1.00 26.96 44 SER A O 1
ATOM 2667 N N . TYR B 1 48 ? 18.669 14.659 69.471 1.00 26.31 45 TYR A N 1
ATOM 2668 C CA . TYR B 1 48 ? 17.840 13.582 68.938 1.00 23.68 45 TYR A CA 1
ATOM 2669 C C . TYR B 1 48 ? 18.714 12.587 68.174 1.00 23.50 45 TYR A C 1
ATOM 2670 O O . TYR B 1 48 ? 19.882 12.835 67.886 1.00 24.66 45 TYR A O 1
ATOM 2679 N N . SER B 1 49 ? 18.133 11.434 67.859 1.00 22.14 46 SER A N 1
ATOM 2680 C CA . SER B 1 49 ? 18.869 10.430 67.098 1.00 23.09 46 SER A CA 1
ATOM 2681 C C . SER B 1 49 ? 17.915 9.808 66.082 1.00 21.78 46 SER A C 1
ATOM 2682 O O . SER B 1 49 ? 16.699 9.779 66.286 1.00 21.74 46 SER A O 1
ATOM 2685 N N . ILE B 1 50 ? 18.490 9.288 64.995 1.00 22.52 47 ILE A N 1
ATOM 2686 C CA . ILE B 1 50 ? 17.740 8.970 63.787 1.00 22.45 47 ILE A CA 1
ATOM 2687 C C . ILE B 1 50 ? 17.762 7.463 63.545 1.00 25.61 47 ILE A C 1
ATOM 2688 O O . ILE B 1 50 ? 18.810 6.829 63.664 1.00 23.31 47 ILE A O 1
ATOM 2693 N N . MET B 1 51 ? 16.604 6.890 63.213 1.00 22.58 48 MET A N 1
ATOM 2694 C CA . MET B 1 51 ? 16.524 5.480 62.823 1.00 24.38 48 MET A CA 1
ATOM 2695 C C . MET B 1 51 ? 16.730 5.341 61.322 1.00 23.81 48 MET A C 1
ATOM 2696 O O . MET B 1 51 ? 15.793 5.505 60.550 1.00 20.64 48 MET A O 1
ATOM 2701 N N . VAL B 1 52 ? 17.921 4.942 60.906 1.00 20.88 49 VAL A N 1
ATOM 2702 C CA . VAL B 1 52 ? 18.260 4.923 59.476 1.00 19.82 49 VAL A CA 1
ATOM 2703 C C . VAL B 1 52 ? 17.423 3.895 58.711 1.00 20.81 49 VAL A C 1
ATOM 2704 O O . VAL B 1 52 ? 17.070 4.164 57.556 1.00 20.18 49 VAL A O 1
ATOM 2708 N N . PRO B 1 53 ? 17.057 2.731 59.274 1.00 20.95 50 PRO A N 1
ATOM 2709 C CA . PRO B 1 53 ? 16.274 1.757 58.473 1.00 20.88 50 PRO A CA 1
ATOM 2710 C C . PRO B 1 53 ? 14.854 2.181 58.167 1.00 21.99 50 PRO A C 1
ATOM 2711 O O . PRO B 1 53 ? 14.222 1.534 57.335 1.00 21.58 50 PRO A O 1
ATOM 2715 N N . CYS B 1 54 ? 14.323 3.192 58.806 1.00 19.48 51 CYS A N 1
ATOM 2716 C CA . CYS B 1 54 ? 12.900 3.436 58.759 1.00 19.54 51 CYS A CA 1
ATOM 2717 C C . CYS B 1 54 ? 12.444 4.206 57.513 1.00 19.08 51 CYS A C 1
ATOM 2718 O O . CYS B 1 54 ? 13.213 4.944 56.895 1.00 18.50 51 CYS A O 1
ATOM 2721 N N . PRO B 1 55 ? 11.154 4.072 57.172 1.00 19.75 52 PRO A N 1
ATOM 2722 C CA . PRO B 1 55 ? 10.625 4.629 55.911 1.00 21.04 52 PRO A CA 1
ATOM 2723 C C . PRO B 1 55 ? 10.670 6.120 55.826 1.00 19.88 52 PRO A C 1
ATOM 2724 O O . PRO B 1 55 ? 10.509 6.667 54.726 1.00 19.11 52 PRO A O 1
ATOM 2728 N N . TRP B 1 56 ? 10.802 6.826 56.949 1.00 18.26 53 TRP A N 1
ATOM 2729 C CA . TRP B 1 56 ? 10.827 8.281 56.874 1.00 16.70 53 TRP A CA 1
ATOM 2730 C C . TRP B 1 56 ? 12.219 8.806 57.230 1.00 17.55 53 TRP A C 1
ATOM 2731 O O . TRP B 1 56 ? 12.386 9.962 57.631 1.00 17.14 53 TRP A O 1
ATOM 2742 N N . PHE B 1 57 ? 13.222 7.956 57.059 1.00 18.29 54 PHE A N 1
ATOM 2743 C CA . PHE B 1 57 ? 14.598 8.376 57.270 1.00 18.90 54 PHE A CA 1
ATOM 2744 C C . PHE B 1 57 ? 14.987 9.524 56.345 1.00 20.36 54 PHE A C 1
ATOM 2745 O O . PHE B 1 57 ? 15.563 10.513 56.791 1.00 20.24 54 PHE A O 1
ATOM 2753 N N . TYR B 1 58 ? 14.696 9.410 55.053 1.00 18.55 55 TYR A N 1
ATOM 2754 C CA . TYR B 1 58 ? 15.200 10.435 54.115 1.00 22.40 55 TYR A CA 1
ATOM 2755 C C . TYR B 1 58 ? 14.768 11.850 54.497 1.00 19.70 55 TYR A C 1
ATOM 2756 O O . TYR B 1 58 ? 15.584 12.802 54.475 1.00 20.00 55 TYR A O 1
ATOM 2765 N N . GLU B 1 59 ? 13.494 12.031 54.860 1.00 19.74 56 GLU A N 1
ATOM 2766 C CA . GLU B 1 59 ? 13.029 13.381 55.211 1.00 19.19 56 GLU A CA 1
ATOM 2767 C C . GLU B 1 59 ? 13.752 13.928 56.436 1.00 19.63 56 GLU A C 1
ATOM 2768 O O . GLU B 1 59 ? 14.101 15.137 56.514 1.00 17.78 56 GLU A O 1
ATOM 2774 N N . MET B 1 60 ? 13.932 13.073 57.433 1.00 17.68 57 MET A N 1
ATOM 2775 C CA . MET B 1 60 ? 14.703 13.474 58.608 1.00 21.00 57 MET A CA 1
ATOM 2776 C C . MET B 1 60 ? 16.128 13.810 58.234 1.00 19.68 57 MET A C 1
ATOM 2777 O O . MET B 1 60 ? 16.733 14.709 58.826 1.00 20.27 57 MET A O 1
ATOM 2782 N N . ALA B 1 61 ? 16.707 13.034 57.323 1.00 20.01 58 ALA A N 1
ATOM 2783 C CA . ALA B 1 61 ? 18.086 13.249 56.912 1.00 19.93 58 ALA A CA 1
ATOM 2784 C C . ALA B 1 61 ? 18.260 14.596 56.214 1.00 22.84 58 ALA A C 1
ATOM 2785 O O . ALA B 1 61 ? 19.279 15.280 56.398 1.00 22.82 58 ALA A O 1
ATOM 2787 N N . ILE B 1 62 ? 17.294 14.978 55.379 1.00 18.92 59 ILE A N 1
ATOM 2788 C CA . ILE B 1 62 ? 17.354 16.306 54.766 1.00 20.94 59 ILE A CA 1
ATOM 2789 C C . ILE B 1 62 ? 17.307 17.371 55.847 1.00 21.95 59 ILE A C 1
ATOM 2790 O O . ILE B 1 62 ? 18.055 18.359 55.801 1.00 24.90 59 ILE A O 1
ATOM 2795 N N . PHE B 1 63 ? 16.426 17.207 56.838 1.00 22.73 60 PHE A N 1
ATOM 2796 C CA . PHE B 1 63 ? 16.476 18.178 57.932 1.00 22.67 60 PHE A CA 1
ATOM 2797 C C . PHE B 1 63 ? 17.856 18.186 58.607 1.00 24.13 60 PHE A C 1
ATOM 2798 O O . PHE B 1 63 ? 18.433 19.251 58.846 1.00 23.96 60 PHE A O 1
ATOM 2806 N N . ALA B 1 64 ? 18.393 17.006 58.939 1.00 21.96 61 ALA A N 1
ATOM 2807 C CA . ALA B 1 64 ? 19.618 16.970 59.754 1.00 22.78 61 ALA A CA 1
ATOM 2808 C C . ALA B 1 64 ? 20.822 17.576 59.032 1.00 28.39 61 ALA A C 1
ATOM 2809 O O . ALA B 1 64 ? 21.656 18.283 59.646 1.00 26.68 61 ALA A O 1
ATOM 2811 N N . LYS B 1 65 ? 20.974 17.278 57.740 1.00 24.60 62 LYS A N 1
ATOM 2812 C CA . LYS B 1 65 ? 22.195 17.738 57.080 1.00 29.32 62 LYS A CA 1
ATOM 2813 C C . LYS B 1 65 ? 22.233 19.254 56.921 1.00 30.21 62 LYS A C 1
ATOM 2814 O O . LYS B 1 65 ? 23.325 19.822 56.815 1.00 30.85 62 LYS A O 1
ATOM 2820 N N . ASN B 1 66 ? 21.087 19.927 56.922 1.00 27.51 63 ASN A N 1
ATOM 2821 C CA . ASN B 1 66 ? 21.078 21.376 56.756 1.00 32.62 63 ASN A CA 1
ATOM 2822 C C . ASN B 1 66 ? 20.837 22.127 58.063 1.00 32.23 63 ASN A C 1
ATOM 2823 O O . ASN B 1 66 ? 20.739 23.365 58.042 1.00 30.70 63 ASN A O 1
ATOM 2828 N N . ASN B 1 67 ? 20.708 21.418 59.191 1.00 28.92 64 ASN A N 1
ATOM 2829 C CA . ASN B 1 67 ? 20.371 22.025 60.495 1.00 30.55 64 ASN A CA 1
ATOM 2830 C C . ASN B 1 67 ? 21.262 21.454 61.582 1.00 32.22 64 ASN A C 1
ATOM 2831 O O . ASN B 1 67 ? 20.803 20.920 62.592 1.00 30.23 64 ASN A O 1
ATOM 2836 N N . ASN B 1 68 ? 22.570 21.517 61.349 1.00 28.90 65 ASN A N 1
ATOM 2837 C CA . ASN B 1 68 ? 23.588 21.010 62.271 1.00 37.08 65 ASN A CA 1
ATOM 2838 C C . ASN B 1 68 ? 23.609 21.681 63.631 1.00 33.70 65 ASN A C 1
ATOM 2839 O O . ASN B 1 68 ? 24.343 21.212 64.515 1.00 34.64 65 ASN A O 1
ATOM 2844 N N . GLN B 1 69 ? 22.893 22.786 63.824 1.00 35.83 66 GLN A N 1
ATOM 2845 C CA . GLN B 1 69 ? 22.910 23.359 65.159 1.00 34.84 66 GLN A CA 1
ATOM 2846 C C . GLN B 1 69 ? 22.257 22.418 66.167 1.00 29.58 66 GLN A C 1
ATOM 2847 O O . GLN B 1 69 ? 22.574 22.500 67.349 1.00 35.34 66 GLN A O 1
ATOM 2853 N N . TYR B 1 70 ? 21.414 21.479 65.716 1.00 29.80 67 TYR A N 1
ATOM 2854 C CA . TYR B 1 70 ? 20.693 20.577 66.606 1.00 29.62 67 TYR A CA 1
ATOM 2855 C C . TYR B 1 70 ? 21.476 19.282 66.752 1.00 32.37 67 TYR A C 1
ATOM 2856 O O . TYR B 1 70 ? 21.622 18.529 65.794 1.00 35.09 67 TYR A O 1
ATOM 2865 N N . ASP B 1 71 ? 21.973 19.038 67.958 1.00 32.53 68 ASP A N 1
ATOM 2866 C CA . ASP B 1 71 ? 22.658 17.802 68.305 1.00 29.85 68 ASP A CA 1
ATOM 2867 C C . ASP B 1 71 ? 21.867 16.599 67.816 1.00 29.14 68 ASP A C 1
ATOM 2868 O O . ASP B 1 71 ? 20.664 16.477 68.074 1.00 29.76 68 ASP A O 1
ATOM 2873 N N . ASN B 1 72 ? 22.536 15.736 67.059 1.00 26.67 69 ASN A N 1
ATOM 2874 C CA . ASN B 1 72 ? 21.839 14.716 66.275 1.00 26.85 69 ASN A CA 1
ATOM 2875 C C . ASN B 1 72 ? 22.716 13.477 66.140 1.00 27.87 69 ASN A C 1
ATOM 2876 O O . ASN B 1 72 ? 23.902 13.582 65.798 1.00 27.00 69 ASN A O 1
ATOM 2881 N N . GLY B 1 73 ? 22.144 12.308 66.451 1.00 25.57 70 GLY A N 1
ATOM 2882 C CA . GLY B 1 73 ? 22.942 11.089 66.425 1.00 24.30 70 GLY A CA 1
ATOM 2883 C C . GLY B 1 73 ? 22.249 9.982 65.656 1.00 25.12 70 GLY A C 1
ATOM 2884 O O . GLY B 1 73 ? 21.235 10.238 65.003 1.00 23.35 70 GLY A O 1
ATOM 2885 N N . VAL B 1 74 ? 22.785 8.765 65.724 1.00 24.35 71 VAL A N 1
ATOM 2886 C CA . VAL B 1 74 ? 22.232 7.619 65.014 1.00 24.56 71 VAL A CA 1
ATOM 2887 C C . VAL B 1 74 ? 21.622 6.669 66.041 1.00 25.10 71 VAL A C 1
ATOM 2888 O O . VAL B 1 74 ? 22.299 6.225 66.985 1.00 25.45 71 VAL A O 1
ATOM 2892 N N . HIS B 1 75 ? 20.323 6.419 65.885 1.00 24.20 72 HIS A N 1
ATOM 2893 C CA . HIS B 1 75 ? 19.537 5.567 66.793 1.00 25.20 72 HIS A CA 1
ATOM 2894 C C . HIS B 1 75 ? 19.642 4.176 66.182 1.00 26.40 72 HIS A C 1
ATOM 2895 O O . HIS B 1 75 ? 18.902 3.835 65.265 1.00 23.76 72 HIS A O 1
ATOM 2902 N N . LEU B 1 76 ? 20.658 3.414 66.605 1.00 24.44 73 LEU A N 1
ATOM 2903 C CA . LEU B 1 76 ? 20.942 2.123 65.990 1.00 26.15 73 LEU A CA 1
ATOM 2904 C C . LEU B 1 76 ? 19.794 1.141 66.210 1.00 28.92 73 LEU A C 1
ATOM 2905 O O . LEU B 1 76 ? 19.327 0.953 67.340 1.00 26.63 73 LEU A O 1
ATOM 2910 N N . THR B 1 77 ? 19.370 0.483 65.123 1.00 26.41 74 THR A N 1
ATOM 2911 C CA . THR B 1 77 ? 18.092 -0.223 65.077 1.00 27.70 74 THR A CA 1
ATOM 2912 C C . THR B 1 77 ? 18.313 -1.679 64.675 1.00 27.68 74 THR A C 1
ATOM 2913 O O . THR B 1 77 ? 18.882 -1.954 63.612 1.00 26.78 74 THR A O 1
ATOM 2917 N N . LEU B 1 78 ? 17.852 -2.602 65.519 1.00 27.10 75 LEU A N 1
ATOM 2918 C CA . LEU B 1 78 ? 17.963 -4.035 65.253 1.00 27.68 75 LEU A CA 1
ATOM 2919 C C . LEU B 1 78 ? 16.647 -4.763 65.515 1.00 27.80 75 LEU A C 1
ATOM 2920 O O . LEU B 1 78 ? 16.612 -5.997 65.457 1.00 27.26 75 LEU A O 1
ATOM 2925 N N . THR B 1 79 ? 15.585 -4.032 65.833 1.00 26.62 76 THR A N 1
ATOM 2926 C CA . THR B 1 79 ? 14.304 -4.606 66.211 1.00 25.63 76 THR A CA 1
ATOM 2927 C C . THR B 1 79 ? 13.206 -3.717 65.650 1.00 26.37 76 THR A C 1
ATOM 2928 O O . THR B 1 79 ? 13.399 -2.513 65.426 1.00 24.65 76 THR A O 1
ATOM 2932 N N . CYS B 1 80 ? 12.042 -4.327 65.407 1.00 26.08 77 CYS A N 1
ATOM 2933 C CA . CYS B 1 80 ? 10.877 -3.611 64.875 1.00 21.63 77 CYS A CA 1
ATOM 2934 C C . CYS B 1 80 ? 9.657 -4.062 65.670 1.00 25.66 77 CYS A C 1
ATOM 2935 O O . CYS B 1 80 ? 9.173 -5.180 65.470 1.00 23.78 77 CYS A O 1
ATOM 2938 N N . GLU B 1 81 ? 9.172 -3.203 66.580 1.00 24.20 78 GLU A N 1
ATOM 2939 C CA . GLU B 1 81 ? 8.199 -3.647 67.583 1.00 25.08 78 GLU A CA 1
ATOM 2940 C C . GLU B 1 81 ? 6.753 -3.597 67.097 1.00 24.55 78 GLU A C 1
ATOM 2941 O O . GLU B 1 81 ? 5.883 -4.101 67.800 1.00 23.48 78 GLU A O 1
ATOM 2947 N N . TRP B 1 82 ? 6.489 -3.058 65.923 1.00 23.01 79 TRP A N 1
ATOM 2948 C CA . TRP B 1 82 ? 5.137 -2.659 65.544 1.00 22.54 79 TRP A CA 1
ATOM 2949 C C . TRP B 1 82 ? 4.422 -3.786 64.827 1.00 22.58 79 TRP A C 1
ATOM 2950 O O . TRP B 1 82 ? 5.051 -4.650 64.207 1.00 23.40 79 TRP A O 1
ATOM 2961 N N . GLU B 1 83 ? 3.091 -3.747 64.894 1.00 22.68 80 GLU A N 1
ATOM 2962 C CA . GLU B 1 83 ? 2.281 -4.865 64.415 1.00 23.98 80 GLU A CA 1
ATOM 2963 C C . GLU B 1 83 ? 2.158 -4.876 62.887 1.00 26.34 80 GLU A C 1
ATOM 2964 O O . GLU B 1 83 ? 2.349 -5.921 62.249 1.00 25.55 80 GLU A O 1
ATOM 2970 N N . ASN B 1 84 ? 1.782 -3.743 62.288 1.00 22.31 81 ASN A N 1
ATOM 2971 C CA . ASN B 1 84 ? 1.508 -3.671 60.857 1.00 27.12 81 ASN A CA 1
ATOM 2972 C C . ASN B 1 84 ? 2.521 -2.850 60.079 1.00 26.78 81 ASN A C 1
ATOM 2973 O O . ASN B 1 84 ? 2.379 -2.747 58.866 1.00 26.53 81 ASN A O 1
ATOM 2978 N N . TYR B 1 85 ? 3.473 -2.204 60.745 1.00 22.17 82 TYR A N 1
ATOM 2979 C CA . TYR B 1 85 ? 4.425 -1.270 60.143 1.00 20.71 82 TYR A CA 1
ATOM 2980 C C . TYR B 1 85 ? 5.796 -1.901 60.346 1.00 20.94 82 TYR A C 1
ATOM 2981 O O . TYR B 1 85 ? 6.354 -1.805 61.442 1.00 25.16 82 TYR A O 1
ATOM 2990 N N . ARG B 1 86 ? 6.341 -2.549 59.328 1.00 21.60 83 ARG A N 1
ATOM 2991 C CA . ARG B 1 86 ? 7.492 -3.428 59.516 1.00 22.06 83 ARG A CA 1
ATOM 2992 C C . ARG B 1 86 ? 8.692 -2.907 58.730 1.00 25.94 83 ARG A C 1
ATOM 2993 O O . ARG B 1 86 ? 8.549 -2.361 57.633 1.00 24.22 83 ARG A O 1
ATOM 3001 N N . PHE B 1 87 ? 9.882 -3.032 59.293 1.00 23.48 84 PHE A N 1
ATOM 3002 C CA . PHE B 1 87 ? 11.064 -2.623 58.549 1.00 20.66 84 PHE A CA 1
ATOM 3003 C C . PHE B 1 87 ? 12.200 -3.552 58.940 1.00 24.65 84 PHE A C 1
ATOM 3004 O O . PHE B 1 87 ? 12.171 -4.177 60.004 1.00 23.05 84 PHE A O 1
ATOM 3012 N N . GLY B 1 88 ? 13.198 -3.654 58.051 1.00 25.29 85 GLY A N 1
ATOM 3013 C CA . GLY B 1 88 ? 14.337 -4.501 58.289 1.00 23.96 85 GLY A CA 1
ATOM 3014 C C . GLY B 1 88 ? 15.647 -3.792 58.013 1.00 26.53 85 GLY A C 1
ATOM 3015 O O . GLY B 1 88 ? 15.743 -2.551 58.005 1.00 25.94 85 GLY A O 1
ATOM 3016 N N . PRO B 1 89 ? 16.686 -4.578 57.762 1.00 26.26 86 PRO A N 1
ATOM 3017 C CA . PRO B 1 89 ? 18.053 -4.026 57.709 1.00 25.29 86 PRO A CA 1
ATOM 3018 C C . PRO B 1 89 ? 18.300 -3.124 56.513 1.00 29.10 86 PRO A C 1
ATOM 3019 O O . PRO B 1 89 ? 17.686 -3.261 55.451 1.00 27.26 86 PRO A O 1
ATOM 3023 N N . VAL B 1 90 ? 19.275 -2.228 56.691 1.00 27.17 87 VAL A N 1
ATOM 3024 C CA . VAL B 1 90 ? 19.845 -1.494 55.558 1.00 30.42 87 VAL A CA 1
ATOM 3025 C C . VAL B 1 90 ? 20.546 -2.455 54.593 1.00 31.21 87 VAL A C 1
ATOM 3026 O O . VAL B 1 90 ? 20.410 -2.340 53.365 1.00 28.59 87 VAL A O 1
ATOM 3030 N N . LEU B 1 91 ? 21.305 -3.415 55.124 1.00 30.34 88 LEU A N 1
ATOM 3031 C CA . LEU B 1 91 ? 22.026 -4.353 54.270 1.00 31.26 88 LEU A CA 1
ATOM 3032 C C . LEU B 1 91 ? 21.065 -5.368 53.677 1.00 32.46 88 LEU A C 1
ATOM 3033 O O . LEU B 1 91 ? 19.989 -5.607 54.219 1.00 30.73 88 LEU A O 1
ATOM 3038 N N . PRO B 1 92 ? 21.438 -6.003 52.574 1.00 33.40 89 PRO A N 1
ATOM 3039 C CA . PRO B 1 92 ? 20.571 -7.045 52.033 1.00 34.48 89 PRO A CA 1
ATOM 3040 C C . PRO B 1 92 ? 20.431 -8.196 53.024 1.00 38.92 89 PRO A C 1
ATOM 3041 O O . PRO B 1 92 ? 21.360 -8.543 53.761 1.00 36.90 89 PRO A O 1
ATOM 3045 N N . ILE B 1 93 ? 19.238 -8.788 53.036 1.00 36.29 90 ILE A N 1
ATOM 3046 C CA . ILE B 1 93 ? 18.936 -9.858 53.985 1.00 38.47 90 ILE A CA 1
ATOM 3047 C C . ILE B 1 93 ? 19.901 -11.029 53.825 1.00 42.31 90 ILE A C 1
ATOM 3048 O O . ILE B 1 93 ? 20.329 -11.640 54.811 1.00 41.52 90 ILE A O 1
ATOM 3053 N N . SER B 1 94 ? 20.262 -11.364 52.588 1.00 40.16 91 SER A N 1
ATOM 3054 C CA . SER B 1 94 ? 21.210 -12.446 52.374 1.00 46.85 91 SER A CA 1
ATOM 3055 C C . SER B 1 94 ? 22.546 -12.180 53.055 1.00 45.93 91 SER A C 1
ATOM 3056 O O . SER B 1 94 ? 23.281 -13.125 53.359 1.00 42.94 91 SER A O 1
ATOM 3059 N N . GLU B 1 95 ? 22.868 -10.923 53.321 1.00 45.34 92 GLU A N 1
ATOM 3060 C CA . GLU B 1 95 ? 24.145 -10.615 53.932 1.00 37.53 92 GLU A CA 1
ATOM 3061 C C . GLU B 1 95 ? 24.072 -10.680 55.456 1.00 39.94 92 GLU A C 1
ATOM 3062 O O . GLU B 1 95 ? 25.082 -10.977 56.095 1.00 42.06 92 GLU A O 1
ATOM 3068 N N . VAL B 1 96 ? 22.904 -10.413 56.052 1.00 42.03 93 VAL A N 1
ATOM 3069 C CA . VAL B 1 96 ? 22.702 -10.480 57.506 1.00 39.10 93 VAL A CA 1
ATOM 3070 C C . VAL B 1 96 ? 21.471 -11.328 57.848 1.00 38.79 93 VAL A C 1
ATOM 3071 O O . VAL B 1 96 ? 20.552 -10.840 58.516 1.00 36.74 93 VAL A O 1
ATOM 3075 N N . PRO B 1 97 ? 21.416 -12.606 57.435 1.00 36.86 94 PRO A N 1
ATOM 3076 C CA . PRO B 1 97 ? 20.148 -13.365 57.537 1.00 39.80 94 PRO A CA 1
ATOM 3077 C C . PRO B 1 97 ? 19.675 -13.611 58.960 1.00 39.31 94 PRO A C 1
ATOM 3078 O O . PRO B 1 97 ? 18.492 -13.900 59.170 1.00 40.06 94 PRO A O 1
ATOM 3082 N N . SER B 1 98 ? 20.573 -13.617 59.933 1.00 37.85 95 SER A N 1
ATOM 3083 C CA . SER B 1 98 ? 20.215 -13.970 61.292 1.00 37.93 95 SER A CA 1
ATOM 3084 C C . SER B 1 98 ? 19.537 -12.832 62.029 1.00 35.88 95 SER A C 1
ATOM 3085 O O . SER B 1 98 ? 19.151 -13.031 63.181 1.00 36.49 95 SER A O 1
ATOM 3088 N N . LEU B 1 99 ? 19.396 -11.646 61.407 1.00 34.07 96 LEU A N 1
ATOM 3089 C CA . LEU B 1 99 ? 18.771 -10.490 62.049 1.00 33.52 96 LEU A CA 1
ATOM 3090 C C . LEU B 1 99 ? 17.280 -10.377 61.787 1.00 30.85 96 LEU A C 1
ATOM 3091 O O . LEU B 1 99 ? 16.650 -9.469 62.321 1.00 29.46 96 LEU A O 1
ATOM 3096 N N . VAL B 1 100 ? 16.692 -11.234 60.961 1.00 32.27 97 VAL A N 1
ATOM 3097 C CA . VAL B 1 100 ? 15.359 -10.931 60.444 1.00 29.31 97 VAL A CA 1
ATOM 3098 C C . VAL B 1 100 ? 14.425 -12.118 60.589 1.00 30.59 97 VAL A C 1
ATOM 3099 O O . VAL B 1 100 ? 14.850 -13.273 60.603 1.00 32.60 97 VAL A O 1
ATOM 3103 N N . ASP B 1 101 ? 13.128 -11.812 60.613 1.00 30.39 98 ASP A N 1
ATOM 3104 C CA . ASP B 1 101 ? 12.119 -12.861 60.680 1.00 32.18 98 ASP A CA 1
ATOM 3105 C C . ASP B 1 101 ? 11.908 -13.421 59.271 1.00 34.59 98 ASP A C 1
ATOM 3106 O O . ASP B 1 101 ? 12.610 -13.056 58.329 1.00 32.05 98 ASP A O 1
ATOM 3111 N N . GLU B 1 102 ? 10.932 -14.318 59.112 1.00 32.27 99 GLU A N 1
ATOM 3112 C CA . GLU B 1 102 ? 10.662 -14.946 57.827 1.00 34.11 99 GLU A CA 1
ATOM 3113 C C . GLU B 1 102 ? 10.174 -13.967 56.777 1.00 38.25 99 GLU A C 1
ATOM 3114 O O . GLU B 1 102 ? 10.199 -14.301 55.586 1.00 37.71 99 GLU A O 1
ATOM 3120 N N . ASN B 1 103 ? 9.723 -12.775 57.184 1.00 34.65 100 ASN A N 1
ATOM 3121 C CA . ASN B 1 103 ? 9.340 -11.738 56.245 1.00 33.00 100 ASN A CA 1
ATOM 3122 C C . ASN B 1 103 ? 10.504 -10.838 55.858 1.00 32.55 100 ASN A C 1
ATOM 3123 O O . ASN B 1 103 ? 10.337 -10.002 54.973 1.00 31.97 100 ASN A O 1
ATOM 3128 N N . GLY B 1 104 ? 11.682 -11.014 56.476 1.00 31.18 101 GLY A N 1
ATOM 3129 C CA . GLY B 1 104 ? 12.797 -10.135 56.226 1.00 28.03 101 GLY A CA 1
ATOM 3130 C C . GLY B 1 104 ? 12.743 -8.853 57.011 1.00 32.01 101 GLY A C 1
ATOM 3131 O O . GLY B 1 104 ? 13.431 -7.880 56.663 1.00 26.71 101 GLY A O 1
ATOM 3132 N N . TYR B 1 105 ? 11.954 -8.814 58.079 1.00 26.81 102 TYR A N 1
ATOM 3133 C CA . TYR B 1 105 ? 11.938 -7.634 58.927 1.00 26.30 102 TYR A CA 1
ATOM 3134 C C . TYR B 1 105 ? 12.647 -7.956 60.233 1.00 27.15 102 TYR A C 1
ATOM 3135 O O . TYR B 1 105 ? 12.823 -9.122 60.583 1.00 26.52 102 TYR A O 1
ATOM 3144 N N . PHE B 1 106 ? 13.018 -6.909 60.968 1.00 24.26 103 PHE A N 1
ATOM 3145 C CA . PHE B 1 106 ? 13.617 -7.106 62.289 1.00 25.39 103 PHE A CA 1
ATOM 3146 C C . PHE B 1 106 ? 12.590 -7.740 63.229 1.00 27.98 103 PHE A C 1
ATOM 3147 O O . PHE B 1 106 ? 11.373 -7.554 63.081 1.00 25.78 103 PHE A O 1
ATOM 3155 N N . PHE B 1 107 ? 13.088 -8.489 64.194 1.00 28.65 104 PHE A N 1
ATOM 3156 C CA . PHE B 1 107 ? 12.256 -9.125 65.201 1.00 28.60 104 PHE A CA 1
ATOM 3157 C C . PHE B 1 107 ? 11.632 -8.087 66.144 1.00 31.44 104 PHE A C 1
ATOM 3158 O O . PHE B 1 107 ? 12.117 -6.963 66.304 1.00 29.11 104 PHE A O 1
ATOM 3166 N N . LYS B 1 108 ? 10.548 -8.492 66.798 1.00 31.69 105 LYS A N 1
ATOM 3167 C CA . LYS B 1 108 ? 9.815 -7.574 67.657 1.00 31.36 105 LYS A CA 1
ATOM 3168 C C . LYS B 1 108 ? 10.458 -7.408 69.034 1.00 36.63 105 LYS A C 1
ATOM 3169 O O . LYS B 1 108 ? 10.272 -6.361 69.667 1.00 37.20 105 LYS A O 1
ATOM 3175 N N . LYS B 1 109 ? 11.234 -8.393 69.488 1.00 34.24 106 LYS A N 1
ATOM 3176 C CA . LYS B 1 109 ? 11.689 -8.482 70.866 1.00 41.34 106 LYS A CA 1
ATOM 3177 C C . LYS B 1 109 ? 13.190 -8.707 70.902 1.00 40.72 106 LYS A C 1
ATOM 3178 O O . LYS B 1 109 ? 13.728 -9.463 70.091 1.00 37.98 106 LYS A O 1
ATOM 3184 N N . ARG B 1 110 ? 13.856 -8.086 71.876 1.00 45.77 107 ARG A N 1
ATOM 3185 C CA . ARG B 1 110 ? 15.282 -8.328 72.061 1.00 43.89 107 ARG A CA 1
ATOM 3186 C C . ARG B 1 110 ? 15.581 -9.801 72.264 1.00 44.52 107 ARG A C 1
ATOM 3187 O O . ARG B 1 110 ? 16.641 -10.270 71.846 1.00 42.97 107 ARG A O 1
ATOM 3195 N N . ASP B 1 111 ? 14.669 -10.540 72.910 1.00 52.80 108 ASP A N 1
ATOM 3196 C CA . ASP B 1 111 ? 14.901 -11.955 73.207 1.00 45.59 108 ASP A CA 1
ATOM 3197 C C . ASP B 1 111 ? 15.088 -12.770 71.936 1.00 49.41 108 ASP A C 1
ATOM 3198 O O . ASP B 1 111 ? 15.959 -13.645 71.880 1.00 44.34 108 ASP A O 1
ATOM 3203 N N . LYS B 1 112 ? 14.258 -12.513 70.907 1.00 46.73 109 LYS A N 1
ATOM 3204 C CA . LYS B 1 112 ? 14.396 -13.241 69.644 1.00 45.16 109 LYS A CA 1
ATOM 3205 C C . LYS B 1 112 ? 15.685 -12.851 68.945 1.00 41.87 109 LYS A C 1
ATOM 3206 O O . LYS B 1 112 ? 16.382 -13.708 68.375 1.00 41.26 109 LYS A O 1
ATOM 3208 N N . LEU B 1 113 ? 16.015 -11.552 68.983 1.00 40.73 110 LEU A N 1
ATOM 3209 C CA . LEU B 1 113 ? 17.283 -11.085 68.437 1.00 44.10 110 LEU A CA 1
ATOM 3210 C C . LEU B 1 113 ? 18.458 -11.792 69.108 1.00 43.81 110 LEU A C 1
ATOM 3211 O O . LEU B 1 113 ? 19.380 -12.270 68.440 1.00 45.49 110 LEU A O 1
ATOM 3216 N N . ALA B 1 114 ? 18.432 -11.878 70.438 1.00 44.86 111 ALA A N 1
ATOM 3217 C CA . ALA B 1 114 ? 19.517 -12.532 71.159 1.00 48.95 111 ALA A CA 1
ATOM 3218 C C . ALA B 1 114 ? 19.564 -14.018 70.849 1.00 50.07 111 ALA A C 1
ATOM 3219 O O . ALA B 1 114 ? 20.650 -14.598 70.787 1.00 47.27 111 ALA A O 1
ATOM 3221 N N . GLN B 1 115 ? 18.404 -14.648 70.641 1.00 45.53 112 GLN A N 1
ATOM 3222 C CA . GLN B 1 115 ? 18.381 -16.073 70.323 1.00 46.92 112 GLN A CA 1
ATOM 3223 C C . GLN B 1 115 ? 18.913 -16.362 68.925 1.00 50.02 112 GLN A C 1
ATOM 3224 O O . GLN B 1 115 ? 19.460 -17.443 68.694 1.00 48.64 112 GLN A O 1
ATOM 3230 N N . ASN B 1 116 ? 18.777 -15.420 67.984 1.00 46.23 113 ASN A N 1
ATOM 3231 C CA . ASN B 1 116 ? 19.078 -15.698 66.578 1.00 44.50 113 ASN A CA 1
ATOM 3232 C C . ASN B 1 116 ? 20.301 -14.994 66.016 1.00 43.56 113 ASN A C 1
ATOM 3233 O O . ASN B 1 116 ? 20.997 -15.570 65.180 1.00 44.80 113 ASN A O 1
ATOM 3238 N N . ALA B 1 117 ? 20.551 -13.746 66.393 1.00 45.34 114 ALA A N 1
ATOM 3239 C CA . ALA B 1 117 ? 21.495 -12.920 65.649 1.00 41.33 114 ALA A CA 1
ATOM 3240 C C . ALA B 1 117 ? 22.946 -13.321 65.903 1.00 45.09 114 ALA A C 1
ATOM 3241 O O . ALA B 1 117 ? 23.337 -13.643 67.027 1.00 43.83 114 ALA A O 1
ATOM 3243 N N . LYS B 1 118 ? 23.746 -13.275 64.840 1.00 43.32 115 LYS A N 1
ATOM 3244 C CA . LYS B 1 118 ? 25.189 -13.429 64.927 1.00 43.87 115 LYS A CA 1
ATOM 3245 C C . LYS B 1 118 ? 25.824 -12.073 65.190 1.00 42.62 115 LYS A C 1
ATOM 3246 O O . LYS B 1 118 ? 25.512 -11.093 64.505 1.00 40.66 115 LYS A O 1
ATOM 3252 N N . ALA B 1 119 ? 26.741 -12.018 66.159 1.00 44.32 116 ALA A N 1
ATOM 3253 C CA . ALA B 1 119 ? 27.414 -10.754 66.448 1.00 45.01 116 ALA A CA 1
ATOM 3254 C C . ALA B 1 119 ? 28.062 -10.162 65.197 1.00 42.59 116 ALA A C 1
ATOM 3255 O O . ALA B 1 119 ? 28.074 -8.936 65.019 1.00 41.01 116 ALA A O 1
ATOM 3257 N N . GLU B 1 120 ? 28.555 -11.012 64.294 1.00 43.93 117 GLU A N 1
ATOM 3258 C CA . GLU B 1 120 ? 29.116 -10.518 63.042 1.00 43.33 117 GLU A CA 1
ATOM 3259 C C . GLU B 1 120 ? 28.076 -9.763 62.211 1.00 41.84 117 GLU A C 1
ATOM 3260 O O . GLU B 1 120 ? 28.368 -8.684 61.661 1.00 39.22 117 GLU A O 1
ATOM 3266 N N . HIS B 1 121 ? 26.845 -10.288 62.134 1.00 41.10 118 HIS A N 1
ATOM 3267 C CA . HIS B 1 121 ? 25.812 -9.588 61.364 1.00 38.19 118 HIS A CA 1
ATOM 3268 C C . HIS B 1 121 ? 25.409 -8.292 62.038 1.00 35.77 118 HIS A C 1
ATOM 3269 O O . HIS B 1 121 ? 25.133 -7.298 61.360 1.00 35.57 118 HIS A O 1
ATOM 3276 N N . VAL B 1 122 ? 25.317 -8.301 63.367 1.00 38.27 119 VAL A N 1
ATOM 3277 C CA . VAL B 1 122 ? 25.061 -7.072 64.107 1.00 39.47 119 VAL A CA 1
ATOM 3278 C C . VAL B 1 122 ? 26.102 -6.019 63.749 1.00 36.31 119 VAL A C 1
ATOM 3279 O O . VAL B 1 122 ? 25.773 -4.875 63.431 1.00 32.79 119 VAL A O 1
ATOM 3283 N N . GLU B 1 123 ? 27.381 -6.390 63.803 1.00 37.02 120 GLU A N 1
ATOM 3284 C CA . GLU B 1 123 ? 28.418 -5.397 63.545 1.00 39.62 120 GLU A CA 1
ATOM 3285 C C . GLU B 1 123 ? 28.314 -4.854 62.125 1.00 38.82 120 GLU A C 1
ATOM 3286 O O . GLU B 1 123 ? 28.412 -3.639 61.908 1.00 36.34 120 GLU A O 1
ATOM 3292 N N . LYS B 1 124 ? 28.081 -5.739 61.149 1.00 38.77 121 LYS A N 1
ATOM 3293 C CA . LYS B 1 124 ? 27.945 -5.295 59.763 1.00 37.45 121 LYS A CA 1
ATOM 3294 C C . LYS B 1 124 ? 26.748 -4.354 59.577 1.00 37.52 121 LYS A C 1
ATOM 3295 O O . LYS B 1 124 ? 26.864 -3.316 58.907 1.00 35.05 121 LYS A O 1
ATOM 3301 N N . GLU B 1 125 ? 25.586 -4.686 60.164 1.00 35.00 122 GLU A N 1
ATOM 3302 C CA . GLU B 1 125 ? 24.400 -3.863 59.923 1.00 31.11 122 GLU A CA 1
ATOM 3303 C C . GLU B 1 125 ? 24.491 -2.533 60.659 1.00 31.98 122 GLU A C 1
ATOM 3304 O O . GLU B 1 125 ? 24.140 -1.481 60.103 1.00 30.28 122 GLU A O 1
ATOM 3310 N N . LEU B 1 126 ? 24.967 -2.537 61.902 1.00 32.82 123 LEU A N 1
ATOM 3311 C CA . LEU B 1 126 ? 25.087 -1.260 62.606 1.00 31.20 123 LEU A CA 1
ATOM 3312 C C . LEU B 1 126 ? 26.072 -0.352 61.897 1.00 30.20 123 LEU A C 1
ATOM 3313 O O . LEU B 1 126 ? 25.865 0.876 61.817 1.00 28.25 123 LEU A O 1
ATOM 3318 N N . THR B 1 127 ? 27.176 -0.935 61.401 1.00 32.53 124 THR A N 1
ATOM 3319 C CA . THR B 1 127 ? 28.116 -0.145 60.620 1.00 36.20 124 THR A CA 1
ATOM 3320 C C . THR B 1 127 ? 27.442 0.421 59.380 1.00 35.05 124 THR A C 1
ATOM 3321 O O . THR B 1 127 ? 27.662 1.589 59.030 1.00 34.11 124 THR A O 1
ATOM 3325 N N . ALA B 1 128 ? 26.593 -0.383 58.716 1.00 32.33 125 ALA A N 1
ATOM 3326 C CA . ALA B 1 128 ? 25.943 0.105 57.502 1.00 30.89 125 ALA A CA 1
ATOM 3327 C C . ALA B 1 128 ? 24.965 1.242 57.801 1.00 28.37 125 ALA A C 1
ATOM 3328 O O . ALA B 1 128 ? 24.833 2.167 57.000 1.00 27.85 125 ALA A O 1
ATOM 3330 N N . GLN B 1 129 ? 24.282 1.200 58.947 1.00 27.32 126 GLN A N 1
ATOM 3331 C CA . GLN B 1 129 ? 23.391 2.304 59.310 1.00 25.93 126 GLN A CA 1
ATOM 3332 C C . GLN B 1 129 ? 24.175 3.599 59.542 1.00 28.13 126 GLN A C 1
ATOM 3333 O O . GLN B 1 129 ? 23.770 4.685 59.073 1.00 23.46 126 GLN A O 1
ATOM 3339 N N . ILE B 1 130 ? 25.302 3.520 60.261 1.00 27.23 127 ILE A N 1
ATOM 3340 C CA . ILE B 1 130 ? 26.102 4.730 60.436 1.00 25.32 127 ILE A CA 1
ATOM 3341 C C . ILE B 1 130 ? 26.645 5.220 59.088 1.00 29.19 127 ILE A C 1
ATOM 3342 O O . ILE B 1 130 ? 26.638 6.430 58.800 1.00 27.77 127 ILE A O 1
ATOM 3347 N N . GLU B 1 131 ? 27.111 4.293 58.237 1.00 27.77 128 GLU A N 1
ATOM 3348 C CA . GLU B 1 131 ? 27.656 4.687 56.936 1.00 29.06 128 GLU A CA 1
ATOM 3349 C C . GLU B 1 131 ? 26.602 5.340 56.047 1.00 30.30 128 GLU A C 1
ATOM 3350 O O . GLU B 1 131 ? 26.892 6.301 55.330 1.00 29.63 128 GLU A O 1
ATOM 3356 N N . ARG B 1 132 ? 25.383 4.812 56.046 1.00 27.17 129 ARG A N 1
ATOM 3357 C CA . ARG B 1 132 ? 24.334 5.425 55.248 1.00 24.02 129 ARG A CA 1
ATOM 3358 C C . ARG B 1 132 ? 23.992 6.808 55.770 1.00 25.81 129 ARG A C 1
ATOM 3359 O O . ARG B 1 132 ? 23.801 7.732 54.969 1.00 24.88 129 ARG A O 1
ATOM 3367 N N . ALA B 1 133 ? 23.925 6.984 57.103 1.00 25.40 130 ALA A N 1
ATOM 3368 C CA . ALA B 1 133 ? 23.724 8.333 57.627 1.00 25.55 130 ALA A CA 1
ATOM 3369 C C . ALA B 1 133 ? 24.812 9.268 57.130 1.00 24.85 130 ALA A C 1
ATOM 3370 O O . ALA B 1 133 ? 24.523 10.388 56.693 1.00 27.77 130 ALA A O 1
ATOM 3372 N N . LEU B 1 134 ? 26.076 8.847 57.240 1.00 25.58 131 LEU A N 1
ATOM 3373 C CA . LEU B 1 134 ? 27.187 9.656 56.738 1.00 28.62 131 LEU A CA 1
ATOM 3374 C C . LEU B 1 134 ? 27.031 9.972 55.247 1.00 32.97 131 LEU A C 1
ATOM 3375 O O . LEU B 1 134 ? 27.226 11.117 54.821 1.00 29.47 131 LEU A O 1
ATOM 3380 N N . LYS B 1 135 ? 26.674 8.962 54.438 1.00 28.08 132 LYS A N 1
ATOM 3381 C CA . LYS B 1 135 ? 26.519 9.173 52.997 1.00 31.69 132 LYS A CA 1
ATOM 3382 C C . LYS B 1 135 ? 25.444 10.200 52.692 1.00 28.74 132 LYS A C 1
ATOM 3383 O O . LYS B 1 135 ? 25.549 10.921 51.701 1.00 28.33 132 LYS A O 1
ATOM 3389 N N . PHE B 1 136 ? 24.400 10.267 53.506 1.00 26.17 133 PHE A N 1
ATOM 3390 C CA . PHE B 1 136 ? 23.317 11.204 53.246 1.00 27.99 133 PHE A CA 1
ATOM 3391 C C . PHE B 1 136 ? 23.613 12.606 53.762 1.00 28.33 133 PHE A C 1
ATOM 3392 O O . PHE B 1 136 ? 22.700 13.437 53.780 1.00 29.84 133 PHE A O 1
ATOM 3400 N N . GLY B 1 137 ? 24.824 12.862 54.237 1.00 25.07 134 GLY A N 1
ATOM 3401 C CA . GLY B 1 137 ? 25.203 14.174 54.701 1.00 29.11 134 GLY A CA 1
ATOM 3402 C C . GLY B 1 137 ? 25.070 14.413 56.186 1.00 28.73 134 GLY A C 1
ATOM 3403 O O . GLY B 1 137 ? 25.363 15.530 56.637 1.00 28.88 134 GLY A O 1
ATOM 3404 N N . ILE B 1 138 ? 24.591 13.430 56.963 1.00 26.33 135 ILE A N 1
ATOM 3405 C CA . ILE B 1 138 ? 24.405 13.639 58.393 1.00 23.36 135 ILE A CA 1
ATOM 3406 C C . ILE B 1 138 ? 25.770 13.581 59.048 1.00 26.66 135 ILE A C 1
ATOM 3407 O O . ILE B 1 138 ? 26.608 12.749 58.676 1.00 28.76 135 ILE A O 1
ATOM 3412 N N . LYS B 1 139 ? 26.007 14.474 60.006 1.00 25.43 136 LYS A N 1
ATOM 3413 C CA . LYS B 1 139 ? 27.253 14.485 60.774 1.00 27.49 136 LYS A CA 1
ATOM 3414 C C . LYS B 1 139 ? 26.919 14.155 62.218 1.00 30.57 136 LYS A C 1
ATOM 3415 O O . LYS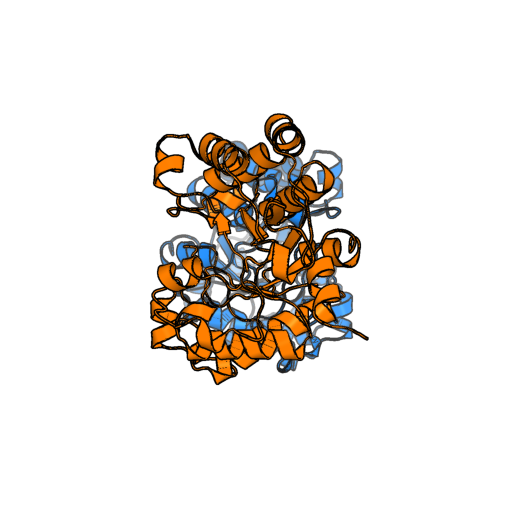 B 1 139 ? 26.703 15.063 63.037 1.00 28.53 136 LYS A O 1
ATOM 3421 N N . PRO B 1 140 ? 26.836 12.876 62.555 1.00 29.43 137 PRO A N 1
ATOM 3422 C CA . PRO B 1 140 ? 26.286 12.503 63.856 1.00 28.96 137 PRO A CA 1
ATOM 3423 C C . PRO B 1 140 ? 27.238 12.865 64.974 1.00 29.28 137 PRO A C 1
ATOM 3424 O O . PRO B 1 140 ? 28.461 12.866 64.811 1.00 31.31 137 PRO A O 1
ATOM 3428 N N . THR B 1 141 ? 26.657 13.218 66.125 1.00 28.90 138 THR A N 1
ATOM 3429 C CA . THR B 1 141 ? 27.470 13.533 67.304 1.00 31.52 138 THR A CA 1
ATOM 3430 C C . THR B 1 141 ? 27.466 12.433 68.355 1.00 34.64 138 THR A C 1
ATOM 3431 O O . THR B 1 141 ? 28.218 12.531 69.322 1.00 34.01 138 THR A O 1
ATOM 3435 N N . HIS B 1 142 ? 26.662 11.387 68.186 1.00 30.87 139 HIS A N 1
ATOM 3436 C CA . HIS B 1 142 ? 26.572 10.319 69.168 1.00 29.91 139 HIS A CA 1
ATOM 3437 C C . HIS B 1 142 ? 25.885 9.140 68.483 1.00 33.25 139 HIS A C 1
ATOM 3438 O O . HIS B 1 142 ? 25.330 9.277 67.386 1.00 29.36 139 HIS A O 1
ATOM 3445 N N . ILE B 1 143 ? 25.980 7.967 69.112 1.00 29.47 140 ILE A N 1
ATOM 3446 C CA . ILE B 1 143 ? 25.121 6.829 68.784 1.00 30.40 140 ILE A CA 1
ATOM 3447 C C . ILE B 1 143 ? 24.396 6.382 70.049 1.00 32.35 140 ILE A C 1
ATOM 3448 O O . ILE B 1 143 ? 24.898 6.525 71.179 1.00 33.62 140 ILE A O 1
ATOM 3453 N N . ASP B 1 144 ? 23.204 5.828 69.850 1.00 28.54 141 ASP A N 1
ATOM 3454 C CA . ASP B 1 144 ? 22.515 5.140 70.935 1.00 31.57 141 ASP A CA 1
ATOM 3455 C C . ASP B 1 144 ? 21.725 3.992 70.320 1.00 32.13 141 ASP A C 1
ATOM 3456 O O . ASP B 1 144 ? 21.930 3.639 69.160 1.00 29.14 141 ASP A O 1
ATOM 3461 N N . SER B 1 145 ? 20.785 3.421 71.071 1.00 30.83 142 SER A N 1
ATOM 3462 C CA . SER B 1 145 ? 20.313 2.088 70.695 1.00 32.90 142 SER A CA 1
ATOM 3463 C C . SER B 1 145 ? 18.808 1.956 70.877 1.00 32.05 142 SER A C 1
ATOM 3464 O O . SER B 1 145 ? 18.299 2.109 71.999 1.00 31.85 142 SER A O 1
ATOM 3467 N N . HIS B 1 146 ? 18.114 1.631 69.772 1.00 29.97 143 HIS A N 1
ATOM 3468 C CA . HIS B 1 146 ? 16.676 1.434 69.809 1.00 28.67 143 HIS A CA 1
ATOM 3469 C C . HIS B 1 146 ? 16.338 0.253 70.712 1.00 31.04 143 HIS A C 1
ATOM 3470 O O . HIS B 1 146 ? 16.885 -0.852 70.566 1.00 33.32 143 HIS A O 1
ATOM 3477 N N . MET B 1 147 ? 15.476 0.520 71.699 1.00 29.95 144 MET A N 1
ATOM 3478 C CA . MET B 1 147 ? 15.044 -0.439 72.719 1.00 33.26 144 MET A CA 1
ATOM 3479 C C . MET B 1 147 ? 16.247 -0.995 73.449 1.00 35.59 144 MET A C 1
ATOM 3480 O O . MET B 1 147 ? 16.186 -2.090 74.034 1.00 38.46 144 MET A O 1
ATOM 3485 N N . TYR B 1 148 ? 17.359 -0.251 73.406 1.00 32.75 145 TYR A N 1
ATOM 3486 C CA . TYR B 1 148 ? 18.644 -0.730 73.917 1.00 34.76 145 TYR A CA 1
ATOM 3487 C C . TYR B 1 148 ? 18.902 -2.189 73.539 1.00 37.35 145 TYR A C 1
ATOM 3488 O O . TYR B 1 148 ? 19.354 -3.007 74.348 1.00 41.27 145 TYR A O 1
ATOM 3497 N N . SER B 1 149 ? 18.635 -2.516 72.269 1.00 35.78 146 SER A N 1
ATOM 3498 C CA . SER B 1 149 ? 18.864 -3.893 71.828 1.00 34.05 146 SER A CA 1
ATOM 3499 C C . SER B 1 149 ? 20.348 -4.250 71.762 1.00 41.73 146 SER A C 1
ATOM 3500 O O . SER B 1 149 ? 20.679 -5.447 71.793 1.00 40.57 146 SER A O 1
ATOM 3503 N N . VAL B 1 150 ? 21.254 -3.262 71.746 1.00 37.85 147 VAL A N 1
ATOM 3504 C CA . VAL B 1 150 ? 22.669 -3.621 71.851 1.00 37.19 147 VAL A CA 1
ATOM 3505 C C . VAL B 1 150 ? 22.968 -4.294 73.180 1.00 40.04 147 VAL A C 1
ATOM 3506 O O . VAL B 1 150 ? 24.035 -4.903 73.336 1.00 44.43 147 VAL A O 1
ATOM 3510 N N . GLY B 1 151 ? 22.068 -4.177 74.160 1.00 40.83 148 GLY A N 1
ATOM 3511 C CA . GLY B 1 151 ? 22.268 -4.881 75.415 1.00 42.49 148 GLY A CA 1
ATOM 3512 C C . GLY B 1 151 ? 21.670 -6.274 75.474 1.00 45.27 148 GLY A C 1
ATOM 3513 O O . GLY B 1 151 ? 21.754 -6.940 76.512 1.00 48.90 148 GLY A O 1
ATOM 3514 N N . ALA B 1 152 ? 21.053 -6.740 74.384 1.00 45.68 149 ALA A N 1
ATOM 3515 C CA . ALA B 1 152 ? 20.419 -8.057 74.385 1.00 47.12 149 ALA A CA 1
ATOM 3516 C C . ALA B 1 152 ? 21.413 -9.184 74.624 1.00 50.88 149 ALA A C 1
ATOM 3517 O O . ALA B 1 152 ? 21.005 -10.270 75.054 1.00 54.43 149 ALA A O 1
ATOM 3519 N N . LYS B 1 153 ? 22.702 -8.963 74.339 1.00 53.66 150 LYS A N 1
ATOM 3520 C CA . LYS B 1 153 ? 23.780 -9.931 74.600 1.00 50.24 150 LYS A CA 1
ATOM 3521 C C . LYS B 1 153 ? 25.063 -9.162 74.867 1.00 47.63 150 LYS A C 1
ATOM 3522 O O . LYS B 1 153 ? 25.291 -8.118 74.243 1.00 46.96 150 LYS A O 1
ATOM 3528 N N . PRO B 1 154 ? 25.912 -9.643 75.774 1.00 54.30 151 PRO A N 1
ATOM 3529 C CA . PRO B 1 154 ? 27.181 -8.936 76.031 1.00 51.86 151 PRO A CA 1
ATOM 3530 C C . PRO B 1 154 ? 28.017 -8.716 74.779 1.00 49.59 151 PRO A C 1
ATOM 3531 O O . PRO B 1 154 ? 28.565 -7.618 74.591 1.00 51.07 151 PRO A O 1
ATOM 3535 N N . GLU B 1 155 ? 28.115 -9.728 73.905 1.00 50.08 152 GLU A N 1
ATOM 3536 C CA . GLU B 1 155 ? 28.843 -9.557 72.648 1.00 51.62 152 GLU A CA 1
ATOM 3537 C C . GLU B 1 155 ? 28.278 -8.407 71.825 1.00 46.31 152 GLU A C 1
ATOM 3538 O O . GLU B 1 155 ? 29.038 -7.706 71.137 1.00 45.42 152 GLU A O 1
ATOM 3544 N N . PHE B 1 156 ? 26.956 -8.182 71.884 1.00 45.58 153 PHE A N 1
ATOM 3545 C CA . PHE B 1 156 ? 26.386 -7.047 71.150 1.00 44.95 153 PHE A CA 1
ATOM 3546 C C . PHE B 1 156 ? 26.823 -5.717 71.768 1.00 46.94 153 PHE A C 1
ATOM 3547 O O . PHE B 1 156 ? 27.098 -4.748 71.048 1.00 43.64 153 PHE A O 1
ATOM 3555 N N . LEU B 1 157 ? 26.891 -5.649 73.101 1.00 45.46 154 LEU A N 1
ATOM 3556 C CA . LEU B 1 157 ? 27.333 -4.417 73.746 1.00 47.64 154 LEU A CA 1
ATOM 3557 C C . LEU B 1 157 ? 28.778 -4.116 73.371 1.00 48.88 154 LEU A C 1
ATOM 3558 O O . LEU B 1 157 ? 29.159 -2.952 73.173 1.00 44.14 154 LEU A O 1
ATOM 3563 N N . ASN B 1 158 ? 29.598 -5.161 73.284 1.00 46.41 155 ASN A N 1
ATOM 3564 C CA . ASN B 1 158 ? 30.996 -4.985 72.904 1.00 46.98 155 ASN A CA 1
ATOM 3565 C C . ASN B 1 158 ? 31.113 -4.497 71.469 1.00 47.03 155 ASN A C 1
ATOM 3566 O O . ASN B 1 158 ? 31.930 -3.619 71.170 1.00 44.85 155 ASN A O 1
ATOM 3571 N N . VAL B 1 159 ? 30.294 -5.050 70.567 1.00 47.02 156 VAL A N 1
ATOM 3572 C CA . VAL B 1 159 ? 30.254 -4.540 69.199 1.00 47.91 156 VAL A CA 1
ATOM 3573 C C . VAL B 1 159 ? 29.944 -3.048 69.207 1.00 45.46 156 VAL A C 1
ATOM 3574 O O . VAL B 1 159 ? 30.602 -2.248 68.531 1.00 44.56 156 VAL A O 1
ATOM 3578 N N . TYR B 1 160 ? 28.926 -2.664 69.977 1.00 44.60 157 TYR A N 1
ATOM 3579 C CA . TYR B 1 160 ? 28.484 -1.273 70.053 1.00 39.46 157 TYR A CA 1
ATOM 3580 C C . TYR B 1 160 ? 29.608 -0.363 70.557 1.00 42.42 157 TYR A C 1
ATOM 3581 O O . TYR B 1 160 ? 29.856 0.712 69.992 1.00 42.58 157 TYR A O 1
ATOM 3590 N N . ARG B 1 161 ? 30.337 -0.803 71.585 1.00 43.36 158 ARG A N 1
ATOM 3591 C CA . ARG B 1 161 ? 31.417 0.023 72.124 1.00 43.86 158 ARG A CA 1
ATOM 3592 C C . ARG B 1 161 ? 32.579 0.139 71.144 1.00 49.82 158 ARG A C 1
ATOM 3593 O O . ARG B 1 161 ? 33.177 1.223 71.002 1.00 51.71 158 ARG A O 1
ATOM 3601 N N . ARG B 1 162 ? 32.913 -0.959 70.453 1.00 46.47 159 ARG A N 1
ATOM 3602 C CA . ARG B 1 162 ? 33.941 -0.883 69.422 1.00 45.25 159 ARG A CA 1
ATOM 3603 C C . ARG B 1 162 ? 33.528 0.071 68.314 1.00 41.72 159 ARG A C 1
ATOM 3604 O O . ARG B 1 162 ? 34.358 0.829 67.799 1.00 48.63 159 ARG A O 1
ATOM 3612 N N . ILE B 1 163 ? 32.248 0.066 67.936 1.00 43.16 160 ILE A N 1
ATOM 3613 C CA . ILE B 1 163 ? 31.849 0.922 66.834 1.00 38.75 160 ILE A CA 1
ATOM 3614 C C . ILE B 1 163 ? 31.919 2.379 67.253 1.00 40.55 160 ILE A C 1
ATOM 3615 O O . ILE B 1 163 ? 32.341 3.239 66.469 1.00 43.61 160 ILE A O 1
ATOM 3620 N N . ALA B 1 164 ? 31.525 2.680 68.500 1.00 40.83 161 ALA A N 1
ATOM 3621 C CA . ALA B 1 164 ? 31.639 4.056 68.993 1.00 41.90 161 ALA A CA 1
ATOM 3622 C C . ALA B 1 164 ? 33.089 4.527 68.979 1.00 44.81 161 ALA A C 1
ATOM 3623 O O . ALA B 1 164 ? 33.383 5.658 68.560 1.00 41.98 161 ALA A O 1
ATOM 3625 N N . LYS B 1 165 ? 34.013 3.671 69.423 1.00 41.74 162 LYS A N 1
ATOM 3626 C CA . LYS B 1 165 ? 35.417 4.075 69.401 1.00 44.96 162 LYS A CA 1
ATOM 3627 C C . LYS B 1 165 ? 35.910 4.262 67.960 1.00 44.39 162 LYS A C 1
ATOM 3628 O O . LYS B 1 165 ? 36.638 5.215 67.660 1.00 49.90 162 LYS A O 1
ATOM 3630 N N . LYS B 1 166 ? 35.477 3.410 67.039 1.00 45.24 163 LYS A N 1
ATOM 363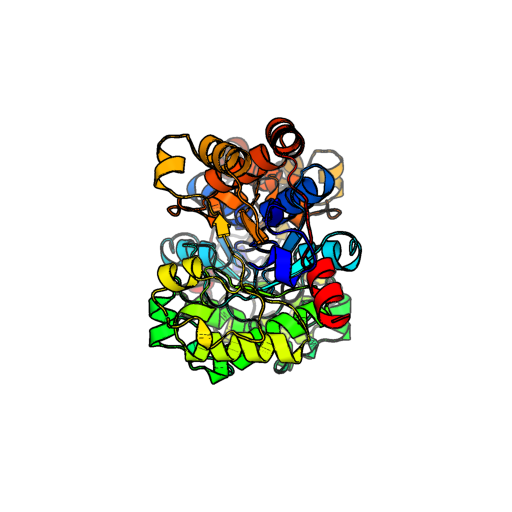1 C CA . LYS B 1 166 ? 35.956 3.544 65.668 1.00 43.68 163 LYS A CA 1
ATOM 3632 C C . LYS B 1 166 ? 35.552 4.889 65.051 1.00 46.60 163 LYS A C 1
ATOM 3633 O O . LYS B 1 166 ? 36.382 5.564 64.439 1.00 46.18 163 LYS A O 1
ATOM 3639 N N . TYR B 1 167 ? 34.304 5.322 65.237 1.00 44.45 164 TYR A N 1
ATOM 3640 C CA . TYR B 1 167 ? 33.823 6.597 64.694 1.00 44.57 164 TYR A CA 1
ATOM 3641 C C . TYR B 1 167 ? 34.091 7.790 65.612 1.00 47.14 164 TYR A C 1
ATOM 3642 O O . TYR B 1 167 ? 33.685 8.913 65.278 1.00 43.94 164 TYR A O 1
ATOM 3651 N N . LYS B 1 168 ? 34.759 7.574 66.745 1.00 43.00 165 LYS A N 1
ATOM 3652 C CA . LYS B 1 168 ? 35.065 8.634 67.707 1.00 44.35 165 LYS A CA 1
ATOM 3653 C C . LYS B 1 168 ? 33.806 9.396 68.100 1.00 46.91 165 LYS A C 1
ATOM 3654 O O . LYS B 1 168 ? 33.792 10.625 68.193 1.00 47.24 165 LYS A O 1
ATOM 3660 N N . LEU B 1 169 ? 32.734 8.638 68.346 1.00 40.71 166 LEU A N 1
ATOM 3661 C CA . LEU B 1 169 ? 31.469 9.146 68.829 1.00 43.67 166 LEU A CA 1
ATOM 3662 C C . LEU B 1 169 ? 31.193 8.700 70.266 1.00 45.25 166 LEU A C 1
ATOM 3663 O O . LEU B 1 169 ? 31.443 7.538 70.631 1.00 38.84 166 LEU A O 1
ATOM 3668 N N . PRO B 1 170 ? 30.656 9.592 71.094 1.00 42.86 167 PRO A N 1
ATOM 3669 C CA . PRO B 1 170 ? 30.069 9.148 72.362 1.00 40.58 167 PRO A CA 1
ATOM 3670 C C . PRO B 1 170 ? 28.863 8.236 72.143 1.00 41.74 167 PRO A C 1
ATOM 3671 O O . PRO B 1 170 ? 28.218 8.220 71.091 1.00 38.11 167 PRO A O 1
ATOM 3675 N N . LEU B 1 171 ? 28.552 7.472 73.180 1.00 43.71 168 LEU A N 1
ATOM 3676 C CA . LEU B 1 171 ? 27.496 6.476 73.120 1.00 41.27 168 LEU A CA 1
ATOM 3677 C C . LEU B 1 171 ? 26.770 6.470 74.461 1.00 40.91 168 LEU A C 1
ATOM 3678 O O . LEU B 1 171 ? 27.285 6.967 75.472 1.00 39.49 168 LEU A O 1
ATOM 3683 N N . VAL B 1 172 ? 25.564 5.913 74.459 1.00 40.51 169 VAL A N 1
ATOM 3684 C CA . VAL B 1 172 ? 24.746 5.814 75.662 1.00 41.96 169 VAL A CA 1
ATOM 3685 C C . VAL B 1 172 ? 25.076 4.496 76.361 1.00 45.66 169 VAL A C 1
ATOM 3686 O O . VAL B 1 172 ? 24.886 3.411 75.786 1.00 40.91 169 VAL A O 1
ATOM 3690 N N . LEU B 1 173 ? 25.589 4.611 77.593 1.00 48.37 170 LEU A N 1
ATOM 3691 C CA . LEU B 1 173 ? 25.894 3.526 78.522 1.00 48.70 170 LEU A CA 1
ATOM 3692 C C . LEU B 1 173 ? 25.369 3.937 79.893 1.00 52.65 170 LEU A C 1
ATOM 3693 O O . LEU B 1 173 ? 25.659 5.052 80.342 1.00 52.72 170 LEU A O 1
ATOM 3698 N N . ASN B 1 174 ? 24.645 3.042 80.582 1.00 55.43 171 ASN A N 1
ATOM 3699 C CA . ASN B 1 174 ? 24.029 3.405 81.860 1.00 52.42 171 ASN A CA 1
ATOM 3700 C C . ASN B 1 174 ? 23.589 2.165 82.633 1.00 55.45 171 ASN A C 1
ATOM 3701 O O . ASN B 1 174 ? 23.030 1.237 82.046 1.00 55.53 171 ASN A O 1
ATOM 3706 N N . GLN B 1 175 ? 23.782 2.183 83.961 1.00 54.45 172 GLN A N 1
ATOM 3707 C CA . GLN B 1 175 ? 23.488 0.996 84.775 1.00 57.83 172 GLN A CA 1
ATOM 3708 C C . GLN B 1 175 ? 22.004 0.641 84.774 1.00 61.19 172 GLN A C 1
ATOM 3709 O O . GLN B 1 175 ? 21.650 -0.547 84.746 1.00 63.98 172 GLN A O 1
ATOM 3715 N N . GLN B 1 176 ? 21.122 1.647 84.832 1.00 56.21 173 GLN A N 1
ATOM 3716 C CA . GLN B 1 176 ? 19.690 1.374 84.764 1.00 60.46 173 GLN A CA 1
ATOM 3717 C C . GLN B 1 176 ? 19.329 0.698 83.450 1.00 62.99 173 GLN A C 1
ATOM 3718 O O . GLN B 1 176 ? 18.567 -0.270 83.446 1.00 60.34 173 GLN A O 1
ATOM 3724 N N . LEU B 1 177 ? 19.868 1.190 82.324 1.00 56.22 174 LEU A N 1
ATOM 3725 C CA . LEU B 1 177 ? 19.580 0.564 81.035 1.00 58.27 174 LEU A CA 1
ATOM 3726 C C . LEU B 1 177 ? 20.108 -0.864 80.987 1.00 56.93 174 LEU A C 1
ATOM 3727 O O . LEU B 1 177 ? 19.437 -1.773 80.468 1.00 57.20 174 LEU A O 1
ATOM 3732 N N . PHE B 1 178 ? 21.302 -1.080 81.540 1.00 53.80 175 PHE A N 1
ATOM 3733 C CA . PHE B 1 178 ? 21.839 -2.431 81.654 1.00 61.62 175 PHE A CA 1
ATOM 3734 C C . PHE B 1 178 ? 20.853 -3.349 82.359 1.00 64.21 175 PHE A C 1
ATOM 3735 O O . PHE B 1 178 ? 20.459 -4.389 81.817 1.00 66.10 175 PHE A O 1
ATOM 3743 N N . GLU B 1 179 ? 20.397 -2.946 83.551 1.00 63.84 176 GLU A N 1
ATOM 3744 C CA . GLU B 1 179 ? 19.527 -3.816 84.342 1.00 61.56 176 GLU A CA 1
ATOM 3745 C C . GLU B 1 179 ? 18.122 -3.926 83.749 1.00 60.17 176 GLU A C 1
ATOM 3746 O O . GLU B 1 179 ? 17.430 -4.917 84.001 1.00 64.16 176 GLU A O 1
ATOM 3752 N N . MET B 1 180 ? 17.673 -2.927 82.982 1.00 58.31 177 MET A N 1
ATOM 3753 C CA . MET B 1 180 ? 16.466 -3.107 82.180 1.00 57.94 177 MET A CA 1
ATOM 3754 C C . MET B 1 180 ? 16.626 -4.263 81.212 1.00 64.18 177 MET A C 1
ATOM 3755 O O . MET B 1 180 ? 15.768 -5.150 81.137 1.00 69.46 177 MET A O 1
ATOM 3760 N N . VAL B 1 181 ? 17.708 -4.246 80.424 1.00 65.58 178 VAL A N 1
ATOM 3761 C CA . VAL B 1 181 ? 17.880 -5.266 79.391 1.00 64.20 178 VAL A CA 1
ATOM 3762 C C . VAL B 1 181 ? 18.441 -6.562 79.945 1.00 60.84 178 VAL A C 1
ATOM 3763 O O . VAL B 1 181 ? 18.692 -7.496 79.172 1.00 65.50 178 VAL A O 1
ATOM 3767 N N . GLY B 1 182 ? 18.618 -6.659 81.257 1.00 62.73 179 GLY A N 1
ATOM 3768 C CA . GLY B 1 182 ? 18.981 -7.910 81.887 1.00 59.45 179 GLY A CA 1
ATOM 3769 C C . GLY B 1 182 ? 20.458 -8.207 81.962 1.00 67.77 179 GLY A C 1
ATOM 3770 O O . GLY B 1 182 ? 20.826 -9.355 82.233 1.00 63.65 179 GLY A O 1
ATOM 3771 N N . LEU B 1 183 ? 21.319 -7.214 81.769 1.00 64.34 180 LEU A N 1
ATOM 3772 C CA . LEU B 1 183 ? 22.733 -7.483 81.517 1.00 61.71 180 LEU A CA 1
ATOM 3773 C C . LEU B 1 183 ? 23.601 -7.283 82.756 1.00 69.55 180 LEU A C 1
ATOM 3774 O O . LEU B 1 183 ? 23.734 -6.174 83.269 1.00 74.33 180 LEU A O 1
ATOM 3779 N N . ASP B 1 186 ? 29.035 -5.597 85.434 1.00 83.35 183 ASP A N 1
ATOM 3780 C CA . ASP B 1 186 ? 30.012 -5.014 86.350 1.00 83.19 183 ASP A CA 1
ATOM 3781 C C . ASP B 1 186 ? 30.544 -3.700 85.781 1.00 86.48 183 ASP A C 1
ATOM 3782 O O . ASP B 1 186 ? 31.005 -3.648 84.638 1.00 88.78 183 ASP A O 1
ATOM 3787 N N . LEU B 1 187 ? 30.483 -2.640 86.589 1.00 84.86 184 LEU A N 1
ATOM 3788 C CA . LEU B 1 187 ? 30.790 -1.296 86.107 1.00 82.49 184 LEU A CA 1
ATOM 3789 C C . LEU B 1 187 ? 32.289 -1.060 85.879 1.00 81.61 184 LEU A C 1
ATOM 3790 O O . LEU B 1 187 ? 32.652 -0.204 85.061 1.00 81.51 184 LEU A O 1
ATOM 3795 N N . SER B 1 188 ? 33.167 -1.812 86.548 1.00 81.54 185 SER A N 1
ATOM 3796 C CA . SER B 1 188 ? 34.601 -1.546 86.451 1.00 81.41 185 SER A CA 1
ATOM 3797 C C . SER B 1 188 ? 35.133 -1.704 85.031 1.00 81.90 185 SER A C 1
ATOM 3798 O O . SER B 1 188 ? 36.222 -1.198 84.733 1.00 77.10 185 SER A O 1
ATOM 3801 N N . ASP B 1 189 ? 34.388 -2.386 84.152 1.00 81.50 186 ASP A N 1
ATOM 3802 C CA . ASP B 1 189 ? 34.771 -2.598 82.760 1.00 78.72 186 ASP A CA 1
ATOM 3803 C C . ASP B 1 189 ? 34.665 -1.334 81.926 1.00 76.27 186 ASP A C 1
ATOM 3804 O O . ASP B 1 189 ? 35.024 -1.361 80.741 1.00 73.42 186 ASP A O 1
ATOM 3809 N N . PHE B 1 190 ? 34.158 -0.242 82.499 1.00 76.62 187 PHE A N 1
ATOM 3810 C CA . PHE B 1 190 ? 33.823 0.945 81.724 1.00 72.50 187 PHE A CA 1
ATOM 3811 C C . PHE B 1 190 ? 34.653 2.151 82.147 1.00 72.88 187 PHE A C 1
ATOM 3812 O O . PHE B 1 190 ? 34.189 3.291 82.061 1.00 67.05 187 PHE A O 1
ATOM 3820 N N . LYS B 1 191 ? 35.902 1.905 82.564 1.00 71.46 188 LYS A N 1
ATOM 3821 C CA . LYS B 1 191 ? 36.720 2.948 83.177 1.00 68.95 188 LYS A CA 1
ATOM 3822 C C . LYS B 1 191 ? 37.102 4.055 82.193 1.00 74.69 188 LYS A C 1
ATOM 3823 O O . LYS B 1 191 ? 37.315 5.201 82.615 1.00 76.22 188 LYS A O 1
ATOM 3825 N N . ASP B 1 192 ? 37.207 3.742 80.896 1.00 71.81 189 ASP A N 1
ATOM 3826 C CA . ASP B 1 192 ? 37.560 4.724 79.875 1.00 70.69 189 ASP A CA 1
ATOM 3827 C C . ASP B 1 192 ? 36.358 5.148 79.038 1.00 67.79 189 ASP A C 1
ATOM 3828 O O . ASP B 1 192 ? 36.523 5.658 77.922 1.00 65.50 189 ASP A O 1
ATOM 3833 N N . GLU B 1 193 ? 35.154 4.939 79.552 1.00 64.49 190 GLU A N 1
ATOM 3834 C CA . GLU B 1 193 ? 33.942 5.373 78.887 1.00 62.75 190 GLU A CA 1
ATOM 3835 C C . GLU B 1 193 ? 33.129 6.214 79.853 1.00 62.83 190 GLU A C 1
ATOM 3836 O O . GLU B 1 193 ? 33.266 6.099 81.073 1.00 59.31 190 GLU A O 1
ATOM 3842 N N . LEU B 1 194 ? 32.298 7.085 79.293 1.00 53.70 191 LEU A N 1
ATOM 3843 C CA . LEU B 1 194 ? 31.493 7.997 80.093 1.00 60.26 191 LEU A CA 1
ATOM 3844 C C . LEU B 1 194 ? 30.117 7.385 80.318 1.00 61.33 191 LEU A C 1
ATOM 3845 O O . LEU B 1 194 ? 29.387 7.090 79.359 1.00 52.78 191 LEU A O 1
ATOM 3850 N N . LEU B 1 195 ? 29.768 7.215 81.583 1.00 54.96 192 LEU A N 1
ATOM 3851 C CA . LEU B 1 195 ? 28.538 6.561 81.991 1.00 55.44 192 LEU A CA 1
ATOM 3852 C C . LEU B 1 195 ? 27.547 7.625 82.436 1.00 47.98 192 LEU A C 1
ATOM 3853 O O . LEU B 1 195 ? 27.857 8.443 83.312 1.00 52.94 192 LEU A O 1
ATOM 3858 N N . ILE B 1 196 ? 26.360 7.615 81.827 1.00 50.58 193 ILE A N 1
ATOM 3859 C CA . ILE B 1 196 ? 25.295 8.495 82.279 1.00 48.77 193 ILE A CA 1
ATOM 3860 C C . ILE B 1 196 ? 24.914 8.105 83.694 1.00 51.28 193 ILE A C 1
ATOM 3861 O O . ILE B 1 196 ? 24.755 6.918 84.006 1.00 55.42 193 ILE A O 1
ATOM 3866 N N . ASP B 1 197 ? 24.787 9.104 84.568 1.00 47.23 194 ASP A N 1
ATOM 3867 C CA . ASP B 1 197 ? 24.449 8.824 85.961 1.00 49.13 194 ASP A CA 1
ATOM 3868 C C . ASP B 1 197 ? 22.992 8.392 86.117 1.00 48.90 194 ASP A C 1
ATOM 3869 O O . ASP B 1 197 ? 22.701 7.416 86.820 1.00 51.56 194 ASP A O 1
ATOM 3874 N N . ASN B 1 198 ? 22.058 9.111 85.483 1.00 49.22 195 ASN A N 1
ATOM 3875 C CA . ASN B 1 198 ? 20.626 8.829 85.608 1.00 46.30 195 ASN A CA 1
ATOM 3876 C C . ASN B 1 198 ? 19.892 8.987 84.284 1.00 45.81 195 ASN A C 1
ATOM 3877 O O . ASN B 1 198 ? 19.994 10.032 83.634 1.00 41.05 195 ASN A O 1
ATOM 3882 N N . VAL B 1 199 ? 19.103 7.976 83.922 1.00 43.55 196 VAL A N 1
ATOM 3883 C CA . VAL B 1 199 ? 18.304 7.999 82.702 1.00 41.91 196 VAL A CA 1
ATOM 3884 C C . VAL B 1 199 ? 16.829 7.978 83.087 1.00 44.57 196 VAL A C 1
ATOM 3885 O O . VAL B 1 199 ? 16.398 7.118 83.864 1.00 44.03 196 VAL A O 1
ATOM 3889 N N . PHE B 1 200 ? 16.052 8.891 82.515 1.00 39.52 197 PHE A N 1
ATOM 3890 C CA . PHE B 1 200 ? 14.627 8.976 82.787 1.00 36.38 197 PHE A CA 1
ATOM 3891 C C . PHE B 1 200 ? 13.865 8.617 81.526 1.00 37.14 197 PHE A C 1
ATOM 3892 O O . PHE B 1 200 ? 14.159 9.121 80.437 1.00 35.46 197 PHE A O 1
ATOM 3900 N N . MET B 1 201 ? 12.904 7.729 81.664 1.00 33.98 198 MET A N 1
ATOM 3901 C CA . MET B 1 201 ? 12.002 7.478 80.564 1.00 36.07 198 MET A CA 1
ATOM 3902 C C . MET B 1 201 ? 10.613 7.236 81.118 1.00 39.96 198 MET A C 1
ATOM 3903 O O . MET B 1 201 ? 10.453 6.741 82.243 1.00 39.08 198 MET A O 1
ATOM 3908 N N . GLY B 1 202 ? 9.612 7.644 80.340 1.00 38.41 199 GLY A N 1
ATOM 3909 C CA . GLY B 1 202 ? 8.238 7.426 80.752 1.00 38.85 199 GLY A CA 1
ATOM 3910 C C . GLY B 1 202 ? 7.956 5.961 81.017 1.00 39.57 199 GLY A C 1
ATOM 3911 O O . GLY B 1 202 ? 8.633 5.057 80.504 1.00 37.10 199 GLY A O 1
ATOM 3912 N N . GLU B 1 203 ? 6.947 5.718 81.854 1.00 38.08 200 GLU A N 1
ATOM 3913 C CA . GLU B 1 203 ? 6.584 4.360 82.230 1.00 46.79 200 GLU A CA 1
ATOM 3914 C C . GLU B 1 203 ? 5.074 4.175 82.156 1.00 40.82 200 GLU A C 1
ATOM 3915 O O . GLU B 1 203 ? 4.302 5.080 82.501 1.00 40.29 200 GLU A O 1
ATOM 3921 N N . PHE B 1 204 ? 4.662 2.990 81.712 1.00 40.10 201 PHE A N 1
ATOM 3922 C CA . PHE B 1 204 ? 3.242 2.751 81.484 1.00 43.68 201 PHE A CA 1
ATOM 3923 C C . PHE B 1 204 ? 2.422 2.965 82.759 1.00 46.37 201 PHE A C 1
ATOM 3924 O O . PHE B 1 204 ? 1.301 3.478 82.683 1.00 43.68 201 PHE A O 1
ATOM 3932 N N . LYS B 1 205 ? 2.988 2.680 83.943 1.00 42.86 202 LYS A N 1
ATOM 3933 C CA . LYS B 1 205 ? 2.168 2.734 85.153 1.00 46.73 202 LYS A CA 1
ATOM 3934 C C . LYS B 1 205 ? 1.681 4.158 85.380 1.00 48.47 202 LYS A C 1
ATOM 3935 O O . LYS B 1 205 ? 0.650 4.368 86.025 1.00 51.48 202 LYS A O 1
ATOM 3941 N N . TYR B 1 206 ? 2.441 5.146 84.909 1.00 44.49 203 TYR A N 1
ATOM 3942 C CA . TYR B 1 206 ? 2.036 6.541 85.058 1.00 47.76 203 TYR A CA 1
ATOM 3943 C C . TYR B 1 206 ? 1.170 6.996 83.884 1.00 45.83 203 TYR A C 1
ATOM 3944 O O . TYR B 1 206 ? 0.229 7.785 84.064 1.00 43.35 203 TYR A O 1
ATOM 3953 N N . PHE B 1 207 ? 1.489 6.506 82.683 1.00 42.85 204 PHE A N 1
ATOM 3954 C CA . PHE B 1 207 ? 0.690 6.828 81.501 1.00 40.94 204 PHE A CA 1
ATOM 3955 C C . PHE B 1 207 ? -0.758 6.403 81.678 1.00 41.57 204 PHE A C 1
ATOM 3956 O O . PHE B 1 207 ? -1.671 7.159 81.341 1.00 40.61 204 PHE A O 1
ATOM 3964 N N . GLU B 1 208 ? -0.988 5.201 82.215 1.00 42.77 205 GLU A N 1
ATOM 3965 C CA . GLU B 1 208 ? -2.352 4.692 82.381 1.00 43.76 205 GLU A CA 1
ATOM 3966 C C . GLU B 1 208 ? -3.143 5.434 83.445 1.00 47.80 205 GLU A C 1
ATOM 3967 O O . GLU B 1 208 ? -4.375 5.382 83.416 1.00 54.09 205 GLU A O 1
ATOM 3969 N N . LYS B 1 209 ? -2.483 6.087 84.400 1.00 48.61 206 LYS A N 1
ATOM 3970 C CA . LYS B 1 209 ? -3.192 6.899 85.388 1.00 48.04 206 LYS A CA 1
ATOM 3971 C C . LYS B 1 209 ? -3.374 8.336 84.917 1.00 48.45 206 LYS A C 1
ATOM 3972 O O . LYS B 1 209 ? -3.847 9.172 85.693 1.00 50.31 206 LYS A O 1
ATOM 3974 N N . GLY B 1 210 ? -2.986 8.646 83.678 1.00 45.71 207 GLY A N 1
ATOM 3975 C CA . GLY B 1 210 ? -3.030 10.019 83.226 1.00 42.57 207 GLY A CA 1
ATOM 3976 C C . GLY B 1 210 ? -1.963 10.899 83.832 1.00 45.51 207 GLY A C 1
ATOM 3977 O O . GLY B 1 210 ? -2.089 12.117 83.791 1.00 47.09 207 GLY A O 1
ATOM 3978 N N . GLU B 1 211 ? -0.895 10.318 84.372 1.00 41.29 208 GLU A N 1
ATOM 3979 C CA . GLU B 1 211 ? 0.147 11.091 85.041 1.00 47.06 208 GLU A CA 1
ATOM 3980 C C . GLU B 1 211 ? 1.511 11.068 84.338 1.00 44.38 208 GLU A C 1
ATOM 3981 O O . GLU B 1 211 ? 2.537 11.315 84.994 1.00 41.56 208 GLU A O 1
ATOM 3987 N N . LEU B 1 212 ? 1.563 10.826 83.020 1.00 43.98 209 LEU A N 1
ATOM 3988 C CA . LEU B 1 212 ? 2.862 10.806 82.337 1.00 36.73 209 LEU A CA 1
ATOM 3989 C C . LEU B 1 212 ? 3.554 12.161 82.439 1.00 39.05 209 LEU A C 1
ATOM 3990 O O . LEU B 1 212 ? 4.742 12.241 82.804 1.00 40.02 209 LEU A O 1
ATOM 3995 N N . ALA B 1 213 ? 2.811 13.247 82.166 1.00 37.46 210 ALA A N 1
ATOM 3996 C CA . ALA B 1 213 ? 3.404 14.583 82.245 1.00 40.19 210 ALA A CA 1
ATOM 3997 C C . ALA B 1 213 ? 3.796 14.932 83.673 1.00 39.68 210 ALA A C 1
ATOM 3998 O O . ALA B 1 213 ? 4.797 15.620 83.896 1.00 45.52 210 ALA A O 1
ATOM 4000 N N . ASN B 1 214 ? 2.990 14.501 84.649 1.00 42.69 211 ASN A N 1
ATOM 4001 C CA . ASN B 1 214 ? 3.345 14.644 86.050 1.00 44.09 211 ASN A CA 1
ATOM 4002 C C . ASN B 1 214 ? 4.692 13.997 86.325 1.00 44.05 211 ASN A C 1
ATOM 4003 O O . ASN B 1 214 ? 5.525 14.554 87.050 1.00 46.69 211 ASN A O 1
ATOM 4008 N N . PHE B 1 215 ? 4.912 12.808 85.762 1.00 42.35 212 PHE A N 1
ATOM 4009 C CA . PHE B 1 215 ? 6.177 12.114 85.953 1.00 44.45 212 PHE A CA 1
ATOM 4010 C C . PHE B 1 215 ? 7.339 12.953 85.433 1.00 46.76 212 PHE A C 1
ATOM 4011 O O . PHE B 1 215 ? 8.373 13.077 86.097 1.00 44.62 212 PHE A O 1
ATOM 4019 N N . TYR B 1 216 ? 7.197 13.515 84.221 1.00 43.07 213 TYR A N 1
ATOM 4020 C CA . TYR B 1 216 ? 8.276 14.353 83.677 1.00 38.80 213 TYR A CA 1
ATOM 4021 C C . TYR B 1 216 ? 8.501 15.604 84.523 1.00 40.05 213 TYR A C 1
ATOM 4022 O O . TYR B 1 216 ? 9.649 16.014 84.767 1.00 40.36 213 TYR A O 1
ATOM 4031 N N . ALA B 1 217 ? 7.411 16.254 84.936 1.00 40.65 214 ALA A N 1
ATOM 4032 C CA . ALA B 1 217 ? 7.526 17.412 85.816 1.00 48.08 214 ALA A CA 1
ATOM 4033 C C . ALA B 1 217 ? 8.273 17.051 87.094 1.00 44.26 214 ALA A C 1
ATOM 4034 O O . ALA B 1 217 ? 9.143 17.807 87.539 1.00 48.40 214 ALA A O 1
ATOM 4036 N N . THR B 1 218 ? 7.955 15.888 87.686 1.00 46.00 215 THR A N 1
ATOM 4037 C CA . THR B 1 218 ? 8.603 15.469 88.932 1.00 46.58 215 THR A CA 1
ATOM 4038 C C . THR B 1 218 ? 10.072 15.166 88.684 1.00 46.46 215 THR A C 1
ATOM 4039 O O . THR B 1 218 ? 10.929 15.479 89.517 1.00 48.97 215 THR A O 1
ATOM 4043 N N . ALA B 1 219 ? 10.378 14.591 87.522 1.00 48.35 216 ALA A N 1
ATOM 4044 C CA . ALA B 1 219 ? 11.766 14.331 87.157 1.00 44.11 216 ALA A CA 1
ATOM 4045 C C . ALA B 1 219 ? 12.570 15.619 87.088 1.00 47.65 216 ALA A C 1
ATOM 4046 O O . ALA B 1 219 ? 13.695 15.681 87.591 1.00 44.77 216 ALA A O 1
ATOM 4048 N N . LEU B 1 220 ? 12.014 16.664 86.469 1.00 47.26 217 LEU A N 1
ATOM 4049 C CA . LEU B 1 220 ? 12.727 17.944 86.455 1.00 43.24 217 LEU A CA 1
ATOM 4050 C C . LEU B 1 220 ? 12.856 18.527 87.864 1.00 51.84 217 LEU A C 1
ATOM 4051 O O . LEU B 1 220 ? 13.946 18.972 88.260 1.00 47.27 217 LEU A O 1
ATOM 4056 N N . ASP B 1 221 ? 11.764 18.522 88.651 1.00 47.06 218 ASP A N 1
ATOM 4057 C CA . ASP B 1 221 ? 11.824 19.113 89.999 1.00 50.11 218 ASP A CA 1
ATOM 4058 C C . ASP B 1 221 ? 12.867 18.423 90.871 1.00 51.92 218 ASP A C 1
ATOM 4059 O O . ASP B 1 221 ? 13.585 19.084 91.636 1.00 54.03 218 ASP A O 1
ATOM 4064 N N . LYS B 1 222 ? 12.977 17.103 90.768 1.00 51.31 219 LYS A N 1
ATOM 4065 C CA . LYS B 1 222 ? 13.805 16.308 91.669 1.00 53.34 219 LYS A CA 1
ATOM 4066 C C . LYS B 1 222 ? 15.234 16.088 91.187 1.00 55.72 219 LYS A C 1
ATOM 4067 O O . LYS B 1 222 ? 15.977 15.340 91.830 1.00 54.28 219 LYS A O 1
ATOM 4073 N N . MET B 1 223 ? 15.647 16.697 90.085 1.00 50.86 220 MET A N 1
ATOM 4074 C CA . MET B 1 223 ? 16.861 16.231 89.437 1.00 54.63 220 MET A CA 1
ATOM 4075 C C . MET B 1 223 ? 18.091 16.546 90.272 1.00 54.70 220 MET A C 1
ATOM 4076 O O . MET B 1 223 ? 18.185 17.607 90.891 1.00 55.11 220 MET A O 1
ATOM 4081 N N . GLU B 1 224 ? 19.038 15.614 90.280 1.00 53.10 221 GLU A N 1
ATOM 4082 C CA . GLU B 1 224 ? 20.201 15.665 91.151 1.00 55.10 221 GLU A CA 1
ATOM 4083 C C . GLU B 1 224 ? 21.449 15.923 90.320 1.00 54.23 221 GLU A C 1
ATOM 4084 O O . GLU B 1 224 ? 21.438 15.833 89.087 1.00 51.64 221 GLU A O 1
ATOM 4090 N N . GLY B 1 225 ? 22.542 16.236 91.008 1.00 56.62 222 GLY A N 1
ATOM 4091 C CA . GLY B 1 225 ? 23.787 16.505 90.312 1.00 56.26 222 GLY A CA 1
ATOM 4092 C C . GLY B 1 225 ? 24.280 15.290 89.553 1.00 54.91 222 GLY A C 1
ATOM 4093 O O . GLY B 1 225 ? 24.016 14.148 89.922 1.00 55.32 222 GLY A O 1
ATOM 4094 N N . GLY B 1 226 ? 24.998 15.547 88.476 1.00 53.45 223 GLY A N 1
ATOM 4095 C CA . GLY B 1 226 ? 25.502 14.518 87.591 1.00 52.08 223 GLY A CA 1
ATOM 4096 C C . GLY B 1 226 ? 24.982 14.719 86.179 1.00 48.92 223 GLY A C 1
ATOM 4097 O O . GLY B 1 226 ? 24.370 15.738 85.847 1.00 47.89 223 GLY A O 1
ATOM 4098 N N . LEU B 1 227 ? 25.231 13.722 85.331 1.00 47.54 224 LEU A N 1
ATOM 4099 C CA . LEU B 1 227 ? 24.759 13.762 83.958 1.00 44.67 224 LEU A CA 1
ATOM 4100 C C . LEU B 1 227 ? 23.394 13.076 83.899 1.00 43.24 224 LEU A C 1
ATOM 4101 O O . LEU B 1 227 ? 23.274 11.876 84.165 1.00 43.65 224 LEU A O 1
ATOM 4106 N N . ASN B 1 228 ? 22.373 13.837 83.535 1.00 41.77 225 ASN A N 1
ATOM 4107 C CA . ASN B 1 228 ? 21.006 13.342 83.444 1.00 40.52 225 ASN A CA 1
ATOM 4108 C C . ASN B 1 228 ? 20.580 13.268 81.983 1.00 37.76 225 ASN A C 1
ATOM 4109 O O . ASN B 1 228 ? 20.980 14.107 81.172 1.00 36.88 225 ASN A O 1
ATOM 4114 N N . LEU B 1 229 ? 19.787 12.246 81.658 1.00 36.77 226 LEU A N 1
ATOM 4115 C CA . LEU B 1 229 ? 19.348 11.999 80.297 1.00 34.57 226 LEU A CA 1
ATOM 4116 C C . LEU B 1 229 ? 17.863 11.676 80.329 1.00 34.71 226 LEU A C 1
ATOM 4117 O O . LEU B 1 229 ? 17.458 10.702 80.963 1.00 35.56 226 LEU A O 1
ATOM 4122 N N . ILE B 1 230 ? 17.058 12.489 79.661 1.00 31.90 227 ILE A N 1
ATOM 4123 C CA . ILE B 1 230 ? 15.638 12.208 79.488 1.00 32.92 227 ILE A CA 1
ATOM 4124 C C . ILE B 1 230 ? 15.448 11.713 78.066 1.00 32.47 227 ILE A C 1
ATOM 4125 O O . ILE B 1 230 ? 15.868 12.386 77.115 1.00 27.77 227 ILE A O 1
ATOM 4130 N N . LEU B 1 231 ? 14.843 10.534 77.909 1.00 28.83 228 LEU A N 1
ATOM 4131 C CA . LEU B 1 231 ? 14.623 9.949 76.600 1.00 27.17 228 LEU A CA 1
ATOM 4132 C C . LEU B 1 231 ? 13.141 10.064 76.273 1.00 29.09 228 LEU A C 1
ATOM 4133 O O . LEU B 1 231 ? 12.290 9.641 77.065 1.00 30.84 228 LEU A O 1
ATOM 4138 N N . ILE B 1 232 ? 12.828 10.679 75.147 1.00 25.03 229 ILE A N 1
ATOM 4139 C CA . ILE B 1 232 ? 11.443 10.890 74.781 1.00 27.00 229 ILE A CA 1
ATOM 4140 C C . ILE B 1 232 ? 11.238 10.491 73.322 1.00 27.69 229 ILE A C 1
ATOM 4141 O O . ILE B 1 232 ? 12.177 10.143 72.590 1.00 26.03 229 ILE A O 1
ATOM 4146 N N . HIS B 1 233 ? 9.981 10.568 72.889 1.00 26.73 230 HIS A N 1
ATOM 4147 C CA . HIS B 1 233 ? 9.601 10.135 71.542 1.00 24.56 230 HIS A CA 1
ATOM 4148 C C . HIS B 1 233 ? 8.473 11.025 71.053 1.00 24.80 230 HIS A C 1
ATOM 4149 O O . HIS B 1 233 ? 7.346 10.556 70.835 1.00 25.40 230 HIS A O 1
ATOM 4156 N N . PRO B 1 234 ? 8.748 12.323 70.838 1.00 24.94 231 PRO A N 1
ATOM 4157 C CA . PRO B 1 234 ? 7.675 13.242 70.400 1.00 20.78 231 PRO A CA 1
ATOM 4158 C C . PRO B 1 234 ? 7.100 12.867 69.033 1.00 21.30 231 PRO A C 1
ATOM 4159 O O . PRO B 1 234 ? 7.844 12.664 68.051 1.00 20.91 231 PRO A O 1
ATOM 4163 N N . ALA B 1 235 ? 5.758 12.792 68.960 1.00 20.28 232 ALA A N 1
ATOM 4164 C CA . ALA B 1 235 ? 5.078 12.567 67.675 1.00 20.74 232 ALA A CA 1
ATOM 4165 C C . ALA B 1 235 ? 3.637 13.010 67.817 1.00 21.81 232 ALA A C 1
ATOM 4166 O O . ALA B 1 235 ? 3.055 12.902 68.904 1.00 23.76 232 ALA A O 1
ATOM 4168 N N . PHE B 1 236 ? 3.042 13.478 66.712 1.00 19.44 233 PHE A N 1
ATOM 4169 C CA . PHE B 1 236 ? 1.645 13.891 66.786 1.00 22.97 233 PHE A CA 1
ATOM 4170 C C . PHE B 1 236 ? 0.757 12.658 66.781 1.00 23.81 233 PHE A C 1
ATOM 4171 O O . PHE B 1 236 ? 1.005 11.713 66.026 1.00 21.60 233 PHE A O 1
ATOM 4179 N N . ASP B 1 237 ? -0.271 12.668 67.648 1.00 24.93 234 ASP A N 1
ATOM 4180 C CA . ASP B 1 237 ? -1.208 11.546 67.758 1.00 24.06 234 ASP A CA 1
ATOM 4181 C C . ASP B 1 237 ? -2.227 11.641 66.616 1.00 22.86 234 ASP A C 1
ATOM 4182 O O . ASP B 1 237 ? -3.380 12.029 66.791 1.00 24.07 234 ASP A O 1
ATOM 4187 N N . ASP B 1 238 ? -1.774 11.306 65.421 1.00 23.87 235 ASP A N 1
ATOM 4188 C CA . ASP B 1 238 ? -2.630 11.421 64.242 1.00 21.39 235 ASP A CA 1
ATOM 4189 C C . ASP B 1 238 ? -2.848 10.036 63.630 1.00 23.85 235 ASP A C 1
ATOM 4190 O O . ASP B 1 238 ? -2.410 9.017 64.188 1.00 20.42 235 ASP A O 1
ATOM 4195 N N . ASP B 1 239 ? -3.457 10.015 62.431 1.00 21.02 236 ASP A N 1
ATOM 4196 C CA . ASP B 1 239 ? -3.853 8.735 61.828 1.00 21.99 236 ASP A CA 1
ATOM 4197 C C . ASP B 1 239 ? -2.642 7.856 61.586 1.00 18.37 236 ASP A C 1
ATOM 4198 O O . ASP B 1 239 ? -2.701 6.631 61.758 1.00 17.76 236 ASP A O 1
ATOM 4203 N N . GLU B 1 240 ? -1.542 8.473 61.141 1.00 18.79 237 GLU A N 1
ATOM 4204 C CA . GLU B 1 240 ? -0.328 7.731 60.815 1.00 19.04 237 GLU A CA 1
ATOM 4205 C C . GLU B 1 240 ? 0.235 7.049 62.061 1.00 18.30 237 GLU A C 1
ATOM 4206 O O . GLU B 1 240 ? 0.593 5.870 62.032 1.00 17.49 237 GLU A O 1
ATOM 4212 N N . MET B 1 241 ? 0.329 7.790 63.170 1.00 17.99 238 MET A N 1
ATOM 4213 C CA . MET B 1 241 ? 0.866 7.205 64.388 1.00 19.72 238 MET A CA 1
ATOM 4214 C C . MET B 1 241 ? -0.100 6.192 65.001 1.00 21.21 238 MET A C 1
ATOM 4215 O O . MET B 1 241 ? 0.345 5.181 65.556 1.00 21.43 238 MET A O 1
ATOM 4220 N N . LYS B 1 242 ? -1.420 6.405 64.877 1.00 19.06 239 LYS A N 1
ATOM 4221 C CA . LYS B 1 242 ? -2.340 5.364 65.315 1.00 22.31 239 LYS A CA 1
ATOM 4222 C C . LYS B 1 242 ? -2.142 4.081 64.502 1.00 22.03 239 LYS A C 1
ATOM 4223 O O . LYS B 1 242 ? -2.256 2.970 65.037 1.00 22.24 239 LYS A O 1
ATOM 4229 N N . GLY B 1 243 ? -1.893 4.215 63.203 1.00 19.81 240 GLY A N 1
ATOM 4230 C CA . GLY B 1 243 ? -1.645 3.043 62.380 1.00 20.09 240 GLY A CA 1
ATOM 4231 C C . GLY B 1 243 ? -0.342 2.322 62.721 1.00 21.90 240 GLY A C 1
ATOM 4232 O O . GLY B 1 243 ? -0.285 1.090 62.708 1.00 20.39 240 GLY A O 1
ATOM 4233 N N . ILE B 1 244 ? 0.724 3.078 63.023 1.00 18.53 241 ILE A N 1
ATOM 4234 C CA . ILE B 1 244 ? 1.973 2.455 63.448 1.00 18.85 241 ILE A CA 1
ATOM 4235 C C . ILE B 1 244 ? 1.813 1.772 64.814 1.00 21.11 241 ILE A C 1
ATOM 4236 O O . ILE B 1 244 ? 2.204 0.609 64.991 1.00 20.95 241 ILE A O 1
ATOM 4241 N N . THR B 1 245 ? 1.235 2.471 65.806 1.00 20.73 242 THR A N 1
ATOM 4242 C CA . THR B 1 245 ? 1.245 1.979 67.188 1.00 20.25 242 THR A CA 1
ATOM 4243 C C . THR B 1 245 ? -0.019 1.201 67.553 1.00 24.00 242 THR A C 1
ATOM 4244 O O . THR B 1 245 ? -0.322 1.043 68.730 1.00 25.19 242 THR A O 1
ATOM 4248 N N . ILE B 1 246 ? -0.734 0.647 66.571 1.00 23.46 243 ILE A N 1
ATOM 4249 C CA . ILE B 1 246 ? -1.950 -0.102 66.887 1.00 23.89 243 ILE A CA 1
ATOM 4250 C C . ILE B 1 246 ? -1.639 -1.232 67.867 1.00 25.35 243 ILE A C 1
ATOM 4251 O O . ILE B 1 246 ? -0.643 -1.945 67.724 1.00 25.48 243 ILE A O 1
ATOM 4256 N N . ASN B 1 247 ? -2.482 -1.381 68.889 1.00 27.67 244 ASN A N 1
ATOM 4257 C CA . ASN B 1 247 ? -2.356 -2.440 69.877 1.00 30.69 244 ASN A CA 1
ATOM 4258 C C . ASN B 1 247 ? -1.027 -2.393 70.605 1.00 31.55 244 ASN A C 1
ATOM 4259 O O . ASN B 1 247 ? -0.582 -3.394 71.188 1.00 33.00 244 ASN A O 1
ATOM 4264 N N . HIS B 1 248 ? -0.392 -1.233 70.616 1.00 25.93 245 HIS A N 1
ATOM 4265 C CA . HIS B 1 248 ? 0.896 -1.061 71.287 1.00 27.21 245 HIS A CA 1
ATOM 4266 C C . HIS B 1 248 ? 0.891 0.260 72.052 1.00 26.60 245 HIS A C 1
ATOM 4267 O O . HIS B 1 248 ? 1.640 1.181 71.728 1.00 27.65 245 HIS A O 1
ATOM 4274 N N . PRO B 1 249 ? 0.026 0.397 73.059 1.00 31.12 246 PRO A N 1
ATOM 4275 C CA . PRO B 1 249 ? -0.064 1.684 73.784 1.00 27.74 246 PRO A CA 1
ATOM 4276 C C . PRO B 1 249 ? 1.185 2.076 74.547 1.00 30.11 246 PRO A C 1
ATOM 4277 O O . PRO B 1 249 ? 1.310 3.256 74.883 1.00 29.49 246 PRO A O 1
ATOM 4281 N N . ASN B 1 250 ? 2.070 1.136 74.892 1.00 31.82 247 ASN A N 1
ATOM 4282 C CA . ASN B 1 250 ? 3.347 1.482 75.520 1.00 32.12 247 ASN A CA 1
ATOM 4283 C C . ASN B 1 250 ? 4.192 2.234 74.508 1.00 32.65 247 ASN A C 1
ATOM 4284 O O . ASN B 1 250 ? 4.543 1.678 73.461 1.00 33.71 247 ASN A O 1
ATOM 4289 N N . PHE B 1 251 ? 4.523 3.496 74.812 1.00 29.16 248 PHE A N 1
ATOM 4290 C CA . PHE B 1 251 ? 5.180 4.374 73.848 1.00 28.29 248 PHE A CA 1
ATOM 4291 C C . PHE B 1 251 ? 4.362 4.468 72.555 1.00 27.90 248 PHE A C 1
ATOM 4292 O O . PHE B 1 251 ? 4.916 4.615 71.462 1.00 27.04 248 PHE A O 1
ATOM 4300 N N . GLY B 1 252 ? 3.039 4.378 72.687 1.00 26.83 249 GLY A N 1
ATOM 4301 C CA . GLY B 1 252 ? 2.126 4.479 71.557 1.00 25.03 249 GLY A CA 1
ATOM 4302 C C . GLY B 1 252 ? 1.778 5.924 71.216 1.00 25.61 249 GLY A C 1
ATOM 4303 O O . GLY B 1 252 ? 2.369 6.867 71.733 1.00 24.78 249 GLY A O 1
ATOM 4304 N N . SER B 1 253 ? 0.781 6.096 70.313 1.00 23.12 250 SER A N 1
ATOM 4305 C CA . SER B 1 253 ? 0.591 7.414 69.687 1.00 24.84 250 SER A CA 1
ATOM 4306 C C . SER B 1 253 ? 0.148 8.486 70.707 1.00 23.99 250 SER A C 1
ATOM 4307 O O . SER B 1 253 ? 0.620 9.629 70.667 1.00 24.64 250 SER A O 1
ATOM 4310 N N . GLU B 1 254 ? -0.732 8.142 71.646 1.00 23.57 251 GLU A N 1
ATOM 4311 C CA . GLU B 1 254 ? -1.154 9.147 72.626 1.00 26.22 251 GLU A CA 1
ATOM 4312 C C . GLU B 1 254 ? 0.003 9.536 73.561 1.00 27.20 251 GLU A C 1
ATOM 4313 O O . GLU B 1 254 ? 0.180 10.717 73.914 1.00 26.66 251 GLU A O 1
ATOM 4319 N N . TRP B 1 255 ? 0.769 8.534 73.992 1.00 24.89 252 TRP A N 1
ATOM 4320 C CA . TRP B 1 255 ? 1.984 8.749 74.780 1.00 28.35 252 TRP A CA 1
ATOM 4321 C C . TRP B 1 255 ? 2.963 9.690 74.069 1.00 25.50 252 TRP A C 1
ATOM 4322 O O . TRP B 1 255 ? 3.546 10.596 74.688 1.00 26.88 252 TRP A O 1
ATOM 4333 N N . ARG B 1 256 ? 3.170 9.484 72.769 1.00 26.52 253 ARG A N 1
ATOM 4334 C CA . ARG B 1 256 ? 4.134 10.325 72.055 1.00 24.63 253 ARG A CA 1
ATOM 4335 C C . ARG B 1 256 ? 3.639 11.761 71.936 1.00 27.30 253 ARG A C 1
ATOM 4336 O O . ARG B 1 256 ? 4.452 12.714 71.968 1.00 25.72 253 ARG A O 1
ATOM 4344 N N . GLN B 1 257 ? 2.309 11.935 71.846 1.00 24.52 254 GLN A N 1
ATOM 4345 C CA . GLN B 1 257 ? 1.768 13.286 71.869 1.00 26.01 254 GLN A CA 1
ATOM 4346 C C . GLN B 1 257 ? 1.996 13.959 73.223 1.00 26.28 254 GLN A C 1
ATOM 4347 O O . GLN B 1 257 ? 2.265 15.160 73.281 1.00 24.52 254 GLN A O 1
ATOM 4353 N N . ILE B 1 258 ? 1.827 13.224 74.326 1.00 23.81 255 ILE A N 1
ATOM 4354 C CA . ILE B 1 258 ? 2.152 13.794 75.640 1.00 27.04 255 ILE A CA 1
ATOM 4355 C C . ILE B 1 258 ? 3.622 14.229 75.701 1.00 28.79 255 ILE A C 1
ATOM 4356 O O . ILE B 1 258 ? 3.946 15.281 76.266 1.00 29.19 255 ILE A O 1
ATOM 4361 N N . ASP B 1 259 ? 4.536 13.410 75.167 1.00 26.36 256 ASP A N 1
ATOM 4362 C CA . ASP B 1 259 ? 5.954 13.796 75.128 1.00 26.48 256 ASP A CA 1
ATOM 4363 C C . ASP B 1 259 ? 6.136 15.151 74.437 1.00 28.49 256 ASP A C 1
ATOM 4364 O O . ASP B 1 259 ? 6.809 16.068 74.954 1.00 28.38 256 ASP A O 1
ATOM 4369 N N . PHE B 1 260 ? 5.539 15.284 73.249 1.00 25.67 257 PHE A N 1
ATOM 4370 C CA . PHE B 1 260 ? 5.634 16.550 72.523 1.00 25.36 257 PHE A CA 1
ATOM 4371 C C . PHE B 1 260 ? 5.030 17.705 73.320 1.00 26.73 257 PHE A C 1
ATOM 4372 O O . PHE B 1 260 ? 5.656 18.767 73.478 1.00 28.37 257 PHE A O 1
ATOM 4380 N N . ASP B 1 261 ? 3.811 17.512 73.840 1.00 27.15 258 ASP A N 1
ATOM 4381 C CA . ASP B 1 261 ? 3.142 18.583 74.552 1.00 26.37 258 ASP A CA 1
ATOM 4382 C C . ASP B 1 261 ? 3.984 19.041 75.735 1.00 30.43 258 ASP A C 1
ATOM 4383 O O . ASP B 1 261 ? 4.204 20.246 75.931 1.00 29.20 258 ASP A O 1
ATOM 4388 N N . PHE B 1 262 ? 4.475 18.089 76.540 1.00 28.92 259 PHE A N 1
ATOM 4389 C CA . PHE B 1 262 ? 5.189 18.517 77.743 1.00 29.35 259 PHE A CA 1
ATOM 4390 C C . PHE B 1 262 ? 6.486 19.215 77.398 1.00 31.23 259 PHE A C 1
ATOM 4391 O O . PHE B 1 262 ? 6.829 20.242 78.011 1.00 31.06 259 PHE A O 1
ATOM 4399 N N . PHE B 1 263 ? 7.244 18.682 76.452 1.00 29.22 260 PHE A N 1
ATOM 4400 C CA . PHE B 1 263 ? 8.577 19.231 76.279 1.00 31.89 260 PHE A CA 1
ATOM 4401 C C . PHE B 1 263 ? 8.597 20.352 75.269 1.00 33.25 260 PHE A C 1
ATOM 4402 O O . PHE B 1 263 ? 9.671 20.827 74.908 1.00 32.98 260 PHE A O 1
ATOM 4410 N N . THR B 1 264 ? 7.431 20.812 74.840 1.00 27.85 261 THR A N 1
ATOM 4411 C CA . THR B 1 264 ? 7.318 22.149 74.274 1.00 32.94 261 THR A CA 1
ATOM 4412 C C . THR B 1 264 ? 6.501 23.097 75.154 1.00 37.13 261 THR A C 1
ATOM 4413 O O . THR B 1 264 ? 6.108 24.174 74.686 1.00 36.49 261 THR A O 1
ATOM 4417 N N . SER B 1 265 ? 6.234 22.737 76.409 1.00 35.71 262 SER A N 1
ATOM 4418 C CA . SER B 1 265 ? 5.419 23.577 77.274 1.00 33.27 262 SER A CA 1
ATOM 4419 C C . SER B 1 265 ? 6.257 24.583 78.071 1.00 41.51 262 SER A C 1
ATOM 4420 O O . SER B 1 265 ? 7.418 24.330 78.435 1.00 38.89 262 SER A O 1
ATOM 4423 N N . GLU B 1 266 ? 5.646 25.739 78.362 1.00 41.74 263 GLU A N 1
ATOM 4424 C CA . GLU B 1 266 ? 6.321 26.688 79.239 1.00 43.46 263 GLU A CA 1
ATOM 4425 C C . GLU B 1 266 ? 6.544 26.109 80.608 1.00 42.18 263 GLU A C 1
ATOM 4426 O O . GLU B 1 266 ? 7.504 26.494 81.271 1.00 40.23 263 GLU A O 1
ATOM 4432 N N . GLU B 1 267 ? 5.687 25.186 81.055 1.00 40.48 264 GLU A N 1
ATOM 4433 C CA . GLU B 1 267 ? 5.905 24.567 82.365 1.00 39.42 264 GLU A CA 1
ATOM 4434 C C . GLU B 1 267 ? 7.282 23.919 82.441 1.00 39.40 264 GLU A C 1
ATOM 4435 O O . GLU B 1 267 ? 8.030 24.112 83.415 1.00 40.52 264 GLU A O 1
ATOM 4441 N N . ALA B 1 268 ? 7.627 23.123 81.416 1.00 39.00 265 ALA A N 1
ATOM 4442 C CA . ALA B 1 268 ? 8.923 22.461 81.391 1.00 38.41 265 ALA A CA 1
ATOM 4443 C C . ALA B 1 268 ? 10.068 23.476 81.348 1.00 38.51 265 ALA A C 1
ATOM 4444 O O . ALA B 1 268 ? 11.067 23.334 82.068 1.00 39.67 265 ALA A O 1
ATOM 4446 N N . GLN B 1 269 ? 9.943 24.511 80.524 1.00 38.14 266 GLN A N 1
ATOM 4447 C CA . GLN B 1 269 ? 10.986 25.533 80.489 1.00 43.43 266 GLN A CA 1
ATOM 4448 C C . GLN B 1 269 ? 11.139 26.222 81.850 1.00 43.48 266 GLN A C 1
ATOM 4449 O O . GLN B 1 269 ? 12.266 26.472 82.330 1.00 44.36 266 GLN A O 1
ATOM 4455 N N . SER B 1 270 ? 10.012 26.487 82.515 1.00 41.27 267 SER A N 1
ATOM 4456 C CA . SER B 1 270 ? 10.042 27.087 83.850 1.00 44.02 267 SER A CA 1
ATOM 4457 C C . SER B 1 270 ? 10.739 26.188 84.857 1.00 45.57 267 SER A C 1
ATOM 4458 O O . SER B 1 270 ? 11.456 26.671 85.739 1.00 47.00 267 SER A O 1
ATOM 4461 N N . LYS B 1 271 ? 10.460 24.886 84.805 1.00 44.22 268 LYS A N 1
ATOM 4462 C CA . LYS B 1 271 ? 11.088 23.977 85.760 1.00 48.65 268 LYS A CA 1
ATOM 4463 C C . LYS B 1 271 ? 12.602 23.977 85.569 1.00 44.53 268 LYS A C 1
ATOM 4464 O O . LYS B 1 271 ? 13.362 23.941 86.546 1.00 46.87 268 LYS A O 1
ATOM 4470 N N . LEU B 1 272 ? 13.051 24.024 84.307 1.00 45.13 269 LEU A N 1
ATOM 4471 C CA . LEU B 1 272 ? 14.477 24.192 84.032 1.00 45.20 269 LEU A CA 1
ATOM 4472 C C . LEU B 1 272 ? 15.034 25.403 84.754 1.00 46.06 269 LEU A C 1
ATOM 4473 O O . LEU B 1 272 ? 16.081 25.326 85.402 1.00 46.93 269 LEU A O 1
ATOM 4478 N N . LYS B 1 273 ? 14.363 26.548 84.622 1.00 45.66 270 LYS A N 1
ATOM 4479 C CA . LYS B 1 273 ? 14.873 27.740 85.297 1.00 48.19 270 LYS A CA 1
ATOM 4480 C C . LYS B 1 273 ? 14.846 27.572 86.814 1.00 50.69 270 LYS A C 1
ATOM 4481 O O . LYS B 1 273 ? 15.804 27.944 87.502 1.00 52.71 270 LYS A O 1
ATOM 4487 N N . GLU B 1 274 ? 13.754 27.022 87.361 1.00 50.80 271 GLU A N 1
ATOM 4488 C CA . GLU B 1 274 ? 13.604 26.985 88.821 1.00 53.52 271 GLU A CA 1
ATOM 4489 C C . GLU B 1 274 ? 14.639 26.077 89.460 1.00 54.25 271 GLU A C 1
ATOM 4490 O O . GLU B 1 274 ? 15.111 26.354 90.567 1.00 56.93 271 GLU A O 1
ATOM 4496 N N . GLN B 1 275 ? 14.981 24.974 88.796 1.00 52.09 272 GLN A N 1
ATOM 4497 C CA . GLN B 1 275 ? 15.898 23.999 89.364 1.00 52.80 272 GLN A CA 1
ATOM 4498 C C . GLN B 1 275 ? 17.345 24.261 88.967 1.00 52.87 272 GLN A C 1
ATOM 4499 O O . GLN B 1 275 ? 18.237 23.512 89.384 1.00 53.61 272 GLN A O 1
ATOM 4505 N N . ASN B 1 276 ? 17.585 25.306 88.180 1.00 52.30 273 ASN A N 1
ATOM 4506 C CA . ASN B 1 276 ? 18.904 25.648 87.667 1.00 52.37 273 ASN A CA 1
ATOM 4507 C C . ASN B 1 276 ? 19.565 24.465 86.963 1.00 50.48 273 ASN A C 1
ATOM 4508 O O . ASN B 1 276 ? 20.766 24.215 87.094 1.00 51.34 273 ASN A O 1
ATOM 4513 N N . ILE B 1 277 ? 18.762 23.737 86.198 1.00 48.02 274 ILE A N 1
ATOM 4514 C CA . ILE B 1 277 ? 19.273 22.644 85.383 1.00 46.81 274 ILE A CA 1
ATOM 4515 C C . ILE B 1 277 ? 20.020 23.202 84.174 1.00 44.94 274 ILE A C 1
ATOM 4516 O O . ILE B 1 277 ? 19.553 24.140 83.515 1.00 50.27 274 ILE A O 1
ATOM 4521 N N . GLN B 1 278 ? 21.181 22.627 83.864 1.00 44.86 275 GLN A N 1
ATOM 4522 C CA . GLN B 1 278 ? 22.009 23.103 82.759 1.00 44.10 275 GLN A CA 1
ATOM 4523 C C . GLN B 1 278 ? 21.932 22.113 81.599 1.00 41.57 275 GLN A C 1
ATOM 4524 O O . GLN B 1 278 ? 22.400 20.972 81.719 1.00 41.41 275 GLN A O 1
ATOM 4530 N N . LEU B 1 279 ? 21.366 22.560 80.479 1.00 39.82 276 LEU A N 1
ATOM 4531 C CA . LEU B 1 279 ? 21.317 21.726 79.286 1.00 37.56 276 LEU A CA 1
ATOM 4532 C C . LEU B 1 279 ? 22.723 21.519 78.717 1.00 37.86 276 LEU A C 1
ATOM 4533 O O . LEU B 1 279 ? 23.579 22.401 78.789 1.00 39.35 276 LEU A O 1
ATOM 4538 N N . ILE B 1 280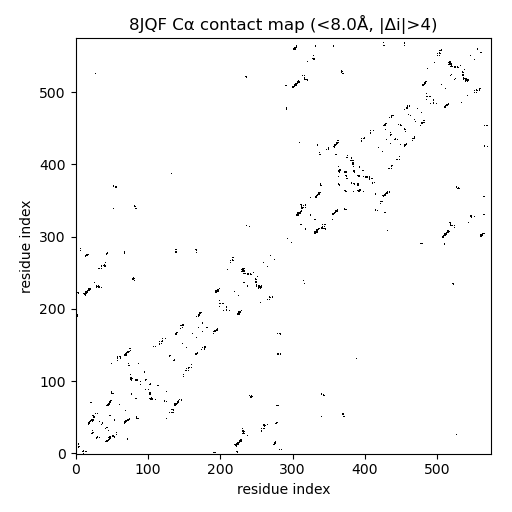 ? 22.963 20.325 78.170 1.00 36.62 277 ILE A N 1
ATOM 4539 C CA . ILE B 1 280 ? 24.234 19.999 77.530 1.00 37.35 277 ILE A CA 1
ATOM 4540 C C . ILE B 1 280 ? 23.945 19.018 76.404 1.00 34.70 277 ILE A C 1
ATOM 4541 O O . ILE B 1 280 ? 22.957 18.274 76.448 1.00 33.45 277 ILE A O 1
ATOM 4546 N N . THR B 1 281 ? 24.757 19.071 75.354 1.00 34.70 278 THR A N 1
ATOM 4547 C CA . THR B 1 281 ? 24.559 18.197 74.201 1.00 33.98 278 THR A CA 1
ATOM 4548 C C . THR B 1 281 ? 25.661 17.154 74.127 1.00 35.68 278 THR A C 1
ATOM 4549 O O . THR B 1 281 ? 26.714 17.275 74.769 1.00 35.38 278 THR A O 1
ATOM 4553 N N . TRP B 1 282 ? 25.405 16.122 73.312 1.00 34.15 279 TRP A N 1
ATOM 4554 C CA . TRP B 1 282 ? 26.435 15.110 73.097 1.00 35.00 279 TRP A CA 1
ATOM 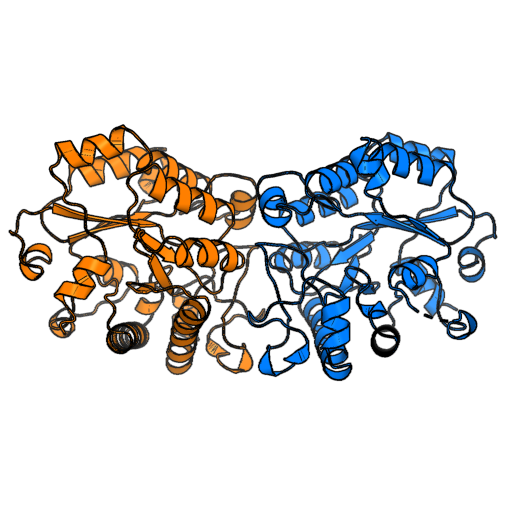4555 C C . TRP B 1 282 ? 27.624 15.694 72.358 1.00 36.44 279 TRP A C 1
ATOM 4556 O O . TRP B 1 282 ? 28.769 15.314 72.623 1.00 39.11 279 TRP A O 1
ATOM 4567 N N . ASP B 1 283 ? 27.376 16.615 71.425 1.00 33.89 280 ASP A N 1
ATOM 4568 C CA . ASP B 1 283 ? 28.483 17.296 70.747 1.00 36.49 280 ASP A CA 1
ATOM 4569 C C . ASP B 1 283 ? 29.409 17.994 71.750 1.00 42.47 280 ASP A C 1
ATOM 4570 O O . ASP B 1 283 ? 30.637 17.903 71.644 1.00 41.32 280 ASP A O 1
ATOM 4575 N N . GLU B 1 284 ? 28.841 18.697 72.737 1.00 40.00 281 GLU A N 1
ATOM 4576 C CA . GLU B 1 284 ? 29.679 19.353 73.743 1.00 42.59 281 GLU A CA 1
ATOM 4577 C C . GLU B 1 284 ? 30.457 18.333 74.557 1.00 41.05 281 GLU A C 1
ATOM 4578 O O . GLU B 1 284 ? 31.644 18.523 74.837 1.00 43.20 281 GLU A O 1
ATOM 4584 N N . ILE B 1 285 ? 29.805 17.225 74.918 1.00 41.63 282 ILE A N 1
ATOM 4585 C CA . ILE B 1 285 ? 30.471 16.171 75.678 1.00 40.98 282 ILE A CA 1
ATOM 4586 C C . ILE B 1 285 ? 31.609 15.566 74.862 1.00 43.98 282 ILE A C 1
ATOM 4587 O O . ILE B 1 285 ? 32.695 15.296 75.388 1.00 45.04 282 ILE A O 1
ATOM 4592 N N . ARG B 1 286 ? 31.379 15.354 73.564 1.00 41.95 283 ARG A N 1
ATOM 4593 C CA . ARG B 1 286 ? 32.398 14.787 72.688 1.00 43.93 283 ARG A CA 1
ATOM 4594 C C . ARG B 1 286 ? 33.570 15.734 72.551 1.00 47.41 283 ARG A C 1
ATOM 4595 O O . ARG B 1 286 ? 34.730 15.310 72.635 1.00 48.64 283 ARG A O 1
ATOM 4603 N N . GLU B 1 287 ? 33.281 17.027 72.360 1.00 43.61 284 GLU A N 1
ATOM 4604 C CA . GLU B 1 287 ? 34.344 18.021 72.290 1.00 47.57 284 GLU A CA 1
ATOM 4605 C C . GLU B 1 287 ? 35.170 17.997 73.557 1.00 50.93 284 GLU A C 1
ATOM 4606 O O . GLU B 1 287 ? 36.402 18.093 73.507 1.00 52.06 284 GLU A O 1
ATOM 4612 N N . LYS B 1 288 ? 34.506 17.839 74.704 1.00 50.38 285 LYS A N 1
ATOM 4613 C CA . LYS B 1 288 ? 35.209 17.894 75.981 1.00 52.20 285 LYS A CA 1
ATOM 4614 C C . LYS B 1 288 ? 36.029 16.633 76.218 1.00 55.01 285 LYS A C 1
ATOM 4615 O O . LYS B 1 288 ? 37.126 16.699 76.786 1.00 53.88 285 LYS A O 1
ATOM 4621 N N . ILE B 1 289 ? 35.519 15.475 75.791 1.00 52.02 286 ILE A N 1
ATOM 4622 C CA . ILE B 1 289 ? 36.326 14.257 75.840 1.00 56.95 286 ILE A CA 1
ATOM 4623 C C . ILE B 1 289 ? 37.564 14.407 74.963 1.00 57.63 286 ILE A C 1
ATOM 4624 O O . ILE B 1 289 ? 38.696 14.215 75.420 1.00 60.70 286 ILE A O 1
ATOM 4629 N N . TYR B 1 290 ? 37.370 14.811 73.702 1.00 53.45 287 TYR A N 1
ATOM 4630 C CA . TYR B 1 290 ? 38.505 15.007 72.799 1.00 61.66 287 TYR A CA 1
ATOM 4631 C C . TYR B 1 290 ? 39.499 16.038 73.342 1.00 59.10 287 TYR A C 1
ATOM 4632 O O . TYR B 1 290 ? 40.713 15.884 73.171 1.00 66.32 287 TYR A O 1
ATOM 4634 N N . LYS B 1 291 ? 39.018 17.097 74.000 1.00 57.84 288 LYS A N 1
ATOM 4635 C CA . LYS B 1 291 ? 39.955 18.080 74.541 1.00 61.18 288 LYS A CA 1
ATOM 4636 C C . LYS B 1 291 ? 40.728 17.514 75.720 1.00 64.20 288 LYS A C 1
ATOM 4637 O O . LYS B 1 291 ? 41.844 17.967 76.005 1.00 71.50 288 LYS A O 1
ATOM 4639 N N . ASP B 1 292 ? 40.177 16.517 76.401 1.00 60.83 289 ASP A N 1
ATOM 4640 C CA . ASP B 1 292 ? 40.890 15.891 77.510 1.00 65.60 289 ASP A CA 1
ATOM 4641 C C . ASP B 1 292 ? 41.814 14.768 77.016 1.00 76.07 289 ASP A C 1
ATOM 4642 O O . ASP B 1 292 ? 41.498 14.067 76.039 1.00 72.14 289 ASP A O 1
#

Solvent-accessible surface area: 23006 Å² total; per-residue (Å²): 158,31,2,0,58,106,8,71,56,93,110,86,13,47,1,0,0,0,1,0,8,1,0,0,0,0,13,0,0,0,82,0,0,32,64,0,10,80,160,23,18,5,25,0,0,0,2,0,5,23,5,24,0,5,38,24,0,0,63,21,0,103,103,33,67,130,46,6,1,0,0,4,0,0,1,0,0,22,1,70,31,0,18,8,14,22,46,34,46,70,100,70,0,70,20,0,18,37,173,37,16,23,0,22,94,137,74,86,91,0,27,124,51,8,116,14,123,37,0,57,100,0,0,28,14,0,0,80,42,1,71,114,14,21,2,138,7,9,0,0,6,9,7,58,14,0,0,1,20,92,71,100,1,0,58,1,0,22,126,3,2,80,132,41,126,8,6,11,4,0,0,61,65,8,6,105,114,22,59,9,141,58,93,78,69,83,7,182,96,19,21,24,0,32,60,23,46,41,3,72,83,126,73,24,116,147,64,67,0,42,90,22,2,11,56,5,0,62,141,6,132,22,0,0,1,0,0,17,0,20,0,0,32,46,25,61,3,0,98,7,0,9,73,121,54,76,57,42,1,12,99,1,3,46,35,0,23,74,8,0,41,32,129,82,0,85,29,29,15,147,124,46,107,15,73,78,5,37,3,43,67,0,78,93,86,73,69,160,195,63,5,0,89,75,3,70,74,95,104,84,25,46,2,0,0,0,1,0,9,1,0,0,0,0,15,1,0,0,79,0,0,31,69,0,10,108,81,21,14,5,23,0,0,0,0,0,5,21,5,25,0,4,38,24,0,0,53,21,1,82,108,37,76,127,48,6,3,0,0,4,1,0,0,0,0,25,1,73,31,0,18,10,14,22,48,33,45,74,96,68,0,70,18,0,16,33,153,29,8,22,0,34,99,146,70,103,28,0,21,150,80,7,116,36,96,18,0,47,79,0,0,25,14,0,0,62,61,0,66,144,18,35,2,152,8,9,0,0,6,8,6,58,10,0,1,1,22,69,71,78,1,10,72,9,0,48,138,3,4,75,131,46,171,17,14,13,4,0,0,80,66,6,21,128,101,20,69,78,134,125,84,88,19,93,143,50,35,39,4,42,58,21,43,43,3,78,64,158,92,29,73,64,68,70,2,38,91,33,1,13,63,5,0,53,149,7,128,24,0,0,1,0,0,15,0,15,0,0,34,45,28,51,2,0,104,5,0,8,77,127,49,75,57,39,1,13,101,1,3,47,41,0,26,70,9,0,40,33,138,85,0,72,50,40,11,141,117,48,104,13,86,75,9,27,3,43,82,0,73,108,59,81,84,90,132

Radius of gyration: 26.65 Å; Cα contacts (8 Å, |Δi|>4): 1186; chains: 2; bounding box: 70×53×77 Å

B-factor: mean 30.73, std 15.19, range [9.93, 94.59]

InterPro domains:
  IPR006879 Carbohydrate deacetylase YdjC-like [PF04794] (16-271)
  IPR006879 Carbohydrate deacetylase YdjC-like [PTHR31609] (13-172)
  IPR011330 Glycoside hydrolase/deacetylase, beta/alpha-barrel [SSF88713] (14-282)

Sequence (575 aa):
MNAAQKLGFTESTKLLIIHADDAGLAHAENRATIQSLQKGIVNSYSIMVPCPWFYEMAIFAKNNNQYDNGVHLTLTCEWENYRFGPVLPISEVPSLVDENGYFFKKRDKLAQNAKAEHVEKELTAQIERALKFGIKPTHIDSHMYSVGAKPEFLNVYRRIAKKYKLPLVLNQQLFEMVGLEMDLSDFKDELLIDNVFMGEFKYFEKGELANFYATALDKMEGGLNLILIHPAFDDDEMKGITINHPNFGSEWRQIDFDFFTSEEAQSKLKEQNIQLITWDEIREKIYKDNAAQKLGFTESTKLLIIHADDAGLAHAENRATIQSLQKGIVNSYSIMVPCPWFYEMAIFAKNNNQYDNGVHLTLTCEWENYRFGPVLPISEVPSLVDENGYFFKKRDKLAQNAKAEHVEKELTAQIERALKFGIKPTHIDSHMYSVGAKPEFLNVYRRIAKKYKLPLVLNQQLFEMVGLDLSDFKDELLIDNVFMGEFKYFEKGELANFYATALDKMEGGLNLILIHPAFDDDEMKGITINHPNFGSEWRQIDFDFFTSEEAQSKLKEQNIQLITWDEIREKIYKD

Foldseek 3Di:
DFLCVVLPHDQFAFEEAEEAEAQQQDPQLVVLVVCLCVQFDHQAYEYAQQHPRRLVNLVVQLVPVNRAYAHAQELAQQWDPRFTAFPDPCVQFVQRDDPVRTGHNDLQSSVVGGDLVSLLVRSVSSVVVSVVSNHDHQEYEYVLNSCLSDVSSVVSVVVVCVVVLHAYAAEPVSNVVNPNPDDCVVVPLHHYFDEEDEFDVVCVVVVRSLVSVLVCLVPGGGHHYYYYARAGALDPRQCNGCPPPPPSGSVRNPSRSDSRSDPSNVVSCVVSVHHYDHRNSVSPSSDDD/DLCVVLPHDQFAFEEAEEAEAQQAFPQLVVLVVCCCVQFPHQAYEYAQFHPRRLVSLVVQLVPVNGAYAHAQEQAAQWDPGFTAFPDDCVVFVQSADPVRTGHNDLLSSLVGGDLVSLLVRSVVSVVVSVVSRHDHQAYEYDLNSCLSDPSSVVSVVVVCVVSLHAYAAEPVSNVVSPHDCVVQPLHRYFDEEDEFDVVCVVVVCRLVSVLVCLLPGGGTHYYYYAHAGALDPRQCNGCPVNPPSGSVRNPSRSDNRSDVSNVVSCVVSVHDYDHSNSVSVSSVVD

Secondary structure (DSSP, 8-state):
-HHHHTTS-TT-EEEEEEEEEETS-HHHHHHHHHHHHHSS--EEEE-TTSTTHHHHHHHHHH-TTSEEEEEE--B---SS-----SS-TTTSGGGB-TTSSBBSSHHHHHHH--HHHHHHHHHHHHHHHHHTT---S-EEEGGGGGGSSHHHHHHHHHHHHHHT--B---HHHHHHTT--GGGGTTSPPPSEEEE--HHHHTTT-HHHHHHHHHHT--SEEEEEEE-----SHHHHHHTTT--TT-HHHHHHHHHHHTSHHHHHHHHHHT-EE--HHHHHHHHHH-/--HHHHTTS-TT-EEEEEEEEEETS-HHHHHHHHHHHHHSS--EEEE-TTSTTHHHHHHHHHH-TTSEEEEEE------SS-----SS-GGGSGGGB-TTS-B-SSHHHHHHH--HHHHHHHHHHHHHHHHHTT---S-EEEGGGGGGGSHHHHHHHHHHHHHHT--B---HHHHHHTT----GGGGTTS---SEEE---HHHHTTT-HHHHHHHHHHH--SEEEEEEE-----SHHHHHHSTT--TT-HHHHHHHHHHTTSHHHHHHHHHTT-EE--HHHHHHHHS--